Protein 4FZQ (pdb70)

Nearest PDB structures (foldseek):
  4fzq-assembly1_F  TM=9.358E-01  e=6.879E-12  Streptococcus suis 98HAH33
  6oh1-assembly1_A  TM=6.937E-01  e=1.431E-05  Streptococcus pneumoniae
  3tiq-assembly1_A  TM=7.357E-01  e=3.565E-04  Staphylococcus aureus subsp. aureus NCTC 8325
  5e27-assembly2_B  TM=4.969E-01  e=4.402E-04  Mycobacterium tuberculosis
  3eo5-assembly1_A  TM=5.058E-01  e=7.075E-04  Mycobacterium tuberculosis

Radius of gyration: 33.2 Å; Cα contacts (8 Å, |Δi|>4): 1256; chains: 6; bounding box: 77×119×70 Å

Structure (mmCIF, N/CA/C/O backbone):
data_4FZQ
#
_entry.id   4FZQ
#
_cell.length_a   114.592
_cell.length_b   114.592
_cell.length_c   128.545
_cell.angle_alpha   90.00
_cell.angle_beta   90.00
_cell.angle_gamma   90.00
#
_symmetry.space_group_name_H-M   'P 41 2 2'
#
loop_
_entity.id
_entity.type
_entity.pdbx_description
1 polymer 'Uncharacterized protein conserved in bacteria'
2 water water
#
loop_
_atom_site.group_PDB
_atom_site.id
_atom_site.type_symbol
_atom_site.label_atom_id
_atom_site.label_alt_id
_atom_site.label_comp_id
_atom_site.label_asym_id
_atom_site.label_entity_id
_atom_site.label_seq_id
_atom_site.pdbx_PDB_ins_code
_atom_site.Cartn_x
_atom_site.Cartn_y
_atom_site.Cartn_z
_atom_site.occupancy
_atom_site.B_iso_or_equiv
_atom_site.auth_seq_id
_atom_site.auth_comp_id
_atom_site.auth_asym_id
_atom_site.auth_atom_id
_atom_site.pdbx_PDB_model_num
ATOM 1 N N . SER A 1 1 ? 23.064 52.700 26.977 1.00 46.60 415 SER A N 1
ATOM 2 C CA . SER A 1 1 ? 23.784 52.817 25.676 1.00 45.33 415 SER A CA 1
ATOM 3 C C . SER A 1 1 ? 22.847 52.402 24.548 1.00 44.35 415 SER A C 1
ATOM 4 O O . SER A 1 1 ? 21.984 51.559 24.749 1.00 43.10 415 SER A O 1
ATOM 7 N N . GLU A 1 2 ? 23.005 53.012 23.376 1.00 47.57 416 GLU A N 1
ATOM 8 C CA . GLU A 1 2 ? 22.170 52.698 22.219 1.00 48.10 416 GLU A CA 1
ATOM 9 C C . GLU A 1 2 ? 22.719 51.506 21.453 1.00 46.39 416 GLU A C 1
ATOM 10 O O . GLU A 1 2 ? 23.775 50.968 21.785 1.00 46.96 416 GLU A O 1
ATOM 16 N N . PHE A 1 3 ? 21.999 51.084 20.423 1.00 37.66 417 PHE A N 1
ATOM 17 C CA . PHE A 1 3 ? 22.458 49.959 19.634 1.00 35.78 417 PHE A CA 1
ATOM 18 C C . PHE A 1 3 ? 21.994 50.045 18.201 1.00 35.08 417 PHE A C 1
ATOM 19 O O . PHE A 1 3 ? 21.100 50.816 17.860 1.00 34.13 417 PHE A O 1
ATOM 27 N N . THR A 1 4 ? 22.613 49.231 17.361 1.00 34.63 418 THR A N 1
ATOM 28 C CA . THR A 1 4 ? 22.261 49.194 15.960 1.00 33.92 418 THR A CA 1
ATOM 29 C C . THR A 1 4 ? 22.356 47.754 15.485 1.00 32.68 418 THR A C 1
ATOM 30 O O . THR A 1 4 ? 22.902 46.904 16.177 1.00 32.03 418 THR A O 1
ATOM 34 N N . THR A 1 5 ? 21.803 47.473 14.315 1.00 33.25 419 THR A N 1
ATOM 35 C CA . THR A 1 5 ? 21.838 46.121 13.789 1.00 33.44 419 THR A CA 1
ATOM 36 C C . THR A 1 5 ? 22.299 46.103 12.339 1.00 35.17 419 THR A C 1
ATOM 37 O O . THR A 1 5 ? 22.093 47.065 11.594 1.00 36.58 419 THR A O 1
ATOM 41 N N . LYS A 1 6 ? 22.944 45.008 11.954 1.00 38.31 420 LYS A N 1
ATOM 42 C CA . LYS A 1 6 ? 23.404 44.821 10.585 1.00 38.07 420 LYS A CA 1
ATOM 43 C C . LYS A 1 6 ? 23.251 43.339 10.268 1.00 36.65 420 LYS A C 1
ATOM 44 O O . LYS A 1 6 ? 23.396 42.489 11.144 1.00 35.22 420 LYS A O 1
ATOM 50 N N . GLU A 1 7 ? 22.929 43.038 9.019 1.00 36.62 421 GLU A N 1
ATOM 51 C CA . GLU A 1 7 ? 22.752 41.665 8.595 1.00 36.95 421 GLU A CA 1
ATOM 52 C C . GLU A 1 7 ? 23.990 41.144 7.898 1.00 36.23 421 GLU A C 1
ATOM 53 O O . GLU A 1 7 ? 24.685 41.886 7.219 1.00 37.23 421 GLU A O 1
ATOM 59 N N . ARG A 1 8 ? 24.272 39.862 8.092 1.00 34.39 422 ARG A N 1
ATOM 60 C CA . ARG A 1 8 ? 25.434 39.219 7.482 1.00 34.62 422 ARG A CA 1
ATOM 61 C C . ARG A 1 8 ? 25.033 37.954 6.753 1.00 33.82 422 ARG A C 1
ATOM 62 O O . ARG A 1 8 ? 24.179 37.197 7.212 1.00 34.38 422 ARG A O 1
ATOM 70 N N . LYS A 1 9 ? 25.668 37.720 5.619 1.00 40.04 423 LYS A N 1
ATOM 71 C CA . LYS A 1 9 ? 25.403 36.524 4.849 1.00 39.85 423 LYS A CA 1
ATOM 72 C C . LYS A 1 9 ? 26.688 35.697 4.878 1.00 38.58 423 LYS A C 1
ATOM 73 O O . LYS A 1 9 ? 27.766 36.204 4.580 1.00 38.96 423 LYS A O 1
ATOM 79 N N . VAL A 1 10 ? 26.578 34.435 5.272 1.00 34.09 424 VAL A N 1
ATOM 80 C CA . VAL A 1 10 ? 27.729 33.542 5.325 1.00 32.79 424 VAL A CA 1
ATOM 81 C C . VAL A 1 10 ? 27.448 32.333 4.427 1.00 33.73 424 VAL A C 1
ATOM 82 O O . VAL A 1 10 ? 26.450 31.639 4.602 1.00 33.60 424 VAL A O 1
ATOM 86 N N . GLU A 1 11 ? 28.327 32.097 3.459 1.00 42.63 425 GLU A N 1
ATOM 87 C CA . GLU A 1 11 ? 28.173 30.984 2.527 1.00 42.22 425 GLU A CA 1
ATOM 88 C C . GLU A 1 11 ? 29.105 29.821 2.805 1.00 40.29 425 GLU A C 1
ATOM 89 O O . GLU A 1 11 ? 30.317 29.976 2.788 1.00 41.64 425 GLU A O 1
ATOM 95 N N . GLU A 1 12 ? 28.542 28.651 3.060 1.00 28.37 426 GLU A N 1
ATOM 96 C CA . GLU A 1 12 ? 29.365 27.482 3.301 1.00 28.25 426 GLU A CA 1
ATOM 97 C C . GLU A 1 12 ? 29.268 26.561 2.092 1.00 27.89 426 GLU A C 1
ATOM 98 O O . GLU A 1 12 ? 28.168 26.191 1.667 1.00 28.05 426 GLU A O 1
ATOM 104 N N . ALA A 1 13 ? 30.407 26.202 1.514 1.00 21.51 427 ALA A N 1
ATOM 105 C CA . ALA A 1 13 ? 30.364 25.322 0.356 1.00 20.45 427 ALA A CA 1
ATOM 106 C C . ALA A 1 13 ? 30.060 23.916 0.827 1.00 21.82 427 ALA A C 1
ATOM 107 O O . ALA A 1 13 ? 30.627 23.440 1.811 1.00 23.03 427 ALA A O 1
ATOM 109 N N . LEU A 1 14 ? 29.140 23.260 0.139 1.00 33.30 428 LEU A N 1
ATOM 110 C CA . LEU A 1 14 ? 28.785 21.897 0.484 1.00 34.54 428 LEU A CA 1
ATOM 111 C C . LEU A 1 14 ? 29.731 20.954 -0.233 1.00 34.33 428 LEU A C 1
ATOM 112 O O . LEU A 1 14 ? 30.213 21.252 -1.330 1.00 33.01 428 LEU A O 1
ATOM 117 N N . PRO A 1 15 ? 30.011 19.802 0.379 1.00 30.37 429 PRO A N 1
ATOM 118 C CA . PRO A 1 15 ? 30.904 18.797 -0.220 1.00 30.15 429 PRO A CA 1
ATOM 119 C C . PRO A 1 15 ? 30.394 18.447 -1.627 1.00 29.51 429 PRO A C 1
ATOM 120 O O . PRO A 1 15 ? 29.189 18.256 -1.817 1.00 26.99 429 PRO A O 1
ATOM 124 N N . ILE A 1 16 ? 31.289 18.369 -2.609 1.00 35.88 430 ILE A N 1
ATOM 125 C CA . ILE A 1 16 ? 30.866 18.023 -3.962 1.00 35.07 430 ILE A CA 1
ATOM 126 C C . ILE A 1 16 ? 30.377 16.581 -3.940 1.00 35.31 430 ILE A C 1
ATOM 127 O O . ILE A 1 16 ? 31.015 15.715 -3.353 1.00 36.11 430 ILE A O 1
ATOM 132 N N . LYS A 1 17 ? 29.234 16.317 -4.557 1.00 22.34 431 LYS A N 1
ATOM 133 C CA . LYS A 1 17 ? 28.735 14.956 -4.592 1.00 22.12 431 LYS A CA 1
ATOM 134 C C . LYS A 1 17 ? 29.326 14.322 -5.843 1.00 21.70 431 LYS A C 1
ATOM 135 O O . LYS A 1 17 ? 29.358 14.953 -6.903 1.00 19.51 431 LYS A O 1
ATOM 141 N N . GLU A 1 18 ? 29.807 13.086 -5.725 1.00 22.79 432 GLU A N 1
ATOM 142 C CA . GLU A 1 18 ? 30.396 12.419 -6.872 1.00 22.47 432 GLU A CA 1
ATOM 143 C C . GLU A 1 18 ? 29.638 11.161 -7.251 1.00 21.86 432 GLU A C 1
ATOM 144 O O . GLU A 1 18 ? 29.539 10.214 -6.466 1.00 21.39 432 GLU A O 1
ATOM 150 N N . GLU A 1 19 ? 29.113 11.149 -8.466 1.00 18.61 433 GLU A N 1
ATOM 151 C CA . GLU A 1 19 ? 28.389 9.992 -8.949 1.00 18.78 433 GLU A CA 1
ATOM 152 C C . GLU A 1 19 ? 29.347 9.046 -9.666 1.00 19.60 433 GLU A C 1
ATOM 153 O O . GLU A 1 19 ? 30.178 9.488 -10.456 1.00 19.24 433 GLU A O 1
ATOM 159 N N . ILE A 1 20 ? 29.263 7.752 -9.361 1.00 22.62 434 ILE A N 1
ATOM 160 C CA . ILE A 1 20 ? 30.089 6.763 -10.043 1.00 24.22 434 ILE A CA 1
ATOM 161 C C . ILE A 1 20 ? 29.102 6.075 -10.974 1.00 25.68 434 ILE A C 1
ATOM 162 O O . ILE A 1 20 ? 28.108 5.488 -10.544 1.00 25.54 434 ILE A O 1
ATOM 167 N N . ARG A 1 21 ? 29.388 6.165 -12.260 1.00 26.88 435 ARG A N 1
ATOM 168 C CA . ARG A 1 21 ? 28.520 5.617 -13.281 1.00 29.32 435 ARG A CA 1
ATOM 169 C C . ARG A 1 21 ? 29.279 4.549 -14.073 1.00 29.72 435 ARG A C 1
ATOM 170 O O . ARG A 1 21 ? 30.468 4.698 -14.334 1.00 29.46 435 ARG A O 1
ATOM 178 N N . TYR A 1 22 ? 28.604 3.460 -14.428 1.00 34.89 436 TYR A N 1
ATOM 179 C CA . TYR A 1 22 ? 29.244 2.384 -15.192 1.00 38.10 436 TYR A CA 1
ATOM 180 C C . TYR A 1 22 ? 29.001 2.533 -16.686 1.00 39.33 436 TYR A C 1
ATOM 181 O O . TYR A 1 22 ? 27.905 2.877 -17.108 1.00 37.13 436 TYR A O 1
ATOM 190 N N . ASP A 1 23 ? 30.035 2.269 -17.476 1.00 41.18 437 ASP A N 1
ATOM 191 C CA . ASP A 1 23 ? 29.938 2.333 -18.928 1.00 45.11 437 ASP A CA 1
ATOM 192 C C . ASP A 1 23 ? 30.599 1.058 -19.442 1.00 46.34 437 ASP A C 1
ATOM 193 O O . ASP A 1 23 ? 31.802 0.866 -19.270 1.00 45.66 437 ASP A O 1
ATOM 198 N N . ALA A 1 24 ? 29.808 0.183 -20.057 1.00 51.06 438 ALA A N 1
ATOM 199 C CA . ALA A 1 24 ? 30.327 -1.078 -20.575 1.00 53.46 438 ALA A CA 1
ATOM 200 C C . ALA A 1 24 ? 31.352 -0.890 -21.700 1.00 54.94 438 ALA A C 1
ATOM 201 O O . ALA A 1 24 ? 32.150 -1.783 -21.983 1.00 54.45 438 ALA A O 1
ATOM 203 N N . SER A 1 25 ? 31.337 0.281 -22.325 1.00 51.25 439 SER A N 1
ATOM 204 C CA . SER A 1 25 ? 32.258 0.590 -23.416 1.00 53.25 439 SER A CA 1
ATOM 205 C C . SER A 1 25 ? 33.714 0.685 -22.960 1.00 54.59 439 SER A C 1
ATOM 206 O O . SER A 1 25 ? 34.627 0.263 -23.666 1.00 54.88 439 SER A O 1
ATOM 209 N N . LEU A 1 26 ? 33.927 1.248 -21.778 1.00 60.86 440 LEU A N 1
ATOM 210 C CA . LEU A 1 26 ? 35.275 1.412 -21.252 1.00 62.64 440 LEU A CA 1
ATOM 211 C C . LEU A 1 26 ? 35.919 0.096 -20.846 1.00 63.77 440 LEU A C 1
ATOM 212 O O . LEU A 1 26 ? 35.237 -0.857 -20.476 1.00 63.90 440 LEU A O 1
ATOM 217 N N . PRO A 1 27 ? 37.252 0.027 -20.925 1.00 62.85 441 PRO A N 1
ATOM 218 C CA . PRO A 1 27 ? 37.978 -1.184 -20.544 1.00 64.80 441 PRO A CA 1
ATOM 219 C C . PRO A 1 27 ? 37.778 -1.459 -19.052 1.00 66.89 441 PRO A C 1
ATOM 220 O O . PRO A 1 27 ? 36.866 -0.912 -18.437 1.00 68.14 441 PRO A O 1
ATOM 224 N N . LEU A 1 28 ? 38.634 -2.292 -18.470 1.00 86.53 442 LEU A N 1
ATOM 225 C CA . LEU A 1 28 ? 38.523 -2.636 -17.056 1.00 87.72 442 LEU A CA 1
ATOM 226 C C . LEU A 1 28 ? 38.921 -1.507 -16.110 1.00 87.73 442 LEU A C 1
ATOM 227 O O . LEU A 1 28 ? 38.116 -1.075 -15.286 1.00 88.99 442 LEU A O 1
ATOM 232 N N . GLY A 1 29 ? 40.161 -1.036 -16.225 1.00 56.83 443 GLY A N 1
ATOM 233 C CA . GLY A 1 29 ? 40.630 0.024 -15.349 1.00 55.51 443 GLY A CA 1
ATOM 234 C C . GLY A 1 29 ? 40.569 1.423 -15.932 1.00 54.39 443 GLY A C 1
ATOM 235 O O . GLY A 1 29 ? 41.168 2.354 -15.390 1.00 55.04 443 GLY A O 1
ATOM 236 N N . LYS A 1 30 ? 39.842 1.577 -17.032 1.00 68.56 444 LYS A N 1
ATOM 237 C CA . LYS A 1 30 ? 39.716 2.870 -17.687 1.00 67.42 444 LYS A CA 1
ATOM 238 C C . LYS A 1 30 ? 38.537 3.639 -17.095 1.00 65.63 444 LYS A C 1
ATOM 239 O O . LYS A 1 30 ? 37.471 3.069 -16.855 1.00 65.18 444 LYS A O 1
ATOM 245 N N . SER A 1 31 ? 38.737 4.930 -16.850 1.00 55.64 445 SER A N 1
ATOM 246 C CA . SER A 1 31 ? 37.689 5.770 -16.291 1.00 52.53 445 SER A CA 1
ATOM 247 C C . SER A 1 31 ? 38.026 7.236 -16.495 1.00 50.53 445 SER A C 1
ATOM 248 O O . SER A 1 31 ? 39.187 7.625 -16.442 1.00 51.39 445 SER A O 1
ATOM 251 N N . TYR A 1 32 ? 37.000 8.043 -16.724 1.00 52.33 446 TYR A N 1
ATOM 252 C CA . TYR A 1 32 ? 37.164 9.476 -16.933 1.00 50.45 446 TYR A CA 1
ATOM 253 C C . TYR A 1 32 ? 36.011 10.193 -16.235 1.00 49.23 446 TYR A C 1
ATOM 254 O O . TYR A 1 32 ? 35.019 9.563 -15.866 1.00 49.89 446 TYR A O 1
ATOM 263 N N . LEU A 1 33 ? 36.124 11.501 -16.039 1.00 44.87 447 LEU A N 1
ATOM 264 C CA . LEU A 1 33 ? 35.025 12.206 -15.408 1.00 43.41 447 LEU A CA 1
ATOM 265 C C . LEU A 1 33 ? 34.156 12.805 -16.493 1.00 40.84 447 LEU A C 1
ATOM 266 O O . LEU A 1 33 ? 34.658 13.377 -17.452 1.00 40.60 447 LEU A O 1
ATOM 271 N N . LEU A 1 34 ? 32.847 12.635 -16.352 1.00 40.70 448 LEU A N 1
ATOM 272 C CA . LEU A 1 34 ? 31.897 13.150 -17.326 1.00 38.50 448 LEU A CA 1
ATOM 273 C C . LEU A 1 34 ? 31.734 14.650 -17.133 1.00 37.54 448 LEU A C 1
ATOM 274 O O . LEU A 1 34 ? 31.518 15.389 -18.090 1.00 38.39 448 LEU A O 1
ATOM 279 N N . GLN A 1 35 ? 31.807 15.087 -15.881 1.00 29.52 449 GLN A N 1
ATOM 280 C CA . GLN A 1 35 ? 31.702 16.499 -15.560 1.00 29.89 449 GLN A CA 1
ATOM 281 C C . GLN A 1 35 ? 32.308 16.706 -14.179 1.00 28.81 449 GLN A C 1
ATOM 282 O O . GLN A 1 35 ? 32.241 15.825 -13.320 1.00 25.60 449 GLN A O 1
ATOM 288 N N . GLU A 1 36 ? 32.919 17.868 -13.976 1.00 37.19 450 GLU A N 1
ATOM 289 C CA . GLU A 1 36 ? 33.584 18.155 -12.715 1.00 39.52 450 GLU A CA 1
ATOM 290 C C . GLU A 1 36 ? 32.666 18.501 -11.556 1.00 37.06 450 GLU A C 1
ATOM 291 O O . GLU A 1 36 ? 33.050 18.364 -10.400 1.00 34.09 450 GLU A O 1
ATOM 297 N N . GLY A 1 37 ? 31.458 18.948 -11.869 1.00 35.00 451 GLY A N 1
ATOM 298 C CA . GLY A 1 37 ? 30.514 19.296 -10.823 1.00 36.92 451 GLY A CA 1
ATOM 299 C C . GLY A 1 37 ? 30.909 20.490 -9.978 1.00 36.37 451 GLY A C 1
ATOM 300 O O . GLY A 1 37 ? 32.087 20.706 -9.699 1.00 38.39 451 GLY A O 1
ATOM 301 N N . LYS A 1 38 ? 29.910 21.270 -9.580 1.00 48.62 452 LYS A N 1
ATOM 302 C CA . LYS A 1 38 ? 30.113 22.456 -8.756 1.00 46.04 452 LYS A CA 1
ATOM 303 C C . LYS A 1 38 ? 29.542 22.232 -7.370 1.00 43.38 452 LYS A C 1
ATOM 304 O O . LYS A 1 38 ? 28.505 21.598 -7.210 1.00 43.33 452 LYS A O 1
ATOM 310 N N . ALA A 1 39 ? 30.221 22.764 -6.368 1.00 29.42 453 ALA A N 1
ATOM 311 C CA . ALA A 1 39 ? 29.783 22.616 -4.986 1.00 28.99 453 ALA A CA 1
ATOM 312 C C . ALA A 1 39 ? 28.399 23.204 -4.730 1.00 28.75 453 ALA A C 1
ATOM 313 O O . ALA A 1 39 ? 28.007 24.200 -5.342 1.00 27.99 453 ALA A O 1
ATOM 315 N N . GLY A 1 40 ? 27.662 22.563 -3.828 1.00 30.68 454 GLY A N 1
ATOM 316 C CA . GLY A 1 40 ? 26.356 23.057 -3.454 1.00 30.26 454 GLY A CA 1
ATOM 317 C C . GLY A 1 40 ? 26.577 24.238 -2.517 1.00 30.47 454 GLY A C 1
ATOM 318 O O . GLY A 1 40 ? 27.712 24.634 -2.261 1.00 30.03 454 GLY A O 1
ATOM 319 N N . LYS A 1 41 ? 25.512 24.779 -1.953 1.00 30.94 455 LYS A N 1
ATOM 320 C CA . LYS A 1 41 ? 25.677 25.952 -1.119 1.00 32.43 455 LYS A CA 1
ATOM 321 C C . LYS A 1 41 ? 24.738 26.021 0.086 1.00 31.04 455 LYS A C 1
ATOM 322 O O . LYS A 1 41 ? 23.563 25.667 -0.002 1.00 30.26 455 LYS A O 1
ATOM 328 N N . LYS A 1 42 ? 25.270 26.471 1.213 1.00 28.00 456 LYS A N 1
ATOM 329 C CA . LYS A 1 42 ? 24.467 26.642 2.420 1.00 27.88 456 LYS A CA 1
ATOM 330 C C . LYS A 1 42 ? 24.665 28.091 2.834 1.00 27.47 456 LYS A C 1
ATOM 331 O O . LYS A 1 42 ? 25.721 28.464 3.337 1.00 26.62 456 LYS A O 1
ATOM 337 N N . VAL A 1 43 ? 23.652 28.914 2.588 1.00 24.53 457 VAL A N 1
ATOM 338 C CA . VAL A 1 43 ? 23.723 30.330 2.927 1.00 25.18 457 VAL A CA 1
ATOM 339 C C . VAL A 1 43 ? 22.917 30.681 4.170 1.00 24.98 457 VAL A C 1
ATOM 340 O O . VAL A 1 43 ? 21.716 30.428 4.236 1.00 25.06 457 VAL A O 1
ATOM 344 N N . SER A 1 44 ? 23.592 31.257 5.156 1.00 24.23 458 SER A N 1
ATOM 345 C CA . SER A 1 44 ? 22.934 31.662 6.380 1.00 22.97 458 SER A CA 1
ATOM 346 C C . SER A 1 44 ? 22.937 33.179 6.462 1.00 24.14 458 SER A C 1
ATOM 347 O O . SER A 1 44 ? 23.947 33.829 6.166 1.00 22.95 458 SER A O 1
ATOM 350 N N . VAL A 1 45 ? 21.795 33.743 6.840 1.00 24.93 459 VAL A N 1
ATOM 351 C CA . VAL A 1 45 ? 21.692 35.184 7.009 1.00 24.42 459 VAL A CA 1
ATOM 352 C C . VAL A 1 45 ? 21.616 35.405 8.511 1.00 23.82 459 VAL A C 1
ATOM 353 O O . VAL A 1 45 ? 20.765 34.821 9.188 1.00 21.57 459 VAL A O 1
ATOM 357 N N . TYR A 1 46 ? 22.520 36.229 9.028 1.00 22.70 460 TYR A N 1
ATOM 358 C CA . TYR A 1 46 ? 22.555 36.512 10.455 1.00 22.97 460 TYR A CA 1
ATOM 359 C C . TYR A 1 46 ? 22.241 37.958 10.720 1.00 24.08 460 TYR A C 1
ATOM 360 O O . TYR A 1 46 ? 22.275 38.794 9.811 1.00 22.80 460 TYR A O 1
ATOM 369 N N . GLN A 1 47 ? 21.933 38.252 11.980 1.00 27.19 461 GLN A N 1
ATOM 370 C CA . GLN A 1 47 ? 21.691 39.629 12.379 1.00 26.77 461 GLN A CA 1
ATOM 371 C C . GLN A 1 47 ? 22.496 39.897 13.636 1.00 26.52 461 GLN A C 1
ATOM 372 O O . GLN A 1 47 ? 22.368 39.188 14.632 1.00 23.54 461 GLN A O 1
ATOM 378 N N . ASP A 1 48 ? 23.340 40.919 13.579 1.00 26.29 462 ASP A N 1
ATOM 379 C CA . ASP A 1 48 ? 24.180 41.266 14.710 1.00 29.77 462 ASP A CA 1
ATOM 380 C C . ASP A 1 48 ? 23.679 42.511 15.409 1.00 30.97 462 ASP A C 1
ATOM 381 O O . ASP A 1 48 ? 23.079 43.383 14.777 1.00 31.82 462 ASP A O 1
ATOM 386 N N . VAL A 1 49 ? 23.911 42.582 16.715 1.00 29.40 463 VAL A N 1
ATOM 387 C CA . VAL A 1 49 ? 23.538 43.766 17.473 1.00 30.30 463 VAL A CA 1
ATOM 388 C C . VAL A 1 49 ? 24.865 44.440 17.778 1.00 30.79 463 VAL A C 1
ATOM 389 O O . VAL A 1 49 ? 25.792 43.799 18.273 1.00 29.44 463 VAL A O 1
ATOM 393 N N . ILE A 1 50 ? 24.961 45.727 17.493 1.00 33.49 464 ILE A N 1
ATOM 394 C CA . ILE A 1 50 ? 26.200 46.440 17.748 1.00 36.31 464 ILE A CA 1
ATOM 395 C C . ILE A 1 50 ? 26.047 47.500 18.833 1.00 39.14 464 ILE A C 1
ATOM 396 O O . ILE A 1 50 ? 25.192 48.385 18.739 1.00 37.75 464 ILE A O 1
ATOM 401 N N . VAL A 1 51 ? 26.886 47.386 19.861 1.00 44.33 465 VAL A N 1
ATOM 402 C CA . VAL A 1 51 ? 26.913 48.318 20.988 1.00 47.44 465 VAL A CA 1
ATOM 403 C C . VAL A 1 51 ? 28.337 48.825 21.210 1.00 50.32 465 VAL A C 1
ATOM 404 O O . VAL A 1 51 ? 29.200 48.087 21.699 1.00 51.23 465 VAL A O 1
ATOM 408 N N . ASP A 1 52 ? 28.574 50.084 20.850 1.00 63.27 466 ASP A N 1
ATOM 409 C CA . ASP A 1 52 ? 29.886 50.706 21.005 1.00 63.67 466 ASP A CA 1
ATOM 410 C C . ASP A 1 52 ? 30.874 50.122 19.999 1.00 63.75 466 ASP A C 1
ATOM 411 O O . ASP A 1 52 ? 32.042 49.902 20.314 1.00 63.92 466 ASP A O 1
ATOM 416 N N . GLY A 1 53 ? 30.396 49.868 18.786 1.00 56.06 467 GLY A N 1
ATOM 417 C CA . GLY A 1 53 ? 31.251 49.315 17.752 1.00 54.09 467 GLY A CA 1
ATOM 418 C C . GLY A 1 53 ? 31.560 47.838 17.922 1.00 53.59 467 GLY A C 1
ATOM 419 O O . GLY A 1 53 ? 32.403 47.299 17.214 1.00 55.01 467 GLY A O 1
ATOM 420 N N . LYS A 1 54 ? 30.879 47.170 18.845 1.00 51.97 468 LYS A N 1
ATOM 421 C CA . LYS A 1 54 ? 31.129 45.750 19.076 1.00 50.75 468 LYS A CA 1
ATOM 422 C C . LYS A 1 54 ? 29.894 44.871 18.869 1.00 48.54 468 LYS A C 1
ATOM 423 O O . LYS A 1 54 ? 28.797 45.217 19.311 1.00 48.62 468 LYS A O 1
ATOM 429 N N . VAL A 1 55 ? 30.069 43.735 18.201 1.00 38.01 469 VAL A N 1
ATOM 430 C CA . VAL A 1 55 ? 28.951 42.817 18.007 1.00 35.44 469 VAL A CA 1
ATOM 431 C C . VAL A 1 55 ? 28.684 42.191 19.369 1.00 34.15 469 VAL A C 1
ATOM 432 O O . VAL A 1 55 ? 29.482 41.400 19.850 1.00 37.48 469 VAL A O 1
ATOM 436 N N . MET A 1 56 ? 27.569 42.544 19.991 1.00 46.01 470 MET A N 1
ATOM 437 C CA . MET A 1 56 ? 27.256 42.017 21.309 1.00 45.50 470 MET A CA 1
ATOM 438 C C . MET A 1 56 ? 26.491 40.711 21.274 1.00 45.37 470 MET A C 1
ATOM 439 O O . MET A 1 56 ? 26.394 40.015 22.286 1.00 46.94 470 MET A O 1
ATOM 444 N N . ALA A 1 57 ? 25.938 40.386 20.111 1.00 32.90 471 ALA A N 1
ATOM 445 C CA . ALA A 1 57 ? 25.152 39.173 19.962 1.00 29.84 471 ALA A CA 1
ATOM 446 C C . ALA A 1 57 ? 24.668 39.023 18.532 1.00 27.63 471 ALA A C 1
ATOM 447 O O . ALA A 1 57 ? 24.653 39.980 17.752 1.00 26.08 471 ALA A O 1
ATOM 449 N N . THR A 1 58 ? 24.260 37.814 18.182 1.00 27.70 472 THR A N 1
ATOM 450 C CA . THR A 1 58 ? 23.782 37.594 16.835 1.00 26.82 472 THR A CA 1
ATOM 451 C C . THR A 1 58 ? 22.743 36.494 16.743 1.00 25.27 472 THR A C 1
ATOM 452 O O . THR A 1 58 ? 22.813 35.487 17.448 1.00 24.22 472 THR A O 1
ATOM 456 N N . ASN A 1 59 ? 21.758 36.719 15.881 1.00 26.79 473 ASN A N 1
ATOM 457 C CA . ASN A 1 59 ? 20.700 35.753 15.654 1.00 26.19 473 ASN A CA 1
ATOM 458 C C . ASN A 1 59 ? 20.776 35.247 14.222 1.00 26.44 473 ASN A C 1
ATOM 459 O O . ASN A 1 59 ? 21.210 35.961 13.308 1.00 26.60 473 ASN A O 1
ATOM 464 N N . LEU A 1 60 ? 20.350 34.003 14.039 1.00 24.69 474 LEU A N 1
ATOM 465 C CA . LEU A 1 60 ? 20.310 33.382 12.728 1.00 23.57 474 LEU A CA 1
ATOM 466 C C . LEU A 1 60 ? 18.913 33.695 12.184 1.00 23.73 474 LEU A C 1
ATOM 467 O O . LEU A 1 60 ? 17.916 33.327 12.788 1.00 25.82 474 LEU A O 1
ATOM 472 N N . LEU A 1 61 ? 18.848 34.386 11.058 1.00 19.59 475 LEU A N 1
ATOM 473 C CA . LEU A 1 61 ? 17.578 34.750 10.465 1.00 21.18 475 LEU A CA 1
ATOM 474 C C . LEU A 1 61 ? 17.025 33.691 9.517 1.00 24.34 475 LEU A C 1
ATOM 475 O O . LEU A 1 61 ? 15.819 33.431 9.509 1.00 25.61 475 LEU A O 1
ATOM 480 N N . SER A 1 62 ? 17.903 33.083 8.718 1.00 24.06 476 SER A N 1
ATOM 481 C CA . SER A 1 62 ? 17.488 32.057 7.773 1.00 23.84 476 SER A CA 1
ATOM 482 C C . SER A 1 62 ? 18.654 31.218 7.296 1.00 26.84 476 SER A C 1
ATOM 483 O O . SER A 1 62 ? 19.811 31.633 7.360 1.00 25.96 476 SER A O 1
ATOM 486 N N . GLU A 1 63 ? 18.330 30.037 6.790 1.00 38.05 477 GLU A N 1
ATOM 487 C CA . GLU A 1 63 ? 19.330 29.103 6.318 1.00 40.12 477 GLU A CA 1
ATOM 488 C C . GLU A 1 63 ? 18.787 28.447 5.044 1.00 41.16 477 GLU A C 1
ATOM 489 O O . GLU A 1 63 ? 17.775 27.738 5.071 1.00 41.08 477 GLU A O 1
ATOM 495 N N . THR A 1 64 ? 19.467 28.708 3.932 1.00 29.55 478 THR A N 1
ATOM 496 C CA . THR A 1 64 ? 19.084 28.195 2.626 1.00 28.98 478 THR A CA 1
ATOM 497 C C . THR A 1 64 ? 20.102 27.201 2.084 1.00 28.56 478 THR A C 1
ATOM 498 O O . THR A 1 64 ? 21.283 27.504 1.995 1.00 30.86 478 THR A O 1
ATOM 502 N N . VAL A 1 65 ? 19.642 26.015 1.714 1.00 36.86 479 VAL A N 1
ATOM 503 C CA . VAL A 1 65 ? 20.531 25.001 1.171 1.00 33.97 479 VAL A CA 1
ATOM 504 C C . VAL A 1 65 ? 20.205 24.779 -0.299 1.00 33.51 479 VAL A C 1
ATOM 505 O O . VAL A 1 65 ? 19.088 24.405 -0.634 1.00 34.62 479 VAL A O 1
ATOM 509 N 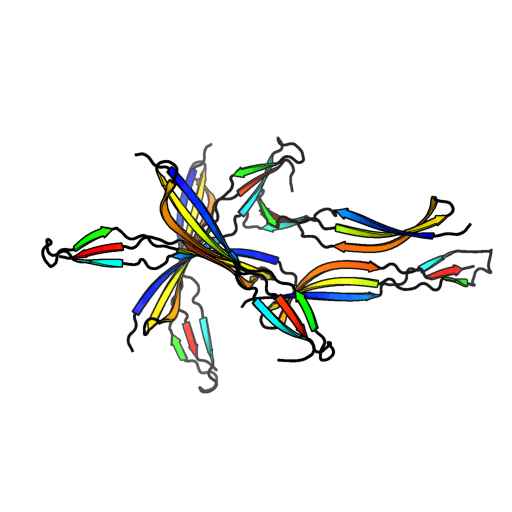N . VAL A 1 66 ? 21.180 25.018 -1.174 1.00 22.86 480 VAL A N 1
ATOM 510 C CA . VAL A 1 66 ? 20.988 24.839 -2.602 1.00 21.24 480 VAL A CA 1
ATOM 511 C C . VAL A 1 66 ? 21.851 23.698 -3.139 1.00 23.44 480 VAL A C 1
ATOM 512 O O . VAL A 1 66 ? 23.072 23.713 -2.988 1.00 22.08 480 VAL A O 1
ATOM 516 N N . GLU A 1 67 ? 21.220 22.709 -3.766 1.00 31.04 481 GLU A N 1
ATOM 517 C CA . GLU A 1 67 ? 21.952 21.578 -4.319 1.00 32.48 481 GLU A CA 1
ATOM 518 C C . GLU A 1 67 ? 22.928 22.059 -5.382 1.00 33.43 481 GLU A C 1
ATOM 519 O O . GLU A 1 67 ? 22.658 23.026 -6.089 1.00 32.50 481 GLU A O 1
ATOM 525 N N . GLY A 1 68 ? 24.063 21.379 -5.499 1.00 28.52 482 GLY A N 1
ATOM 526 C CA . GLY A 1 68 ? 25.043 21.772 -6.492 1.00 27.83 482 GLY A CA 1
ATOM 527 C C . GLY A 1 68 ? 24.964 20.918 -7.738 1.00 29.13 482 GLY A C 1
ATOM 528 O O . GLY A 1 68 ? 23.921 20.349 -8.062 1.00 31.02 482 GLY A O 1
ATOM 529 N N . GLN A 1 69 ? 26.078 20.826 -8.447 1.00 33.51 483 GLN A N 1
ATOM 530 C CA . GLN A 1 69 ? 26.145 20.024 -9.655 1.00 33.66 483 GLN A CA 1
ATOM 531 C C . GLN A 1 69 ? 27.058 18.842 -9.360 1.00 32.62 483 GLN A C 1
ATOM 532 O O . GLN A 1 69 ? 28.165 19.021 -8.856 1.00 30.89 483 GLN A O 1
ATOM 538 N N . ASN A 1 70 ? 26.587 17.637 -9.661 1.00 27.24 484 ASN A N 1
ATOM 539 C CA . ASN A 1 70 ? 27.378 16.435 -9.417 1.00 27.68 484 ASN A CA 1
ATOM 540 C C . ASN A 1 70 ? 28.636 16.320 -10.263 1.00 27.79 484 ASN A C 1
ATOM 541 O O . ASN A 1 70 ? 28.692 16.770 -11.407 1.00 26.78 484 ASN A O 1
ATOM 546 N N . ARG A 1 71 ? 29.647 15.705 -9.671 1.00 29.41 485 ARG A N 1
ATOM 547 C CA . ARG A 1 71 ? 30.882 15.421 -10.357 1.00 28.83 485 ARG A CA 1
ATOM 548 C C . ARG A 1 71 ? 30.546 14.001 -10.821 1.00 30.12 485 ARG A C 1
ATOM 549 O O . ARG A 1 71 ? 30.084 13.180 -10.021 1.00 30.90 485 ARG A O 1
ATOM 557 N N . ILE A 1 72 ? 30.721 13.703 -12.099 1.00 27.34 486 ILE A N 1
ATOM 558 C CA . ILE A 1 72 ? 30.400 12.361 -12.562 1.00 25.65 486 ILE A CA 1
ATOM 559 C C . ILE A 1 72 ? 31.642 11.588 -12.982 1.00 25.61 486 ILE A C 1
ATOM 560 O O . ILE A 1 72 ? 32.372 12.006 -13.886 1.00 24.00 486 ILE A O 1
ATOM 565 N N . LEU A 1 73 ? 31.877 10.460 -12.320 1.00 22.57 487 LEU A N 1
ATOM 566 C CA . LEU A 1 73 ? 33.013 9.617 -12.654 1.00 23.71 487 LEU A CA 1
ATOM 567 C C . LEU A 1 73 ? 32.464 8.406 -13.407 1.00 23.38 487 LEU A C 1
ATOM 568 O O . LEU A 1 73 ? 31.570 7.715 -12.919 1.00 21.23 487 LEU A O 1
ATOM 573 N N . VAL A 1 74 ? 32.989 8.167 -14.603 1.00 23.15 488 VAL A N 1
ATOM 574 C CA . VAL A 1 74 ? 32.544 7.049 -15.430 1.00 24.11 488 VAL A CA 1
ATOM 575 C C . VAL A 1 74 ? 33.650 5.998 -15.503 1.00 25.93 488 VAL A C 1
ATOM 576 O O . VAL A 1 74 ? 34.782 6.305 -15.866 1.00 24.75 488 VAL A O 1
ATOM 580 N N . LYS A 1 75 ? 33.325 4.760 -15.145 1.00 32.93 489 LYS A N 1
ATOM 581 C CA . LYS A 1 75 ? 34.310 3.690 -15.169 1.00 33.55 489 LYS A CA 1
ATOM 582 C C . LYS A 1 75 ? 33.810 2.424 -15.862 1.00 35.96 489 LYS A C 1
ATOM 583 O O . LYS A 1 75 ? 32.610 2.262 -16.139 1.00 35.51 489 LYS A O 1
ATOM 589 N N . GLY A 1 76 ? 34.751 1.523 -16.124 1.00 36.52 490 GLY A N 1
ATOM 590 C CA . GLY A 1 76 ? 34.432 0.293 -16.815 1.00 38.60 490 GLY A CA 1
ATOM 591 C C . GLY A 1 76 ? 34.137 -0.893 -15.932 1.00 40.04 490 GLY A C 1
ATOM 592 O O . GLY A 1 76 ? 34.388 -2.033 -16.320 1.00 41.71 490 GLY A O 1
ATOM 593 N N . SER A 1 77 ? 33.623 -0.637 -14.735 1.00 37.42 491 SER A N 1
ATOM 594 C CA . SER A 1 77 ? 33.271 -1.726 -13.828 1.00 37.25 491 SER A CA 1
ATOM 595 C C . SER A 1 77 ? 32.055 -1.294 -13.029 1.00 36.38 491 SER A C 1
ATOM 596 O O . SER A 1 77 ? 31.777 -0.107 -12.933 1.00 36.50 491 SER A O 1
ATOM 599 N N . LEU A 1 78 ? 31.322 -2.239 -12.456 1.00 33.35 492 LEU A N 1
ATOM 600 C CA . LEU A 1 78 ? 30.170 -1.849 -11.666 1.00 33.92 492 LEU A CA 1
ATOM 601 C C . LEU A 1 78 ? 30.377 -2.158 -10.196 1.00 37.46 492 LEU A C 1
ATOM 602 O O . LEU A 1 78 ? 30.438 -3.320 -9.806 1.00 37.90 492 LEU A O 1
ATOM 607 N N . GLU A 1 79 ? 30.520 -1.119 -9.380 1.00 39.45 493 GLU A N 1
ATOM 608 C CA . GLU A 1 79 ? 30.673 -1.325 -7.951 1.00 42.35 493 GLU A CA 1
ATOM 609 C C . GLU A 1 79 ? 29.336 -1.001 -7.300 1.00 44.73 493 GLU A C 1
ATOM 610 O O . GLU A 1 79 ? 28.892 -1.830 -6.478 1.00 42.95 493 GLU A O 1
ATOM 617 N N . SER B 1 1 ? 80.585 -24.457 8.674 1.00 42.68 415 SER B N 1
ATOM 618 C CA . SER B 1 1 ? 79.406 -24.849 9.490 1.00 42.59 415 SER B CA 1
ATOM 619 C C . SER B 1 1 ? 79.126 -23.810 10.575 1.00 40.72 415 SER B C 1
ATOM 620 O O . SER B 1 1 ? 78.536 -24.106 11.616 1.00 36.60 415 SER B O 1
ATOM 623 N N . GLU B 1 2 ? 79.576 -22.589 10.317 1.00 51.06 416 GLU B N 1
ATOM 624 C CA . GLU B 1 2 ? 79.356 -21.463 11.214 1.00 50.54 416 GLU B CA 1
ATOM 625 C C . GLU B 1 2 ? 78.173 -20.754 10.550 1.00 49.13 416 GLU B C 1
ATOM 626 O O . GLU B 1 2 ? 77.891 -20.997 9.373 1.00 48.59 416 GLU B O 1
ATOM 632 N N . PHE B 1 3 ? 77.470 -19.903 11.281 1.00 32.27 417 PHE B N 1
ATOM 633 C CA . PHE B 1 3 ? 76.338 -19.222 10.684 1.00 29.47 417 PHE B CA 1
ATOM 634 C C . PHE B 1 3 ? 76.226 -17.765 11.083 1.00 28.81 417 PHE B C 1
ATOM 635 O O . PHE B 1 3 ? 76.781 -17.326 12.087 1.00 27.55 417 PHE B O 1
ATOM 643 N N . THR B 1 4 ? 75.508 -17.018 10.260 1.00 32.60 418 THR B N 1
ATOM 644 C CA . THR B 1 4 ? 75.266 -15.613 10.506 1.00 33.00 418 THR B CA 1
ATOM 645 C C . THR B 1 4 ? 73.779 -15.442 10.319 1.00 33.87 418 THR B C 1
ATOM 646 O O . THR B 1 4 ? 73.114 -16.303 9.746 1.00 33.02 418 THR B O 1
ATOM 650 N N . THR B 1 5 ? 73.266 -14.319 10.789 1.00 41.64 419 THR B N 1
ATOM 651 C CA . THR B 1 5 ? 71.850 -14.046 10.718 1.00 42.31 419 THR B CA 1
ATOM 652 C C . THR B 1 5 ? 71.653 -12.707 10.001 1.00 43.80 419 THR B C 1
ATOM 653 O O . THR B 1 5 ? 72.502 -11.819 10.091 1.00 43.22 419 THR B O 1
ATOM 657 N N . LYS B 1 6 ? 70.549 -12.575 9.271 1.00 41.32 420 LYS B N 1
ATOM 658 C CA . LYS B 1 6 ? 70.253 -11.343 8.540 1.00 42.22 420 LYS B CA 1
ATOM 659 C C . LYS B 1 6 ? 68.756 -11.049 8.558 1.00 40.85 420 LYS B C 1
ATOM 660 O O . LYS B 1 6 ? 67.940 -11.967 8.582 1.00 41.06 420 LYS B O 1
ATOM 666 N N . GLU B 1 7 ? 68.399 -9.769 8.548 1.00 53.21 421 GLU B N 1
ATOM 667 C CA . GLU B 1 7 ? 66.997 -9.365 8.572 1.00 53.07 421 GLU B CA 1
ATOM 668 C C . GLU B 1 7 ? 66.547 -8.695 7.282 1.00 50.93 421 GLU B C 1
ATOM 669 O O . GLU B 1 7 ? 67.321 -8.014 6.608 1.00 51.01 421 GLU B O 1
ATOM 675 N N . ARG B 1 8 ? 65.280 -8.895 6.948 1.00 36.78 422 ARG B N 1
ATOM 676 C CA . ARG B 1 8 ? 64.699 -8.321 5.742 1.00 34.02 422 ARG B CA 1
ATOM 677 C C . ARG B 1 8 ? 63.309 -7.762 6.010 1.00 32.00 422 ARG B C 1
ATOM 678 O O . ARG B 1 8 ? 62.506 -8.387 6.709 1.00 28.42 422 ARG B O 1
ATOM 686 N N . LYS B 1 9 ? 63.035 -6.575 5.477 1.00 31.07 423 LYS B N 1
ATOM 687 C CA . LYS B 1 9 ? 61.713 -5.987 5.636 1.00 32.68 423 LYS B CA 1
ATOM 688 C C . LYS B 1 9 ? 61.015 -6.089 4.293 1.00 32.74 423 LYS B C 1
ATOM 689 O O . LYS B 1 9 ? 61.549 -5.647 3.265 1.00 32.54 423 LYS B O 1
ATOM 695 N N . VAL B 1 10 ? 59.831 -6.693 4.304 1.00 25.90 424 VAL B N 1
ATOM 696 C CA . VAL B 1 10 ? 59.039 -6.855 3.092 1.00 25.95 424 VAL B CA 1
ATOM 697 C C . VAL B 1 10 ? 57.690 -6.161 3.236 1.00 26.29 424 VAL B C 1
ATOM 698 O O . VAL B 1 10 ? 57.020 -6.266 4.269 1.00 26.80 424 VAL B O 1
ATOM 702 N N . GLU B 1 11 ? 57.300 -5.444 2.190 1.00 37.50 425 GLU B N 1
ATOM 703 C CA . GLU B 1 11 ? 56.046 -4.711 2.194 1.00 37.86 425 GLU B CA 1
ATOM 704 C C . GLU B 1 11 ? 55.173 -5.004 0.977 1.00 37.47 425 GLU B C 1
ATOM 705 O O . GLU B 1 11 ? 55.677 -5.246 -0.117 1.00 36.52 425 GLU B O 1
ATOM 711 N N . GLU B 1 12 ? 53.860 -5.003 1.178 1.00 37.67 426 GLU B N 1
ATOM 712 C CA . GLU B 1 12 ? 52.936 -5.198 0.081 1.00 37.28 426 GLU B CA 1
ATOM 713 C C . GLU B 1 12 ? 51.642 -4.468 0.381 1.00 36.82 426 GLU B C 1
ATOM 714 O O . GLU B 1 12 ? 51.138 -4.496 1.509 1.00 35.60 426 GLU B O 1
ATOM 720 N N . ALA B 1 13 ? 51.130 -3.781 -0.635 1.00 31.09 427 ALA B N 1
ATOM 721 C CA . ALA B 1 13 ? 49.892 -3.025 -0.513 1.00 28.62 427 ALA B CA 1
ATOM 722 C C . ALA B 1 13 ? 48.715 -3.976 -0.314 1.00 28.90 427 ALA B C 1
ATOM 723 O O . ALA B 1 13 ? 48.617 -5.018 -0.966 1.00 27.97 427 ALA B O 1
ATOM 725 N N . LEU B 1 14 ? 47.835 -3.630 0.615 1.00 32.07 428 LEU B N 1
ATOM 726 C CA . LEU B 1 14 ? 46.663 -4.455 0.872 1.00 33.65 428 LEU B CA 1
ATOM 727 C C . LEU B 1 14 ? 45.540 -3.919 -0.005 1.00 34.38 428 LEU B C 1
ATOM 728 O O . LEU B 1 14 ? 45.506 -2.735 -0.332 1.00 36.38 428 LEU B O 1
ATOM 733 N N . PRO B 1 15 ? 44.613 -4.784 -0.410 1.00 35.59 429 PRO B N 1
ATOM 734 C CA . PRO B 1 15 ? 43.498 -4.344 -1.256 1.00 34.39 429 PRO B CA 1
ATOM 735 C C . PRO B 1 15 ? 42.558 -3.424 -0.468 1.00 32.34 429 PRO B C 1
ATOM 736 O O . PRO B 1 15 ? 42.273 -3.687 0.698 1.00 29.25 429 PRO B O 1
ATOM 740 N N . ILE B 1 16 ? 42.083 -2.352 -1.099 1.00 29.91 430 ILE B N 1
ATOM 741 C CA . ILE B 1 16 ? 41.151 -1.449 -0.433 1.00 30.69 430 ILE B CA 1
ATOM 742 C C . ILE B 1 16 ? 39.836 -2.196 -0.203 1.00 30.21 430 ILE B C 1
ATOM 743 O O . ILE B 1 16 ? 39.351 -2.887 -1.091 1.00 29.70 430 ILE B O 1
ATOM 748 N N . LYS B 1 17 ? 39.276 -2.081 0.995 1.00 31.48 431 LYS B N 1
ATOM 749 C CA . LYS B 1 17 ? 38.007 -2.737 1.295 1.00 32.79 431 LYS B CA 1
ATOM 750 C C . LYS B 1 17 ? 36.904 -1.766 0.890 1.00 32.25 431 LYS B C 1
ATOM 751 O O . LYS B 1 17 ? 37.036 -0.556 1.097 1.00 31.80 431 LYS B O 1
ATOM 757 N N . GLU B 1 18 ? 35.822 -2.280 0.315 1.00 31.68 432 GLU B N 1
ATOM 758 C CA . GLU B 1 18 ? 34.725 -1.406 -0.090 1.00 29.86 432 GLU B CA 1
ATOM 759 C C . GLU B 1 18 ? 33.402 -1.767 0.547 1.00 27.07 432 GLU B C 1
ATOM 760 O O . GLU B 1 18 ? 32.913 -2.877 0.395 1.00 27.51 432 GLU B O 1
ATOM 766 N N . GLU B 1 19 ? 32.831 -0.819 1.276 1.00 22.61 433 GLU B N 1
ATOM 767 C CA . GLU B 1 19 ? 31.540 -1.042 1.905 1.00 23.23 433 GLU B CA 1
ATOM 768 C C . GLU B 1 19 ? 30.454 -0.475 0.991 1.00 21.95 433 GLU B C 1
ATOM 769 O O . GLU B 1 19 ? 30.670 0.514 0.289 1.00 20.71 433 GLU B O 1
ATOM 775 N N . ILE B 1 20 ? 29.293 -1.112 0.989 1.00 20.33 434 ILE B N 1
ATOM 776 C CA . ILE B 1 20 ? 28.203 -0.650 0.167 1.00 22.81 434 ILE B CA 1
ATOM 777 C C . ILE B 1 20 ? 27.041 -0.318 1.073 1.00 24.95 434 ILE B C 1
ATOM 778 O O . ILE B 1 20 ? 26.626 -1.139 1.886 1.00 23.95 434 ILE B O 1
ATOM 783 N N . ARG B 1 21 ? 26.515 0.891 0.940 1.00 28.73 435 ARG B N 1
ATOM 784 C CA . ARG B 1 21 ? 25.381 1.283 1.753 1.00 32.36 435 ARG B CA 1
ATOM 785 C C . ARG B 1 21 ? 24.183 1.551 0.866 1.00 34.27 435 ARG B C 1
ATOM 786 O O . ARG B 1 21 ? 24.318 1.695 -0.350 1.00 34.41 435 ARG B O 1
ATOM 794 N N . TYR B 1 22 ? 23.006 1.607 1.472 1.00 34.71 436 TYR B N 1
ATOM 795 C CA . TYR B 1 22 ? 21.798 1.838 0.707 1.00 37.23 436 TYR B CA 1
ATOM 796 C C . TYR B 1 22 ? 21.003 3.001 1.263 1.00 38.22 436 TYR B C 1
ATOM 797 O O . TYR B 1 22 ? 20.944 3.200 2.474 1.00 39.09 436 TYR B O 1
ATOM 806 N N . ASP B 1 23 ? 20.414 3.780 0.361 1.00 41.39 437 ASP B N 1
ATOM 807 C CA . ASP B 1 23 ? 19.618 4.938 0.738 1.00 42.22 437 ASP B CA 1
ATOM 808 C C . ASP B 1 23 ? 18.319 4.888 -0.067 1.00 42.69 437 ASP B C 1
ATOM 809 O O . ASP B 1 23 ? 18.334 4.869 -1.300 1.00 42.99 437 ASP B O 1
ATOM 814 N N . ALA B 1 24 ? 17.197 4.856 0.642 1.00 49.72 438 ALA B N 1
ATOM 815 C CA . ALA B 1 24 ? 15.885 4.785 0.014 1.00 49.47 438 ALA B CA 1
ATOM 816 C C . ALA B 1 24 ? 15.536 6.026 -0.793 1.00 48.70 438 ALA B C 1
ATOM 817 O O . ALA B 1 24 ? 14.873 5.934 -1.827 1.00 48.85 438 ALA B O 1
ATOM 819 N N . SER B 1 25 ? 15.979 7.184 -0.318 1.00 43.70 439 SER B N 1
ATOM 820 C CA . SER B 1 25 ? 15.686 8.440 -0.997 1.00 44.89 439 SER B CA 1
ATOM 821 C C . SER B 1 25 ? 16.407 8.565 -2.332 1.00 44.63 439 SER B C 1
ATOM 822 O O . SER B 1 25 ? 15.931 9.246 -3.241 1.00 46.54 439 SER B O 1
ATOM 825 N N . LEU B 1 26 ? 17.554 7.907 -2.448 1.00 46.14 440 LEU B N 1
ATOM 826 C CA . LEU B 1 26 ? 18.337 7.963 -3.673 1.00 44.79 440 LEU B CA 1
ATOM 827 C C . LEU B 1 26 ? 17.707 7.161 -4.800 1.00 43.42 440 LEU B C 1
ATOM 828 O O . LEU B 1 26 ? 17.133 6.100 -4.576 1.00 44.05 440 LEU B O 1
ATOM 833 N N . PRO B 1 27 ? 17.806 7.670 -6.034 1.00 33.18 441 PRO B N 1
ATOM 834 C CA . PRO B 1 27 ? 17.245 6.997 -7.208 1.00 33.74 441 PRO B CA 1
ATOM 835 C C . PRO B 1 27 ? 17.827 5.593 -7.354 1.00 33.98 441 PRO B C 1
ATOM 836 O O . PRO B 1 27 ? 19.041 5.411 -7.233 1.00 35.60 441 PRO B O 1
ATOM 840 N N . LEU B 1 28 ? 16.973 4.608 -7.614 1.00 35.67 442 LEU B N 1
ATOM 841 C CA . LEU B 1 28 ? 17.450 3.243 -7.796 1.00 35.75 442 LEU B CA 1
ATOM 842 C C . LEU B 1 28 ? 18.435 3.195 -8.957 1.00 34.75 442 LEU B C 1
ATOM 843 O O . LEU B 1 28 ? 18.161 3.724 -10.033 1.00 34.91 442 LEU B O 1
ATOM 848 N N . GLY B 1 29 ? 19.582 2.566 -8.736 1.00 37.75 443 GLY B N 1
ATOM 849 C CA . GLY B 1 29 ? 20.574 2.460 -9.791 1.00 38.35 443 GLY B CA 1
ATOM 850 C C . GLY B 1 29 ? 21.573 3.598 -9.843 1.00 38.78 443 GLY B C 1
ATOM 851 O O . GLY B 1 29 ? 22.384 3.685 -10.770 1.00 40.37 443 GLY B O 1
ATOM 852 N N . LYS B 1 30 ? 21.513 4.485 -8.857 1.00 35.60 444 LYS B N 1
ATOM 853 C CA . LYS B 1 30 ? 22.434 5.600 -8.818 1.00 32.60 444 LYS B CA 1
ATOM 854 C C . LYS B 1 30 ? 23.403 5.373 -7.660 1.00 31.90 444 LYS B C 1
ATOM 855 O O . LYS B 1 30 ? 23.001 4.983 -6.563 1.00 32.29 444 LYS B O 1
ATOM 861 N N . SER B 1 31 ? 24.684 5.608 -7.915 1.00 25.62 445 SER B N 1
ATOM 862 C CA . SER B 1 31 ? 25.706 5.424 -6.902 1.00 23.13 445 SER B CA 1
ATOM 863 C C . SER B 1 31 ? 26.514 6.692 -6.641 1.00 21.46 445 SER B C 1
ATOM 864 O O . SER B 1 31 ? 26.907 7.397 -7.571 1.00 20.85 445 SER B O 1
ATOM 867 N N . TYR B 1 32 ? 26.758 6.970 -5.366 1.00 27.38 446 TYR B N 1
ATOM 868 C CA . TYR B 1 32 ? 27.534 8.131 -4.958 1.00 28.65 446 TYR B CA 1
ATOM 869 C C . TYR B 1 32 ? 28.725 7.674 -4.134 1.00 27.93 446 TYR B C 1
ATOM 870 O O . TYR B 1 32 ? 28.589 6.839 -3.244 1.00 27.58 446 TYR B O 1
ATOM 879 N N . LEU B 1 33 ? 29.898 8.214 -4.428 1.00 20.89 447 LEU B N 1
ATOM 880 C CA . LEU B 1 33 ? 31.085 7.851 -3.663 1.00 20.07 447 LEU B CA 1
ATOM 881 C C . LEU B 1 33 ? 31.080 8.655 -2.358 1.00 21.60 447 LEU B C 1
ATOM 882 O O . LEU B 1 33 ? 31.115 9.882 -2.384 1.00 20.79 447 LEU B O 1
ATOM 887 N N . LEU B 1 34 ? 31.017 7.970 -1.222 1.00 26.80 448 LEU B N 1
ATOM 888 C CA . LEU B 1 34 ? 31.024 8.654 0.069 1.00 29.73 448 LEU B CA 1
ATOM 889 C C . LEU B 1 34 ? 32.445 8.851 0.567 1.00 29.59 448 LEU B C 1
ATOM 890 O O . LEU B 1 34 ? 32.792 9.910 1.090 1.00 29.67 448 LEU B O 1
ATOM 895 N N . GLN B 1 35 ? 33.260 7.815 0.404 1.00 32.23 449 GLN B N 1
ATOM 896 C CA . GLN B 1 35 ? 34.646 7.847 0.858 1.00 32.32 449 GLN B CA 1
ATOM 897 C C . GLN B 1 35 ? 35.546 7.117 -0.144 1.00 30.96 449 GLN B C 1
ATOM 898 O O . GLN B 1 35 ? 35.357 5.926 -0.417 1.00 28.09 449 GLN B O 1
ATOM 904 N N . GLU B 1 36 ? 36.522 7.852 -0.672 1.00 33.52 450 GLU B N 1
ATOM 905 C CA . GLU B 1 36 ? 37.482 7.364 -1.668 1.00 36.82 450 GLU B CA 1
ATOM 906 C C . GLU B 1 36 ? 38.124 6.014 -1.351 1.00 37.54 450 GLU B C 1
ATOM 907 O O . GLU B 1 36 ? 38.104 5.090 -2.174 1.00 38.23 450 GLU B O 1
ATOM 913 N N . GLY B 1 37 ? 38.715 5.923 -0.162 1.00 33.13 451 GLY B N 1
ATOM 914 C CA . GLY B 1 37 ? 39.376 4.701 0.259 1.00 32.41 451 GLY B CA 1
ATOM 915 C C . GLY B 1 37 ? 40.873 4.768 0.010 1.00 31.31 451 GLY B C 1
ATOM 916 O O . GLY B 1 37 ? 41.315 5.328 -0.990 1.00 29.69 451 GLY B O 1
ATOM 917 N N . LYS B 1 38 ? 41.657 4.220 0.931 1.00 35.05 452 LYS B N 1
ATOM 918 C CA . LYS B 1 38 ? 43.109 4.204 0.784 1.00 35.72 452 LYS B CA 1
ATOM 919 C C . LYS B 1 38 ? 43.639 2.831 1.161 1.00 33.99 452 LYS B C 1
ATOM 920 O O . LYS B 1 38 ? 43.199 2.223 2.136 1.00 33.10 452 LYS B O 1
ATOM 926 N N . ALA B 1 39 ? 44.591 2.347 0.379 1.00 28.47 453 ALA B N 1
ATOM 927 C CA . ALA B 1 39 ? 45.163 1.032 0.603 1.00 28.28 453 ALA B CA 1
ATOM 928 C C . ALA B 1 39 ? 45.967 0.910 1.886 1.00 28.59 453 ALA B C 1
ATOM 929 O O . ALA B 1 39 ? 46.716 1.811 2.263 1.00 27.00 453 ALA B O 1
ATOM 931 N N . GLY B 1 40 ? 45.787 -0.224 2.554 1.00 26.21 454 GLY B N 1
ATOM 932 C CA . GLY B 1 40 ? 46.528 -0.494 3.759 1.00 26.81 454 GLY B CA 1
ATOM 933 C C . GLY B 1 40 ? 47.858 -1.059 3.307 1.00 27.84 454 GLY B C 1
ATOM 934 O O . GLY B 1 40 ? 48.146 -1.134 2.112 1.00 28.49 454 GLY B O 1
ATOM 935 N N . LYS B 1 41 ? 48.673 -1.481 4.253 1.00 32.22 455 LYS B N 1
ATOM 936 C CA . LYS B 1 41 ? 49.973 -2.014 3.912 1.00 32.06 455 LYS B CA 1
ATOM 937 C C . LYS B 1 41 ? 50.350 -3.087 4.917 1.00 31.78 455 LYS B C 1
ATOM 938 O O . LYS B 1 41 ? 50.020 -2.999 6.095 1.00 29.71 455 LYS B O 1
ATOM 944 N N . LYS B 1 42 ? 51.015 -4.125 4.437 1.00 34.69 456 LYS B N 1
ATOM 945 C CA . LYS B 1 42 ? 51.449 -5.188 5.317 1.00 34.32 456 LYS B CA 1
ATOM 946 C C . LYS B 1 42 ? 52.968 -5.166 5.318 1.00 33.02 456 LYS B C 1
ATOM 947 O O . LYS B 1 42 ? 53.599 -5.203 4.261 1.00 32.08 456 LYS B O 1
ATOM 953 N N . VAL B 1 43 ? 53.554 -5.065 6.504 1.00 26.13 457 VAL B N 1
ATOM 954 C CA . VAL B 1 43 ? 55.002 -5.051 6.614 1.00 26.76 457 VAL B CA 1
ATOM 955 C C . VAL B 1 43 ? 55.435 -6.280 7.393 1.00 27.89 457 VAL B C 1
ATOM 956 O O . VAL B 1 43 ? 55.017 -6.516 8.531 1.00 28.10 457 VAL B O 1
ATOM 960 N N . SER B 1 44 ? 56.262 -7.082 6.747 1.00 27.96 458 SER B N 1
ATOM 961 C CA . SER B 1 44 ? 56.751 -8.296 7.349 1.00 26.53 458 SER B CA 1
ATOM 962 C C . SER B 1 44 ? 58.250 -8.228 7.562 1.00 27.11 458 SER B C 1
ATOM 963 O O . SER B 1 44 ? 58.998 -7.793 6.681 1.00 26.21 458 SER B O 1
ATOM 966 N N . VAL B 1 45 ? 58.689 -8.637 8.743 1.00 27.55 459 VAL B N 1
ATOM 967 C CA . VAL B 1 45 ? 60.110 -8.640 9.028 1.00 27.56 459 VAL B CA 1
ATOM 968 C C . VAL B 1 45 ? 60.521 -10.097 9.157 1.00 27.75 459 VAL B C 1
ATOM 969 O O . VAL B 1 45 ? 59.926 -10.856 9.927 1.00 27.30 459 VAL B O 1
ATOM 973 N N . TYR B 1 46 ? 61.523 -10.489 8.384 1.00 26.23 460 TYR B N 1
ATOM 974 C CA . TYR B 1 46 ? 62.001 -11.858 8.410 1.00 28.67 460 TYR B CA 1
ATOM 975 C C . TYR B 1 46 ? 63.443 -11.939 8.867 1.00 29.31 460 TYR B C 1
ATOM 976 O O . TYR B 1 46 ? 64.192 -10.968 8.779 1.00 29.59 460 TYR B O 1
ATOM 985 N N . GLN B 1 47 ? 63.827 -13.114 9.351 1.00 28.73 461 GLN B N 1
ATOM 986 C CA . GLN B 1 47 ? 65.201 -13.340 9.746 1.00 28.19 461 GLN B CA 1
ATOM 987 C C . GLN B 1 47 ? 65.722 -14.583 9.046 1.00 27.06 461 GLN B C 1
ATOM 988 O O . GLN B 1 47 ? 65.121 -15.643 9.115 1.00 25.04 461 GLN B O 1
ATOM 994 N N . ASP B 1 48 ? 66.839 -14.435 8.352 1.00 30.87 462 ASP B N 1
ATOM 995 C CA . ASP B 1 48 ? 67.445 -15.550 7.642 1.00 33.40 462 ASP B CA 1
ATOM 996 C C . ASP B 1 48 ? 68.666 -16.050 8.420 1.00 34.19 462 ASP B C 1
ATOM 997 O O . ASP B 1 48 ? 69.282 -15.310 9.181 1.00 34.03 462 ASP B O 1
ATOM 1002 N N . VAL B 1 49 ? 68.992 -17.317 8.236 1.00 28.91 463 VAL B N 1
ATOM 1003 C CA . VAL B 1 49 ? 70.171 -17.897 8.841 1.00 30.02 463 VAL B CA 1
ATOM 1004 C C . VAL B 1 49 ? 70.980 -18.240 7.600 1.00 30.62 463 VAL B C 1
ATOM 1005 O O . VAL B 1 49 ? 70.458 -18.869 6.688 1.00 29.46 463 VAL B O 1
ATOM 1009 N N . ILE B 1 50 ? 72.232 -17.800 7.546 1.00 32.77 464 ILE B N 1
ATOM 1010 C CA . ILE B 1 50 ? 73.079 -18.076 6.397 1.00 35.10 464 ILE B CA 1
ATOM 1011 C C . ILE B 1 50 ? 74.200 -19.034 6.769 1.00 38.28 464 ILE B C 1
ATOM 1012 O O . ILE B 1 50 ? 74.930 -18.813 7.734 1.00 39.93 464 ILE B O 1
ATOM 1017 N N . VAL B 1 51 ? 74.325 -20.104 5.998 1.00 33.69 465 VAL B N 1
ATOM 1018 C CA . VAL B 1 51 ? 75.373 -21.078 6.215 1.00 35.77 465 VAL B CA 1
ATOM 1019 C C . VAL B 1 51 ? 76.060 -21.277 4.877 1.00 39.33 465 VAL B C 1
ATOM 1020 O O . VAL B 1 51 ? 75.427 -21.628 3.883 1.00 39.77 465 VAL B O 1
ATOM 1024 N N . ASP B 1 52 ? 77.359 -21.027 4.846 1.00 56.34 466 ASP B N 1
ATOM 1025 C CA . ASP B 1 52 ? 78.121 -21.192 3.622 1.00 58.65 466 ASP B CA 1
ATOM 1026 C C . ASP B 1 52 ? 77.546 -20.370 2.465 1.00 60.03 466 ASP B C 1
ATOM 1027 O O . ASP B 1 52 ? 77.423 -20.859 1.342 1.00 61.93 466 ASP B O 1
ATOM 1032 N N . GLY B 1 53 ? 77.192 -19.119 2.749 1.00 56.35 467 GLY B N 1
ATOM 1033 C CA . GLY B 1 53 ? 76.672 -18.231 1.719 1.00 54.27 467 GLY B CA 1
ATOM 1034 C C . GLY B 1 53 ? 75.226 -18.390 1.286 1.00 52.98 467 GLY B C 1
ATOM 1035 O O . GLY B 1 53 ? 74.714 -17.552 0.542 1.00 51.99 467 GLY B O 1
ATOM 1036 N N . LYS B 1 54 ? 74.563 -19.450 1.737 1.00 51.51 468 LYS B N 1
ATOM 1037 C CA . LYS B 1 54 ? 73.171 -19.685 1.365 1.00 49.94 468 LYS B CA 1
ATOM 1038 C C . LYS B 1 54 ? 72.209 -19.560 2.534 1.00 47.97 468 LYS B C 1
ATOM 1039 O O . LYS B 1 54 ? 72.568 -19.791 3.687 1.00 46.69 468 LYS B O 1
ATOM 1045 N N . VAL B 1 55 ? 70.976 -19.188 2.227 1.00 44.07 469 VAL B N 1
ATOM 1046 C CA . VAL B 1 55 ? 69.956 -19.051 3.250 1.00 43.76 469 VAL B CA 1
ATOM 1047 C C . VAL B 1 55 ? 69.381 -20.427 3.603 1.00 44.59 469 VAL B C 1
ATOM 1048 O O . VAL B 1 55 ? 68.633 -21.019 2.826 1.00 46.72 469 VAL B O 1
ATOM 1052 N N . MET B 1 56 ? 69.733 -20.938 4.776 1.00 47.05 470 MET B N 1
ATOM 1053 C CA . MET B 1 56 ? 69.260 -22.252 5.206 1.00 47.09 470 MET B CA 1
ATOM 1054 C C . MET B 1 56 ? 67.850 -22.234 5.766 1.00 44.14 470 MET B C 1
ATOM 1055 O O . MET B 1 56 ? 67.161 -23.247 5.766 1.00 45.86 470 MET B O 1
ATOM 1060 N N . ALA B 1 57 ? 67.418 -21.084 6.258 1.00 37.78 471 ALA B N 1
ATOM 1061 C CA . ALA B 1 57 ? 66.088 -20.987 6.827 1.00 33.80 471 ALA B CA 1
ATOM 1062 C C . ALA B 1 57 ? 65.753 -19.551 7.119 1.00 31.99 471 ALA B C 1
ATOM 1063 O O . ALA B 1 57 ? 66.620 -18.676 7.081 1.00 31.40 471 ALA B O 1
ATOM 1065 N N . THR B 1 58 ? 64.479 -19.309 7.387 1.00 30.28 472 THR B N 1
ATOM 1066 C CA . THR B 1 58 ? 64.037 -17.976 7.704 1.00 29.26 472 THR B CA 1
ATOM 1067 C C . THR B 1 58 ? 62.798 -18.038 8.581 1.00 28.47 472 THR B C 1
ATOM 1068 O O . THR B 1 58 ? 61.917 -18.875 8.385 1.00 26.88 472 THR B O 1
ATOM 1072 N N . ASN B 1 59 ? 62.766 -17.167 9.581 1.00 27.12 473 ASN B N 1
ATOM 1073 C CA . ASN B 1 59 ? 61.632 -17.083 10.481 1.00 28.96 473 ASN B CA 1
ATOM 1074 C C . ASN B 1 59 ? 60.924 -15.751 10.270 1.00 29.60 473 ASN B C 1
ATOM 1075 O O . ASN B 1 59 ? 61.510 -14.777 9.783 1.00 27.58 473 ASN B O 1
ATOM 1080 N N . LEU B 1 60 ? 59.652 -15.723 10.635 1.00 36.92 474 LEU B N 1
ATOM 1081 C CA . LEU B 1 60 ? 58.871 -14.510 10.542 1.00 36.88 474 LEU B CA 1
ATOM 1082 C C . LEU B 1 60 ? 58.973 -13.865 11.915 1.00 37.33 474 LEU B C 1
ATOM 1083 O O . LEU B 1 60 ? 58.497 -14.413 12.905 1.00 38.08 474 LEU B O 1
ATOM 1088 N N . LEU B 1 61 ? 59.625 -12.714 11.978 1.00 39.28 475 LEU B N 1
ATOM 1089 C CA . LEU B 1 61 ? 59.769 -12.003 13.237 1.00 38.53 475 LEU B CA 1
ATOM 1090 C C . LEU B 1 61 ? 58.467 -11.305 13.555 1.00 38.79 475 LEU B C 1
ATOM 1091 O O . LEU B 1 61 ? 57.837 -11.598 14.567 1.00 40.77 475 LEU B O 1
ATOM 1096 N N . SER B 1 62 ? 58.048 -10.398 12.675 1.00 37.35 476 SER B N 1
ATOM 1097 C CA . SER B 1 62 ? 56.814 -9.655 12.900 1.00 36.54 476 SER B CA 1
ATOM 1098 C C . SER B 1 62 ? 56.006 -9.332 11.648 1.00 37.73 476 SER B C 1
ATOM 1099 O O . SER B 1 62 ? 56.520 -9.318 10.526 1.00 36.86 476 SER B O 1
ATOM 1102 N N . GLU B 1 63 ? 54.729 -9.054 11.873 1.00 36.12 477 GLU B N 1
ATOM 1103 C CA . GLU B 1 63 ? 53.812 -8.721 10.809 1.00 38.13 477 GLU B CA 1
ATOM 1104 C C . GLU B 1 63 ? 52.970 -7.519 11.230 1.00 38.59 477 GLU B C 1
ATOM 1105 O O . GLU B 1 63 ? 52.180 -7.599 12.173 1.00 37.43 477 GLU B O 1
ATOM 1111 N N . THR B 1 64 ? 53.146 -6.406 10.524 1.00 31.84 478 THR B N 1
ATOM 1112 C CA . THR B 1 64 ? 52.403 -5.194 10.819 1.00 29.86 478 THR B CA 1
ATOM 1113 C C . THR B 1 64 ? 51.426 -4.823 9.720 1.00 29.95 478 THR B C 1
ATOM 1114 O O . THR B 1 64 ? 51.797 -4.739 8.549 1.00 29.92 478 THR B O 1
ATOM 1118 N N . VAL B 1 65 ? 50.176 -4.597 10.095 1.00 39.19 479 VAL B N 1
ATOM 1119 C CA . VAL B 1 65 ? 49.191 -4.180 9.117 1.00 38.80 479 VAL B CA 1
ATOM 1120 C C . VAL B 1 65 ? 48.871 -2.719 9.386 1.00 37.22 479 VAL B C 1
ATOM 1121 O O . VAL B 1 65 ? 48.179 -2.393 10.348 1.00 38.06 479 VAL B O 1
ATOM 1125 N N . VAL B 1 66 ? 49.415 -1.843 8.548 1.00 26.46 480 VAL B N 1
ATOM 1126 C CA . VAL B 1 66 ? 49.170 -0.415 8.660 1.00 23.97 480 VAL B CA 1
ATOM 1127 C C . VAL B 1 66 ? 47.793 -0.175 8.046 1.00 25.04 480 VAL B C 1
ATOM 1128 O O . VAL B 1 66 ? 47.640 -0.200 6.827 1.00 23.66 480 VAL B O 1
ATOM 1132 N N . GLU B 1 67 ? 46.792 0.030 8.898 1.00 36.68 481 GLU B N 1
ATOM 1133 C CA . GLU B 1 67 ? 45.421 0.246 8.446 1.00 38.86 481 GLU B CA 1
ATOM 1134 C C . GLU B 1 67 ? 45.254 1.305 7.368 1.00 38.40 481 GLU B C 1
ATOM 1135 O O . GLU B 1 67 ? 45.825 2.390 7.444 1.00 37.61 481 GLU B O 1
ATOM 1141 N N . GLY B 1 68 ? 44.456 0.978 6.362 1.00 35.34 482 GLY B N 1
ATOM 1142 C CA . GLY B 1 68 ? 44.180 1.930 5.303 1.00 37.00 482 GLY B CA 1
ATOM 1143 C C . GLY B 1 68 ? 42.802 2.517 5.574 1.00 36.72 482 GLY B C 1
ATOM 1144 O O . GLY B 1 68 ? 42.357 2.574 6.720 1.00 35.67 482 GLY B O 1
ATOM 1145 N N . GLN B 1 69 ? 42.120 2.954 4.529 1.00 40.27 483 GLN B N 1
ATOM 1146 C CA . GLN B 1 69 ? 40.792 3.513 4.697 1.00 42.06 483 GLN B CA 1
ATOM 1147 C C . GLN B 1 69 ? 39.835 2.839 3.732 1.00 40.66 483 GLN B C 1
ATOM 1148 O O . GLN B 1 69 ? 40.158 2.640 2.560 1.00 42.01 483 GLN B O 1
ATOM 1154 N N . ASN B 1 70 ? 38.655 2.485 4.223 1.00 30.97 484 ASN B N 1
ATOM 1155 C CA . ASN B 1 70 ? 37.670 1.837 3.377 1.00 31.13 484 ASN B CA 1
ATOM 1156 C C . ASN B 1 70 ? 37.114 2.758 2.315 1.00 31.27 484 ASN B C 1
ATOM 1157 O O . ASN B 1 70 ? 37.065 3.977 2.486 1.00 32.82 484 ASN B O 1
ATOM 1162 N N . ARG B 1 71 ? 36.695 2.162 1.210 1.00 28.29 485 ARG B N 1
ATOM 1163 C CA . ARG B 1 71 ? 36.068 2.927 0.167 1.00 25.66 485 ARG B CA 1
ATOM 1164 C C . ARG B 1 71 ? 34.619 2.748 0.579 1.00 24.95 485 ARG B C 1
ATOM 1165 O O . ARG B 1 71 ? 34.230 1.639 0.937 1.00 24.38 485 ARG B O 1
ATOM 1173 N N . ILE B 1 72 ? 33.834 3.826 0.588 1.00 26.87 486 ILE B N 1
ATOM 1174 C CA . ILE B 1 72 ? 32.414 3.724 0.955 1.00 26.46 486 ILE B CA 1
ATOM 1175 C C . ILE B 1 72 ? 31.564 4.236 -0.201 1.00 27.50 486 ILE B C 1
ATOM 1176 O O . ILE B 1 72 ? 31.775 5.349 -0.701 1.00 25.11 486 ILE B O 1
ATOM 1181 N N . LEU B 1 73 ? 30.600 3.419 -0.615 1.00 25.53 487 LEU B N 1
ATOM 1182 C CA . LEU B 1 73 ? 29.710 3.766 -1.716 1.00 25.16 487 LEU B CA 1
ATOM 1183 C C . LEU B 1 73 ? 28.261 3.611 -1.251 1.00 26.58 487 LEU B C 1
ATOM 1184 O O . LEU B 1 73 ? 27.950 2.690 -0.488 1.00 27.53 487 LEU B O 1
ATOM 1189 N N . VAL B 1 74 ? 27.385 4.517 -1.685 1.00 23.99 488 VAL B N 1
ATOM 1190 C CA . VAL B 1 74 ? 25.973 4.429 -1.339 1.00 25.82 488 VAL B CA 1
ATOM 1191 C C . VAL B 1 74 ? 25.172 4.267 -2.611 1.00 26.57 488 VAL B C 1
ATOM 1192 O O . VAL B 1 74 ? 25.423 4.936 -3.607 1.00 24.55 488 VAL B O 1
ATOM 1196 N N . LYS B 1 75 ? 24.205 3.367 -2.567 1.00 31.12 489 LYS B N 1
ATOM 1197 C CA . LYS B 1 75 ? 23.359 3.107 -3.710 1.00 34.85 489 LYS B CA 1
ATOM 1198 C C . LYS B 1 75 ? 21.914 3.444 -3.389 1.00 36.18 489 LYS B C 1
ATOM 1199 O O . LYS B 1 75 ? 21.467 3.278 -2.257 1.00 35.37 489 LYS B O 1
ATOM 1205 N N . GLY B 1 76 ? 21.195 3.927 -4.396 1.00 31.30 490 GLY B N 1
ATOM 1206 C CA . GLY B 1 76 ? 19.801 4.253 -4.207 1.00 33.83 490 GLY B CA 1
ATOM 1207 C C . GLY B 1 76 ? 19.053 2.946 -4.052 1.00 36.36 490 GLY B C 1
ATOM 1208 O O . GLY B 1 76 ? 19.465 1.923 -4.604 1.00 34.85 490 GLY B O 1
ATOM 1209 N N . SER B 1 77 ? 17.956 2.972 -3.305 1.00 54.18 491 SER B N 1
ATOM 1210 C CA . SER B 1 77 ? 17.169 1.771 -3.071 1.00 59.00 491 SER B CA 1
ATOM 1211 C C . SER B 1 77 ? 15.667 2.056 -3.019 1.00 61.75 491 SER B C 1
ATOM 1212 O O . SER B 1 77 ? 15.237 3.205 -2.873 1.00 62.29 491 SER B O 1
ATOM 1215 N N . LEU B 1 78 ? 14.877 0.992 -3.138 1.00 60.21 492 LEU B N 1
ATOM 1216 C CA . LEU B 1 78 ? 13.421 1.089 -3.095 1.00 62.70 492 LEU B CA 1
ATOM 1217 C C . LEU B 1 78 ? 12.918 1.026 -1.655 1.00 64.25 492 LEU B C 1
ATOM 1218 O O . LEU B 1 78 ? 12.236 1.981 -1.228 1.00 42.95 492 LEU B O 1
ATOM 1223 N N . SER C 1 1 ? 52.012 52.961 -24.482 1.00 52.58 415 SER C N 1
ATOM 1224 C CA . SER C 1 1 ? 52.108 51.680 -25.244 1.00 50.85 415 SER C CA 1
ATOM 1225 C C . SER C 1 1 ? 51.185 50.623 -24.662 1.00 49.24 415 SER C C 1
ATOM 1226 O O . SER C 1 1 ? 50.406 50.903 -23.752 1.00 49.19 415 SER C O 1
ATOM 1229 N N . GLU C 1 2 ? 51.269 49.412 -25.196 1.00 56.98 416 GLU C N 1
ATOM 1230 C CA . GLU C 1 2 ? 50.436 48.317 -24.719 1.00 56.95 416 GLU C CA 1
ATOM 1231 C C . GLU C 1 2 ? 50.972 47.795 -23.383 1.00 54.52 416 GLU C C 1
ATOM 1232 O O . GLU C 1 2 ? 51.988 48.282 -22.883 1.00 54.52 416 GLU C O 1
ATOM 1238 N N . PHE C 1 3 ? 50.279 46.819 -22.803 1.00 36.67 417 PHE C N 1
ATOM 1239 C CA . PHE C 1 3 ? 50.695 46.250 -21.528 1.00 32.44 417 PHE C CA 1
ATOM 1240 C C . PHE C 1 3 ? 50.273 44.805 -21.372 1.00 32.23 417 PHE C C 1
ATOM 1241 O O . PHE C 1 3 ? 49.443 44.288 -22.118 1.00 33.65 417 PHE C O 1
ATOM 1249 N N . THR C 1 4 ? 50.876 44.145 -20.398 1.00 34.64 418 THR C N 1
ATOM 1250 C CA . THR C 1 4 ? 50.529 42.774 -20.092 1.00 33.93 418 THR C CA 1
ATOM 1251 C C . THR C 1 4 ? 50.382 42.726 -18.585 1.00 34.19 418 THR C C 1
ATOM 1252 O O . THR C 1 4 ? 50.772 43.660 -17.882 1.00 32.26 418 THR C O 1
ATOM 1256 N N . THR C 1 5 ? 49.799 41.647 -18.091 1.00 37.96 419 THR C N 1
ATOM 1257 C CA . THR C 1 5 ? 49.582 41.500 -16.670 1.00 38.14 419 THR C CA 1
ATOM 1258 C C . THR C 1 5 ? 50.084 40.137 -16.242 1.00 37.80 419 THR C C 1
ATOM 1259 O O . THR C 1 5 ? 50.182 39.219 -17.055 1.00 37.18 419 THR C O 1
ATOM 1263 N N . LYS C 1 6 ? 50.427 40.003 -14.971 1.00 34.16 420 LYS C N 1
ATOM 1264 C CA . LYS C 1 6 ? 50.887 38.721 -14.469 1.00 34.60 420 LYS C CA 1
ATOM 1265 C C . LYS C 1 6 ? 50.635 38.671 -12.971 1.00 34.43 420 LYS C C 1
ATOM 1266 O O . LYS C 1 6 ? 50.649 39.697 -12.285 1.00 35.22 420 LYS C O 1
ATOM 1272 N N . GLU C 1 7 ? 50.375 37.478 -12.468 1.00 40.31 421 GLU C N 1
ATOM 1273 C CA . GLU C 1 7 ? 50.130 37.323 -11.054 1.00 41.99 421 GLU C CA 1
ATOM 1274 C C . GLU C 1 7 ? 51.345 36.681 -10.394 1.00 41.41 421 GLU C C 1
ATOM 1275 O O . GLU C 1 7 ? 52.042 35.884 -11.010 1.00 39.93 421 GLU C O 1
ATOM 1281 N N . ARG C 1 8 ? 51.618 37.059 -9.150 1.00 37.28 422 ARG C N 1
ATOM 1282 C CA . ARG C 1 8 ? 52.722 36.466 -8.408 1.00 36.31 422 ARG C CA 1
ATOM 1283 C C . ARG C 1 8 ? 52.340 36.352 -6.944 1.00 35.26 422 ARG C C 1
ATOM 1284 O O . ARG C 1 8 ? 51.708 37.242 -6.382 1.00 34.52 422 ARG C O 1
ATOM 1292 N N . LYS C 1 9 ? 52.695 35.228 -6.335 1.00 36.63 423 LYS C N 1
ATOM 1293 C CA . LYS C 1 9 ? 52.389 35.014 -4.936 1.00 34.67 423 LYS C CA 1
ATOM 1294 C C . LYS C 1 9 ? 53.657 35.112 -4.107 1.00 34.42 423 LYS C C 1
ATOM 1295 O O . LYS C 1 9 ? 54.704 34.574 -4.469 1.00 32.86 423 LYS C O 1
ATOM 1301 N N . VAL C 1 10 ? 53.549 35.815 -2.989 1.00 29.83 424 VAL C N 1
ATOM 1302 C CA . VAL C 1 10 ? 54.658 36.005 -2.075 1.00 28.61 424 VAL C CA 1
ATOM 1303 C C . VAL C 1 10 ? 54.337 35.285 -0.769 1.00 29.58 424 VAL C C 1
ATOM 1304 O O . VAL C 1 10 ? 53.276 35.493 -0.166 1.00 28.18 424 VAL C O 1
ATOM 1308 N N . GLU C 1 11 ? 55.255 34.433 -0.335 1.00 31.65 425 GLU C N 1
ATOM 1309 C CA . GLU C 1 11 ? 55.045 33.678 0.883 1.00 33.47 425 GLU C CA 1
ATOM 1310 C C . GLU C 1 11 ? 56.016 34.041 1.991 1.00 33.16 425 GLU C C 1
ATOM 1311 O O . GLU C 1 11 ? 57.228 33.957 1.831 1.00 34.19 425 GLU C O 1
ATOM 1317 N N . GLU C 1 12 ? 55.467 34.465 3.118 1.00 34.79 426 GLU C N 1
ATOM 1318 C CA . GLU C 1 12 ? 56.277 34.818 4.266 1.00 34.52 426 GLU C CA 1
ATOM 1319 C C . GLU C 1 12 ? 56.051 33.757 5.323 1.00 32.39 426 GLU C C 1
ATOM 1320 O O . GLU C 1 12 ? 54.928 33.536 5.771 1.00 30.60 426 GLU C O 1
ATOM 1326 N N . ALA C 1 13 ? 57.124 33.086 5.703 1.00 24.91 427 ALA C N 1
ATOM 1327 C CA . ALA C 1 13 ? 57.036 32.057 6.717 1.00 24.43 427 ALA C CA 1
ATOM 1328 C C . ALA C 1 13 ? 56.617 32.732 8.018 1.00 24.44 427 ALA C C 1
ATOM 1329 O O . ALA C 1 13 ? 56.973 33.882 8.276 1.00 25.71 427 ALA C O 1
ATOM 1331 N N . LEU C 1 14 ? 55.832 32.034 8.823 1.00 26.35 428 LEU C N 1
ATOM 1332 C CA . LEU C 1 14 ? 55.393 32.591 10.090 1.00 27.36 428 LEU C CA 1
ATOM 1333 C C . LEU C 1 14 ? 56.138 31.885 11.206 1.00 26.52 428 LEU C C 1
ATOM 1334 O O . LEU C 1 14 ? 56.480 30.721 11.083 1.00 27.40 428 LEU C O 1
ATOM 1339 N N . PRO C 1 15 ? 56.418 32.592 12.302 1.00 28.79 429 PRO C N 1
ATOM 1340 C CA . PRO C 1 15 ? 57.132 31.999 13.439 1.00 30.33 429 PRO C CA 1
ATOM 1341 C C . PRO C 1 15 ? 56.407 30.757 13.951 1.00 31.79 429 PRO C C 1
ATOM 1342 O O . PRO C 1 15 ? 55.202 30.805 14.217 1.00 32.04 429 PRO C O 1
ATOM 1346 N N . ILE C 1 16 ? 57.131 29.647 14.072 1.00 30.02 430 ILE C N 1
ATOM 1347 C CA . ILE C 1 16 ? 56.545 28.414 14.582 1.00 31.52 430 ILE C CA 1
ATOM 1348 C C . ILE C 1 16 ? 56.006 28.649 15.991 1.00 31.52 430 ILE C C 1
ATOM 1349 O O . ILE C 1 16 ? 56.638 29.308 16.809 1.00 33.34 430 ILE C O 1
ATOM 1354 N N . LYS C 1 17 ? 54.825 28.124 16.267 1.00 33.40 431 LYS C N 1
ATOM 1355 C CA . LYS C 1 17 ? 54.218 28.277 17.578 1.00 34.90 431 LYS C CA 1
ATOM 1356 C C . LYS C 1 17 ? 54.573 27.035 18.372 1.00 34.65 431 LYS C C 1
ATOM 1357 O O . LYS C 1 17 ? 54.494 25.927 17.856 1.00 35.10 431 LYS C O 1
ATOM 1363 N N . GLU C 1 18 ? 54.990 27.214 19.618 1.00 39.97 432 GLU C N 1
ATOM 1364 C CA . GLU C 1 18 ? 55.344 26.066 20.438 1.00 42.08 432 GLU C CA 1
ATOM 1365 C C . GLU C 1 18 ? 54.501 25.938 21.681 1.00 42.16 432 GLU C C 1
ATOM 1366 O O . GLU C 1 18 ? 54.398 26.863 22.478 1.00 40.66 432 GLU C O 1
ATOM 1372 N N . GLU C 1 19 ? 53.904 24.767 21.836 1.00 42.31 433 GLU C N 1
ATOM 1373 C CA . GLU C 1 19 ? 53.078 24.473 22.991 1.00 43.47 433 GLU C CA 1
ATOM 1374 C C . GLU C 1 19 ? 53.936 23.658 23.952 1.00 43.84 433 GLU C C 1
ATOM 1375 O O . GLU C 1 19 ? 54.775 22.860 23.522 1.00 43.07 433 GLU C O 1
ATOM 1381 N N . ILE C 1 20 ? 53.749 23.876 25.247 1.00 44.79 434 ILE C N 1
ATOM 1382 C CA . ILE C 1 20 ? 54.486 23.109 26.240 1.00 45.89 434 ILE C CA 1
ATOM 1383 C C . ILE C 1 20 ? 53.475 22.295 27.020 1.00 45.18 434 ILE C C 1
ATOM 1384 O O . ILE C 1 20 ? 52.528 22.847 27.575 1.00 44.28 434 ILE C O 1
ATOM 1389 N N . ARG C 1 21 ? 53.670 20.982 27.051 1.00 43.24 435 ARG C N 1
ATOM 1390 C CA . ARG C 1 21 ? 52.765 20.103 27.782 1.00 45.39 435 ARG C CA 1
ATOM 1391 C C . ARG C 1 21 ? 53.457 19.408 28.945 1.00 45.90 435 ARG C C 1
ATOM 1392 O O . ARG C 1 21 ? 54.672 19.188 28.922 1.00 44.83 435 ARG C O 1
ATOM 1400 N N . TYR C 1 22 ? 52.673 19.060 29.962 1.00 48.31 436 TYR C N 1
ATOM 1401 C CA . TYR C 1 22 ? 53.216 18.374 31.129 1.00 51.70 436 TYR C CA 1
ATOM 1402 C C . TYR C 1 22 ? 52.943 16.875 31.098 1.00 52.99 436 TYR C C 1
ATOM 1403 O O . TYR C 1 22 ? 51.812 16.437 30.890 1.00 52.63 436 TYR C O 1
ATOM 1412 N N . ASP C 1 23 ? 54.000 16.099 31.306 1.00 75.63 437 ASP C N 1
ATOM 1413 C CA . ASP C 1 23 ? 53.917 14.643 31.327 1.00 79.03 437 ASP C CA 1
ATOM 1414 C C . ASP C 1 23 ? 54.369 14.185 32.702 1.00 80.74 437 ASP C C 1
ATOM 1415 O O . ASP C 1 23 ? 55.542 14.325 33.050 1.00 82.04 437 ASP C O 1
ATOM 1420 N N . ALA C 1 24 ? 53.441 13.638 33.480 1.00 70.67 438 ALA C N 1
ATOM 1421 C CA . ALA C 1 24 ? 53.759 13.171 34.823 1.00 71.80 438 ALA C CA 1
ATOM 1422 C C . ALA C 1 24 ? 54.724 11.988 34.838 1.00 72.58 438 ALA C C 1
ATOM 1423 O O . ALA C 1 24 ? 55.430 11.774 35.823 1.00 73.07 438 ALA C O 1
ATOM 1425 N N . SER C 1 25 ? 54.770 11.230 33.748 1.00 61.12 439 SER C N 1
ATOM 1426 C CA . SER C 1 25 ? 55.651 10.070 33.679 1.00 62.65 439 SER C CA 1
ATOM 1427 C C . SER C 1 25 ? 57.106 10.432 33.407 1.00 63.24 439 SER C C 1
ATOM 1428 O O . SER C 1 25 ? 57.996 9.601 33.571 1.00 64.47 439 SER C O 1
ATOM 1431 N N . LEU C 1 26 ? 57.348 11.668 32.987 1.00 63.21 440 LEU C N 1
ATOM 1432 C CA . LEU C 1 26 ? 58.706 12.108 32.696 1.00 64.52 440 LEU C CA 1
ATOM 1433 C C . LEU C 1 26 ? 59.458 12.565 33.934 1.00 65.02 440 LEU C C 1
ATOM 1434 O O . LEU C 1 26 ? 58.884 13.177 34.834 1.00 64.25 440 LEU C O 1
ATOM 1439 N N . PRO C 1 27 ? 60.761 12.260 33.997 1.00 74.64 441 PRO C N 1
ATOM 1440 C CA . PRO C 1 27 ? 61.599 12.653 35.134 1.00 75.04 441 PRO C CA 1
ATOM 1441 C C . PRO C 1 27 ? 61.868 14.155 35.040 1.00 75.98 441 PRO C C 1
ATOM 1442 O O . PRO C 1 27 ? 61.879 14.710 33.939 1.00 76.64 441 PRO C O 1
ATOM 1446 N N . LEU C 1 28 ? 62.073 14.813 36.178 1.00 98.62 442 LEU C N 1
ATOM 1447 C CA . LEU C 1 28 ? 62.355 16.248 36.173 1.00 98.77 442 LEU C CA 1
ATOM 1448 C C . LEU C 1 28 ? 63.576 16.512 35.292 1.00 98.73 442 LEU C C 1
ATOM 1449 O O . LEU C 1 28 ? 64.462 15.661 35.176 1.00 99.54 442 LEU C O 1
ATOM 1454 N N . GLY C 1 29 ? 63.615 17.686 34.668 1.00 56.87 443 GLY C N 1
ATOM 1455 C CA . GLY C 1 29 ? 64.737 18.035 33.814 1.00 55.04 443 GLY C CA 1
ATOM 1456 C C . GLY C 1 29 ? 64.807 17.267 32.506 1.00 53.78 443 GLY C C 1
ATOM 1457 O O . GLY C 1 29 ? 65.759 17.424 31.744 1.00 53.42 443 GLY C O 1
ATOM 1458 N N . LYS C 1 30 ? 63.804 16.433 32.245 1.00 59.39 444 LYS C N 1
ATOM 1459 C CA . LYS C 1 30 ? 63.752 15.644 31.018 1.00 58.58 444 LYS C CA 1
ATOM 1460 C C . LYS C 1 30 ? 62.536 16.030 30.188 1.00 57.47 444 LYS C C 1
ATOM 1461 O O . LYS C 1 30 ? 61.409 16.074 30.687 1.00 57.12 444 LYS C O 1
ATOM 1467 N N . SER C 1 31 ? 62.782 16.311 28.915 1.00 76.56 445 SER C N 1
ATOM 1468 C CA . SER C 1 31 ? 61.730 16.700 27.987 1.00 74.76 445 SER C CA 1
ATOM 1469 C C . SER C 1 31 ? 62.090 16.183 26.607 1.00 74.11 445 SER C C 1
ATOM 1470 O O . SER C 1 31 ? 63.239 15.833 26.354 1.00 74.89 445 SER C O 1
ATOM 1473 N N . TYR C 1 32 ? 61.106 16.135 25.716 1.00 74.90 446 TYR C N 1
ATOM 1474 C CA . TYR C 1 32 ? 61.335 15.663 24.354 1.00 73.31 446 TYR C CA 1
ATOM 1475 C C . TYR C 1 32 ? 60.314 16.281 23.407 1.00 70.78 446 TYR C C 1
ATOM 1476 O O . TYR C 1 32 ? 59.242 16.710 23.835 1.00 68.84 446 TYR C O 1
ATOM 1485 N N . LEU C 1 33 ? 60.646 16.330 22.121 1.00 47.69 447 LEU C N 1
ATOM 1486 C CA . LEU C 1 33 ? 59.720 16.882 21.145 1.00 45.59 447 LEU C CA 1
ATOM 1487 C C . LEU C 1 33 ? 58.706 15.824 20.770 1.00 43.83 447 LEU C C 1
ATOM 1488 O O . LEU C 1 33 ? 59.066 14.745 20.315 1.00 44.81 447 LEU C O 1
ATOM 1493 N N . LEU C 1 34 ? 57.435 16.142 20.977 1.00 54.11 448 LEU C N 1
ATOM 1494 C CA . LEU C 1 34 ? 56.334 15.243 20.662 1.00 53.03 448 LEU C CA 1
ATOM 1495 C C . LEU C 1 34 ? 55.885 15.490 19.230 1.00 53.83 448 LEU C C 1
ATOM 1496 O O . LEU C 1 34 ? 55.213 14.659 18.617 1.00 53.53 448 LEU C O 1
ATOM 1501 N N . GLN C 1 35 ? 56.275 16.645 18.701 1.00 53.72 449 GLN C N 1
ATOM 1502 C CA . GLN C 1 35 ? 55.887 17.046 17.357 1.00 52.86 449 GLN C CA 1
ATOM 1503 C C . GLN C 1 35 ? 56.745 18.247 16.971 1.00 51.20 449 GLN C C 1
ATOM 1504 O O . GLN C 1 35 ? 56.646 19.307 17.581 1.00 50.32 449 GLN C O 1
ATOM 1510 N N . GLU C 1 36 ? 57.593 18.069 15.966 1.00 49.44 450 GLU C N 1
ATOM 1511 C CA . GLU C 1 36 ? 58.485 19.127 15.516 1.00 49.29 450 GLU C CA 1
ATOM 1512 C C . GLU C 1 36 ? 57.737 20.381 15.076 1.00 45.98 450 GLU C C 1
ATOM 1513 O O . GLU C 1 36 ? 58.241 21.491 15.215 1.00 44.56 450 GLU C O 1
ATOM 1519 N N . GLY C 1 37 ? 56.534 20.204 14.547 1.00 33.29 451 GLY C N 1
ATOM 1520 C CA . GLY C 1 37 ? 55.756 21.347 14.108 1.00 32.48 451 GLY C CA 1
ATOM 1521 C C . GLY C 1 37 ? 56.230 21.967 12.806 1.00 30.94 451 GLY C C 1
ATOM 1522 O O . GLY C 1 37 ? 57.378 21.800 12.395 1.00 30.70 451 GLY C O 1
ATOM 1523 N N . LYS C 1 38 ? 55.336 22.694 12.152 1.00 46.72 452 LYS C N 1
ATOM 1524 C CA . LYS C 1 38 ? 55.654 23.335 10.886 1.00 47.11 452 LYS C CA 1
ATOM 1525 C C . LYS C 1 38 ? 55.210 24.780 10.931 1.00 45.51 452 LYS C C 1
ATOM 1526 O O . LYS C 1 38 ? 54.264 25.124 11.631 1.00 46.35 452 LYS C O 1
ATOM 1532 N N . ALA C 1 39 ? 55.903 25.625 10.184 1.00 32.28 453 ALA C N 1
ATOM 1533 C CA . ALA C 1 39 ? 55.589 27.045 10.144 1.00 31.36 453 ALA C CA 1
ATOM 1534 C C . ALA C 1 39 ? 54.378 27.381 9.270 1.00 30.17 453 ALA C C 1
ATOM 1535 O O . ALA C 1 39 ? 54.194 26.819 8.193 1.00 28.89 453 ALA C O 1
ATOM 1537 N N . GLY C 1 40 ? 53.551 28.297 9.755 1.00 29.94 454 GLY C N 1
ATOM 1538 C CA . GLY C 1 40 ? 52.409 28.722 8.986 1.00 30.34 454 GLY C CA 1
ATOM 1539 C C . GLY C 1 40 ? 52.965 29.721 7.990 1.00 31.81 454 GLY C C 1
ATOM 1540 O O . GLY C 1 40 ? 54.153 30.042 8.031 1.00 33.10 454 GLY C O 1
ATOM 1541 N N . LYS C 1 41 ? 52.132 30.216 7.085 1.00 32.78 455 LYS C N 1
ATOM 1542 C CA . LYS C 1 41 ? 52.614 31.176 6.120 1.00 32.36 455 LYS C CA 1
ATOM 1543 C C . LYS C 1 41 ? 51.564 32.223 5.790 1.00 31.48 455 LYS C C 1
ATOM 1544 O O . LYS C 1 41 ? 50.371 31.989 5.943 1.00 28.73 455 LYS C O 1
ATOM 1550 N N . LYS C 1 42 ? 52.041 33.394 5.387 1.00 30.95 456 LYS C N 1
ATOM 1551 C CA . LYS C 1 42 ? 51.190 34.500 4.998 1.00 32.92 456 LYS C CA 1
ATOM 1552 C C . LYS C 1 42 ? 51.464 34.610 3.513 1.00 31.89 456 LYS C C 1
ATOM 1553 O O . LYS C 1 42 ? 52.557 35.001 3.111 1.00 31.91 456 LYS C O 1
ATOM 1559 N N . VAL C 1 43 ? 50.478 34.235 2.707 1.00 33.62 457 VAL C N 1
ATOM 1560 C CA . VAL C 1 43 ? 50.614 34.261 1.260 1.00 31.88 457 VAL C CA 1
ATOM 1561 C C . VAL C 1 43 ? 49.837 35.411 0.656 1.00 31.98 457 VAL C C 1
ATOM 1562 O O . VAL C 1 43 ? 48.630 35.525 0.846 1.00 34.53 457 VAL C O 1
ATOM 1566 N N . SER C 1 44 ? 50.529 36.269 -0.074 1.00 31.18 458 SER C N 1
ATOM 1567 C CA . SER C 1 44 ? 49.876 37.404 -0.713 1.00 28.50 458 SER C CA 1
ATOM 1568 C C . SER C 1 44 ? 49.944 37.235 -2.217 1.00 26.09 458 SER C C 1
ATOM 1569 O O . SER C 1 44 ? 51.008 36.953 -2.756 1.00 26.28 458 SER C O 1
ATOM 1572 N N . VAL C 1 45 ? 48.807 37.373 -2.892 1.00 21.04 459 VAL C N 1
ATOM 1573 C CA . VAL C 1 45 ? 48.797 37.266 -4.345 1.00 19.64 459 VAL C CA 1
ATOM 1574 C C . VAL C 1 45 ? 48.703 38.681 -4.902 1.00 19.05 459 VAL C C 1
ATOM 1575 O O . VAL C 1 45 ? 47.832 39.449 -4.502 1.00 19.96 459 VAL C O 1
ATOM 1579 N N . TYR C 1 46 ? 49.632 39.022 -5.792 1.00 21.98 460 TYR C N 1
ATOM 1580 C CA . TYR C 1 46 ? 49.687 40.346 -6.407 1.00 23.69 460 TYR C CA 1
ATOM 1581 C C . TYR C 1 46 ? 49.488 40.285 -7.907 1.00 24.83 460 TYR C C 1
ATOM 1582 O O . TYR C 1 46 ? 49.738 39.262 -8.542 1.00 25.68 460 TYR C O 1
ATOM 1591 N N . GLN C 1 47 ? 49.042 41.392 -8.478 1.00 21.82 461 GLN C N 1
ATOM 1592 C CA . GLN C 1 47 ? 48.879 41.450 -9.917 1.00 22.82 461 GLN C CA 1
ATOM 1593 C C . GLN C 1 47 ? 49.740 42.604 -10.400 1.00 23.56 461 GLN C C 1
ATOM 1594 O O . GLN C 1 47 ? 49.623 43.727 -9.902 1.00 22.54 461 GLN C O 1
ATOM 1600 N N . ASP C 1 48 ? 50.619 42.320 -11.353 1.00 23.68 462 ASP C N 1
ATOM 1601 C CA . ASP C 1 48 ? 51.500 43.345 -11.890 1.00 26.23 462 ASP C CA 1
ATOM 1602 C C . ASP C 1 48 ? 51.093 43.791 -13.282 1.00 26.85 462 ASP C C 1
ATOM 1603 O O . ASP C 1 48 ? 50.612 42.985 -14.081 1.00 26.64 462 ASP C O 1
ATOM 1608 N N . VAL C 1 49 ? 51.273 45.078 -13.560 1.00 27.97 463 VAL C N 1
ATOM 1609 C CA . VAL C 1 49 ? 51.013 45.608 -14.890 1.00 31.37 463 VAL C CA 1
ATOM 1610 C C . VAL C 1 49 ? 52.406 45.842 -15.460 1.00 34.36 463 VAL C C 1
ATOM 1611 O O . VAL C 1 49 ? 53.181 46.636 -14.928 1.00 33.33 463 VAL C O 1
ATOM 1615 N N . ILE C 1 50 ? 52.721 45.127 -16.529 1.00 43.97 464 ILE C N 1
ATOM 1616 C CA . ILE C 1 50 ? 54.020 45.221 -17.157 1.00 47.95 464 ILE C CA 1
ATOM 1617 C C . ILE C 1 50 ? 53.997 46.033 -18.438 1.00 50.79 464 ILE C C 1
ATOM 1618 O O . ILE C 1 50 ? 53.243 45.726 -19.363 1.00 51.33 464 ILE C O 1
ATOM 1623 N N . VAL C 1 51 ? 54.831 47.066 -18.486 1.00 44.50 465 VAL C N 1
ATOM 1624 C CA . VAL C 1 51 ? 54.932 47.917 -19.663 1.00 48.65 465 VAL C CA 1
ATOM 1625 C C . VAL C 1 51 ? 56.369 47.919 -20.179 1.00 50.42 465 VAL C C 1
ATOM 1626 O O . VAL C 1 51 ? 57.285 48.350 -19.479 1.00 51.88 465 VAL C O 1
ATOM 1630 N N . ASP C 1 52 ? 56.563 47.424 -21.398 1.00 59.04 466 ASP C N 1
ATOM 1631 C CA . ASP C 1 52 ? 57.891 47.393 -22.010 1.00 60.95 466 ASP C CA 1
ATOM 1632 C C . ASP C 1 52 ? 58.880 46.507 -21.259 1.00 61.99 466 ASP C C 1
ATOM 1633 O O . ASP C 1 52 ? 60.077 46.780 -21.252 1.00 63.29 466 ASP C O 1
ATOM 1638 N N . GLY C 1 53 ? 58.378 45.449 -20.628 1.00 52.99 467 GLY C N 1
ATOM 1639 C CA . GLY C 1 53 ? 59.250 44.543 -19.899 1.00 53.10 467 GLY C CA 1
ATOM 1640 C C . GLY C 1 53 ? 59.570 44.925 -18.460 1.00 54.14 467 GLY C C 1
ATOM 1641 O O . GLY C 1 53 ? 60.455 44.328 -17.845 1.00 54.39 467 GLY C O 1
ATOM 1642 N N . LYS C 1 54 ? 58.848 45.900 -17.912 1.00 64.90 468 LYS C N 1
ATOM 1643 C CA . LYS C 1 54 ? 59.086 46.346 -16.541 1.00 65.45 468 LYS C CA 1
ATOM 1644 C C . LYS C 1 54 ? 57.818 46.682 -15.749 1.00 65.05 468 LYS C C 1
ATOM 1645 O O . LYS C 1 54 ? 56.999 47.499 -16.180 1.00 65.87 468 LYS C O 1
ATOM 1651 N N . VAL C 1 55 ? 57.674 46.051 -14.585 1.00 56.92 469 VAL C N 1
ATOM 1652 C CA . VAL C 1 55 ? 56.528 46.271 -13.708 1.00 53.94 469 VAL C CA 1
ATOM 1653 C C . VAL C 1 55 ? 56.280 47.775 -13.550 1.00 52.87 469 VAL C C 1
ATOM 1654 O O . VAL C 1 55 ? 57.172 48.519 -13.147 1.00 53.58 469 VAL C O 1
ATOM 1658 N N . MET C 1 56 ? 55.064 48.214 -13.868 1.00 48.78 470 MET C N 1
ATOM 1659 C CA . MET C 1 56 ? 54.709 49.623 -13.795 1.00 46.56 470 MET C CA 1
ATOM 1660 C C . MET C 1 56 ? 53.738 49.934 -12.663 1.00 43.62 470 MET C C 1
ATOM 1661 O O . MET C 1 56 ? 53.487 51.095 -12.346 1.00 44.37 470 MET C O 1
ATOM 1666 N N . ALA C 1 57 ? 53.180 48.888 -12.068 1.00 44.28 471 ALA C N 1
ATOM 1667 C CA . ALA C 1 57 ? 52.229 49.033 -10.973 1.00 39.91 471 ALA C CA 1
ATOM 1668 C C . ALA C 1 57 ? 51.762 47.650 -10.526 1.00 36.85 471 ALA C C 1
ATOM 1669 O O . ALA C 1 57 ? 51.785 46.692 -11.301 1.00 32.21 471 ALA C O 1
ATOM 1671 N N . THR C 1 58 ? 51.347 47.547 -9.268 1.00 38.46 472 THR C N 1
ATOM 1672 C CA . THR C 1 58 ? 50.891 46.272 -8.740 1.00 38.40 472 THR C CA 1
ATOM 1673 C C . THR C 1 58 ? 49.757 46.439 -7.748 1.00 36.87 472 THR C C 1
ATOM 1674 O O . THR C 1 58 ? 49.738 47.371 -6.950 1.00 37.35 472 THR C O 1
ATOM 1678 N N . ASN C 1 59 ? 48.814 45.511 -7.804 1.00 32.01 473 ASN C N 1
ATOM 1679 C CA . ASN C 1 59 ? 47.679 45.525 -6.906 1.00 28.69 473 ASN C CA 1
ATOM 1680 C C . ASN C 1 59 ? 47.725 44.263 -6.072 1.00 27.00 473 ASN C C 1
ATOM 1681 O O . ASN C 1 59 ? 48.131 43.201 -6.552 1.00 26.07 473 ASN C O 1
ATOM 1686 N N . LEU C 1 60 ? 47.322 44.387 -4.815 1.00 22.11 474 LEU C N 1
ATOM 1687 C CA . LEU C 1 60 ? 47.275 43.239 -3.926 1.00 21.31 474 LEU C CA 1
ATOM 1688 C C . LEU C 1 60 ? 45.893 42.620 -4.116 1.00 22.25 474 LEU C C 1
ATOM 1689 O O . LEU C 1 60 ? 44.874 43.232 -3.811 1.00 20.30 474 LEU C O 1
ATOM 1694 N N . LEU C 1 61 ? 45.876 41.409 -4.642 1.00 22.50 475 LEU C N 1
ATOM 1695 C CA . LEU C 1 61 ? 44.639 40.698 -4.893 1.00 26.05 475 LEU C CA 1
ATOM 1696 C C . LEU C 1 61 ? 44.123 39.926 -3.692 1.00 27.69 475 LEU C C 1
ATOM 1697 O O . LEU C 1 61 ? 42.924 39.895 -3.429 1.00 28.86 475 LEU C O 1
ATOM 1702 N N . SER C 1 62 ? 45.032 39.305 -2.958 1.00 30.86 476 SER C N 1
ATOM 1703 C CA . SER C 1 62 ? 44.625 38.473 -1.848 1.00 29.96 476 SER C CA 1
ATOM 1704 C C . SER C 1 62 ? 45.669 38.395 -0.735 1.00 29.82 476 SER C C 1
ATOM 1705 O O . SER C 1 62 ? 46.858 38.588 -0.965 1.00 29.52 476 SER C O 1
ATOM 1708 N N . GLU C 1 63 ? 45.217 38.101 0.475 1.00 29.42 477 GLU C N 1
ATOM 1709 C CA . GLU C 1 63 ? 46.120 37.961 1.606 1.00 30.83 477 GLU C CA 1
ATOM 1710 C C . GLU C 1 63 ? 45.582 36.787 2.422 1.00 29.57 477 GLU C C 1
ATOM 1711 O O . GLU C 1 63 ? 44.497 36.864 2.992 1.00 28.08 477 GLU C O 1
ATOM 1717 N N . THR C 1 64 ? 46.340 35.693 2.454 1.00 25.54 478 THR C N 1
ATOM 1718 C CA . THR C 1 64 ? 45.939 34.487 3.173 1.00 25.12 478 THR C CA 1
ATOM 1719 C C . THR C 1 64 ? 46.889 34.080 4.299 1.00 25.44 478 THR C C 1
ATOM 1720 O O . THR C 1 64 ? 48.108 34.191 4.180 1.00 28.53 478 THR C O 1
ATOM 1724 N N . VAL C 1 65 ? 46.321 33.609 5.396 1.00 23.22 479 VAL C N 1
ATOM 1725 C CA . VAL C 1 65 ? 47.124 33.135 6.499 1.00 22.07 479 VAL C CA 1
ATOM 1726 C C . VAL C 1 65 ? 46.850 31.643 6.634 1.00 22.36 479 VAL C C 1
ATOM 1727 O O . VAL C 1 65 ? 45.731 31.225 6.936 1.00 20.04 479 VAL C O 1
ATOM 1731 N N . VAL C 1 66 ? 47.871 30.842 6.367 1.00 26.36 480 VAL C N 1
ATOM 1732 C CA . VAL C 1 66 ? 47.751 29.401 6.475 1.00 28.14 480 VAL C CA 1
ATOM 1733 C C . VAL C 1 66 ? 48.351 28.974 7.804 1.00 29.61 480 VAL C C 1
ATOM 1734 O O . VAL C 1 66 ? 49.553 29.114 8.017 1.00 29.86 480 VAL C O 1
ATOM 1738 N N . GLU C 1 67 ? 47.509 28.473 8.697 1.00 32.92 481 GLU C N 1
ATOM 1739 C CA . GLU C 1 67 ? 47.964 28.028 10.002 1.00 35.56 481 GLU C CA 1
ATOM 1740 C C . GLU C 1 67 ? 49.064 26.974 9.867 1.00 35.72 481 GLU C C 1
ATOM 1741 O O . GLU C 1 67 ? 49.085 26.197 8.917 1.00 35.32 481 GLU C O 1
ATOM 1747 N N . GLY C 1 68 ? 49.995 26.963 10.813 1.00 34.50 482 GLY C N 1
ATOM 1748 C CA . GLY C 1 68 ? 51.063 25.986 10.763 1.00 34.56 482 GLY C CA 1
ATOM 1749 C C . GLY C 1 68 ? 50.744 24.822 11.681 1.00 36.89 482 GLY C C 1
ATOM 1750 O O . GLY C 1 68 ? 49.603 24.666 12.120 1.00 36.07 482 GLY C O 1
ATOM 1751 N N . GLN C 1 69 ? 51.746 23.992 11.949 1.00 43.64 483 GLN C N 1
ATOM 1752 C CA . GLN C 1 69 ? 51.606 22.842 12.841 1.00 46.36 483 GLN C CA 1
ATOM 1753 C C . GLN C 1 69 ? 52.465 23.191 14.057 1.00 46.59 483 GLN C C 1
ATOM 1754 O O . GLN C 1 69 ? 53.653 23.498 13.916 1.00 46.15 483 GLN C O 1
ATOM 1760 N N . ASN C 1 70 ? 51.857 23.166 15.238 1.00 35.84 484 ASN C N 1
ATOM 1761 C CA . ASN C 1 70 ? 52.553 23.498 16.474 1.00 36.50 484 ASN C CA 1
ATOM 1762 C C . ASN C 1 70 ? 53.724 22.594 16.794 1.00 37.88 484 ASN C C 1
ATOM 1763 O O . ASN C 1 70 ? 53.737 21.417 16.435 1.00 38.30 484 ASN C O 1
ATOM 1768 N N . ARG C 1 71 ? 54.718 23.158 17.465 1.00 39.81 485 ARG C N 1
ATOM 1769 C CA . ARG C 1 71 ? 55.855 22.371 17.894 1.00 39.88 485 ARG C CA 1
ATOM 1770 C C . ARG C 1 71 ? 55.396 21.946 19.284 1.00 39.29 485 ARG C C 1
ATOM 1771 O O . ARG C 1 71 ? 55.022 22.791 20.103 1.00 39.68 485 ARG C O 1
ATOM 1779 N N . ILE C 1 72 ? 55.386 20.644 19.541 1.00 38.79 486 ILE C N 1
ATOM 1780 C CA . ILE C 1 72 ? 54.945 20.148 20.836 1.00 37.75 486 ILE C CA 1
ATOM 1781 C C . ILE C 1 72 ? 56.115 19.674 21.691 1.00 36.82 486 ILE C C 1
ATOM 1782 O O . ILE C 1 72 ? 56.864 18.774 21.312 1.00 34.69 486 ILE C O 1
ATOM 1787 N N . LEU C 1 73 ? 56.266 20.296 22.849 1.00 31.21 487 LEU C N 1
ATOM 1788 C CA . LEU C 1 73 ? 57.330 19.934 23.762 1.00 32.45 487 LEU C CA 1
ATOM 1789 C C . LEU C 1 73 ? 56.712 19.359 25.025 1.00 32.32 487 LEU C C 1
ATOM 1790 O O . LEU C 1 73 ? 55.890 20.007 25.671 1.00 32.20 487 LEU C O 1
ATOM 1795 N N . VAL C 1 74 ? 57.090 18.136 25.370 1.00 38.90 488 VAL C N 1
ATOM 1796 C CA . VAL C 1 74 ? 56.563 17.517 26.579 1.00 41.07 488 VAL C CA 1
ATOM 1797 C C . VAL C 1 74 ? 57.674 17.413 27.611 1.00 41.18 488 VAL C C 1
ATOM 1798 O O . VAL C 1 74 ? 58.773 16.939 27.308 1.00 39.03 488 VAL C O 1
ATOM 1802 N N . LYS C 1 75 ? 57.399 17.866 28.828 1.00 38.06 489 LYS C N 1
ATOM 1803 C CA . LYS C 1 75 ? 58.415 17.801 29.862 1.00 40.19 489 LYS C CA 1
ATOM 1804 C C . LYS C 1 75 ? 57.884 17.299 31.197 1.00 42.23 489 LYS C C 1
ATOM 1805 O O . LYS C 1 75 ? 56.667 17.202 31.408 1.00 38.96 489 LYS C O 1
ATOM 1811 N N . GLY C 1 76 ? 58.819 16.971 32.090 1.00 92.61 490 GLY C N 1
ATOM 1812 C CA . GLY C 1 76 ? 58.467 16.446 33.401 1.00 95.49 490 GLY C CA 1
ATOM 1813 C C . GLY C 1 76 ? 58.452 17.457 34.532 1.00 96.35 490 GLY C C 1
ATOM 1814 O O . GLY C 1 76 ? 59.054 17.238 35.583 1.00 97.23 490 GLY C O 1
ATOM 1815 N N . SER C 1 77 ? 57.754 18.563 34.310 1.00 47.40 491 SER C N 1
ATOM 1816 C CA . SER C 1 77 ? 57.617 19.624 35.294 1.00 45.11 491 SER C CA 1
ATOM 1817 C C . SER C 1 77 ? 56.578 20.565 34.709 1.00 44.22 491 SER C C 1
ATOM 1818 O O . SER C 1 77 ? 56.412 20.610 33.495 1.00 44.26 491 SER C O 1
ATOM 1821 N N . LEU C 1 78 ? 55.871 21.305 35.555 1.00 37.13 492 LEU C N 1
ATOM 1822 C CA . LEU C 1 78 ? 54.825 22.196 35.070 1.00 38.81 492 LEU C CA 1
ATOM 1823 C C . LEU C 1 78 ? 55.102 23.691 35.159 1.00 39.33 492 LEU C C 1
ATOM 1824 O O . LEU C 1 78 ? 54.987 24.281 36.233 1.00 39.63 492 LEU C O 1
ATOM 1829 N N . GLU C 1 79 ? 55.434 24.312 34.029 1.00 48.38 493 GLU C N 1
ATOM 1830 C CA . GLU C 1 79 ? 55.683 25.751 34.031 1.00 49.95 493 GLU C CA 1
ATOM 1831 C C . GLU C 1 79 ? 54.340 26.466 34.214 1.00 51.57 493 GLU C C 1
ATOM 1832 O O . GLU C 1 79 ? 53.309 25.874 33.832 1.00 42.95 493 GLU C O 1
ATOM 1839 N N . SER D 1 1 ? 33.913 5.838 19.223 1.00 41.61 415 SER D N 1
ATOM 1840 C CA . SER D 1 1 ? 33.815 5.263 17.854 1.00 41.17 415 SER D CA 1
ATOM 1841 C C . SER D 1 1 ? 34.998 5.767 17.034 1.00 40.29 415 SER D C 1
ATOM 1842 O O . SER D 1 1 ? 35.960 6.312 17.585 1.00 39.04 415 SER D O 1
ATOM 1845 N N . GLU D 1 2 ? 34.933 5.572 15.723 1.00 44.18 416 GLU D N 1
ATOM 1846 C CA . GLU D 1 2 ? 36.000 6.041 14.852 1.00 45.02 416 GLU D CA 1
ATOM 1847 C C . GLU D 1 2 ? 35.645 7.455 14.409 1.00 42.76 416 GLU D C 1
ATOM 1848 O O . GLU D 1 2 ? 34.551 7.949 14.696 1.00 43.26 416 GLU D O 1
ATOM 1854 N N . PHE D 1 3 ? 36.566 8.108 13.712 1.00 32.73 417 PHE D N 1
ATOM 1855 C CA . PHE D 1 3 ? 36.325 9.464 13.251 1.00 30.04 417 PHE D CA 1
ATOM 1856 C C . PHE D 1 3 ? 36.995 9.731 11.918 1.00 30.50 417 PHE D C 1
ATOM 1857 O O . PHE D 1 3 ? 37.986 9.096 11.571 1.00 32.66 417 PHE D O 1
ATOM 1865 N N . THR D 1 4 ? 36.436 10.666 11.164 1.00 32.54 418 THR D N 1
ATOM 1866 C CA . THR D 1 4 ? 37.007 11.050 9.886 1.00 32.34 418 THR D CA 1
ATOM 1867 C C . THR D 1 4 ? 37.113 12.559 9.953 1.00 32.32 418 THR D C 1
ATOM 1868 O O . THR D 1 4 ? 36.616 13.176 10.896 1.00 31.30 418 THR D O 1
ATOM 1872 N N . THR D 1 5 ? 37.773 13.156 8.972 1.00 31.05 419 THR D N 1
ATOM 1873 C CA . THR D 1 5 ? 37.908 14.600 8.940 1.00 32.10 419 THR D CA 1
ATOM 1874 C C . THR D 1 5 ? 37.488 15.076 7.559 1.00 33.02 419 THR D C 1
ATOM 1875 O O . THR D 1 5 ? 37.486 14.296 6.614 1.00 33.62 419 THR D O 1
ATOM 1879 N N . LYS D 1 6 ? 37.118 16.349 7.447 1.00 34.16 420 LYS D N 1
ATOM 1880 C CA . LYS D 1 6 ? 36.739 16.922 6.161 1.00 33.67 420 LYS D CA 1
ATOM 1881 C C . LYS D 1 6 ? 37.035 18.414 6.152 1.00 32.94 420 LYS D C 1
ATOM 1882 O O . LYS D 1 6 ? 37.143 19.038 7.205 1.00 32.97 420 LYS D O 1
ATOM 1888 N N . GLU D 1 7 ? 37.182 18.967 4.951 1.00 41.40 421 GLU D N 1
ATOM 1889 C CA . GLU D 1 7 ? 37.462 20.385 4.741 1.00 40.94 421 GLU D CA 1
ATOM 1890 C C . GLU D 1 7 ? 36.160 21.149 4.610 1.00 39.82 421 GLU D C 1
ATOM 1891 O O . GLU D 1 7 ? 35.223 20.677 3.970 1.00 41.99 421 GLU D O 1
ATOM 1897 N N . ARG D 1 8 ? 36.103 22.344 5.180 1.00 28.24 422 ARG D N 1
ATOM 1898 C CA . ARG D 1 8 ? 34.897 23.149 5.058 1.00 27.27 422 ARG D CA 1
ATOM 1899 C C . ARG D 1 8 ? 35.257 24.593 4.733 1.00 26.11 422 ARG D C 1
ATOM 1900 O O . ARG D 1 8 ? 35.873 25.288 5.541 1.00 24.56 422 ARG D O 1
ATOM 1908 N N . LYS D 1 9 ? 34.875 25.032 3.538 1.00 29.49 423 LYS D N 1
ATOM 1909 C CA . LYS D 1 9 ? 35.147 26.392 3.101 1.00 30.39 423 LYS D CA 1
ATOM 1910 C C . LYS D 1 9 ? 33.929 27.265 3.365 1.00 29.39 423 LYS D C 1
ATOM 1911 O O . LYS D 1 9 ? 32.803 26.919 3.007 1.00 30.62 423 LYS D O 1
ATOM 1917 N N . VAL D 1 10 ? 34.169 28.404 3.994 1.00 19.28 424 VAL D N 1
ATOM 1918 C CA . VAL D 1 10 ? 33.110 29.332 4.334 1.00 18.97 424 VAL D CA 1
ATOM 1919 C C . VAL D 1 10 ? 33.478 30.728 3.864 1.00 20.65 424 VAL D C 1
ATOM 1920 O O . VAL D 1 10 ? 34.571 31.205 4.146 1.00 20.97 424 VAL D O 1
ATOM 1924 N N . GLU D 1 11 ? 32.561 31.378 3.155 1.00 31.68 425 GLU D N 1
ATOM 1925 C CA . GLU D 1 11 ? 32.789 32.723 2.654 1.00 34.15 425 GLU D CA 1
ATOM 1926 C C . GLU D 1 11 ? 31.935 33.745 3.372 1.00 35.17 425 GLU D C 1
ATOM 1927 O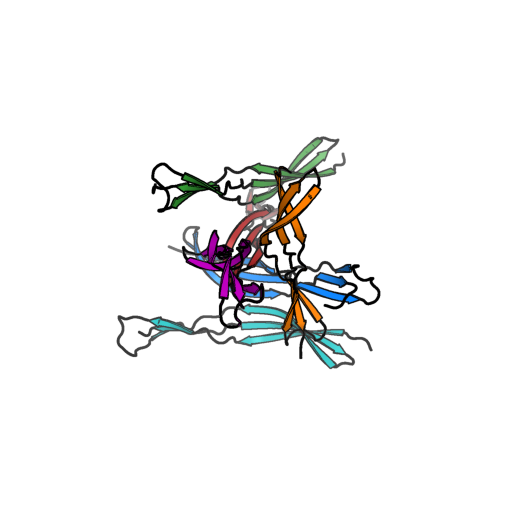 O . GLU D 1 11 ? 30.765 33.502 3.667 1.00 35.56 425 GLU D O 1
ATOM 1933 N N . GLU D 1 12 ? 32.539 34.898 3.628 1.00 37.72 426 GLU D N 1
ATOM 1934 C CA . GLU D 1 12 ? 31.896 36.008 4.310 1.00 39.80 426 GLU D CA 1
ATOM 1935 C C . GLU D 1 12 ? 32.166 37.278 3.506 1.00 39.64 426 GLU D C 1
ATOM 1936 O O . GLU D 1 12 ? 33.314 37.579 3.191 1.00 39.66 426 GLU D O 1
ATOM 1942 N N . ALA D 1 13 ? 31.122 38.021 3.162 1.00 29.75 427 ALA D N 1
ATOM 1943 C CA . ALA D 1 13 ? 31.319 39.259 2.419 1.00 29.76 427 ALA D CA 1
ATOM 1944 C C . ALA D 1 13 ? 31.795 40.308 3.418 1.00 30.01 427 ALA D C 1
ATOM 1945 O O . ALA D 1 13 ? 31.303 40.355 4.548 1.00 29.72 427 ALA D O 1
ATOM 1947 N N . LEU D 1 14 ? 32.762 41.129 3.022 1.00 36.58 428 LEU D N 1
ATOM 1948 C CA . LEU D 1 14 ? 33.268 42.166 3.914 1.00 38.38 428 LEU D CA 1
ATOM 1949 C C . LEU D 1 14 ? 32.577 43.496 3.658 1.00 39.73 428 LEU D C 1
ATOM 1950 O O . LEU D 1 14 ? 32.175 43.799 2.537 1.00 40.48 428 LEU D O 1
ATOM 1955 N N . PRO D 1 15 ? 32.430 44.313 4.704 1.00 44.28 429 PRO D N 1
ATOM 1956 C CA . PRO D 1 15 ? 31.777 45.617 4.551 1.00 45.07 429 PRO D CA 1
ATOM 1957 C C . PRO D 1 15 ? 32.550 46.482 3.562 1.00 45.34 429 PRO D C 1
ATOM 1958 O O . PRO D 1 15 ? 33.776 46.568 3.644 1.00 44.14 429 PRO D O 1
ATOM 1962 N N . ILE D 1 16 ? 31.841 47.108 2.627 1.00 40.09 430 ILE D N 1
ATOM 1963 C CA . ILE D 1 16 ? 32.483 47.972 1.640 1.00 42.76 430 ILE D CA 1
ATOM 1964 C C . ILE D 1 16 ? 32.988 49.253 2.285 1.00 42.68 430 ILE D C 1
ATOM 1965 O O . ILE D 1 16 ? 32.303 49.856 3.104 1.00 42.38 430 ILE D O 1
ATOM 1970 N N . LYS D 1 17 ? 34.194 49.659 1.917 1.00 54.81 431 LYS D N 1
ATOM 1971 C CA . LYS D 1 17 ? 34.762 50.887 2.437 1.00 56.73 431 LYS D CA 1
ATOM 1972 C C . LYS D 1 17 ? 34.250 52.025 1.553 1.00 57.15 431 LYS D C 1
ATOM 1973 O O . LYS D 1 17 ? 34.245 51.910 0.327 1.00 55.61 431 LYS D O 1
ATOM 1979 N N . GLU D 1 18 ? 33.810 53.116 2.174 1.00 56.43 432 GLU D N 1
ATOM 1980 C CA . GLU D 1 18 ? 33.275 54.247 1.426 1.00 56.76 432 GLU D CA 1
ATOM 1981 C C . GLU D 1 18 ? 34.003 55.547 1.733 1.00 55.86 432 GLU D C 1
ATOM 1982 O O . GLU D 1 18 ? 33.901 56.081 2.834 1.00 56.58 432 GLU D O 1
ATOM 1988 N N . GLU D 1 19 ? 34.749 56.054 0.761 1.00 51.41 433 GLU D N 1
ATOM 1989 C CA . GLU D 1 19 ? 35.463 57.310 0.956 1.00 51.80 433 GLU D CA 1
ATOM 1990 C C . GLU D 1 19 ? 34.620 58.466 0.419 1.00 51.64 433 GLU D C 1
ATOM 1991 O O . GLU D 1 19 ? 33.919 58.334 -0.588 1.00 50.95 433 GLU D O 1
ATOM 1997 N N . ILE D 1 20 ? 34.679 59.595 1.108 1.00 41.17 434 ILE D N 1
ATOM 1998 C CA . ILE D 1 20 ? 33.930 60.765 0.689 1.00 40.82 434 ILE D CA 1
ATOM 1999 C C . ILE D 1 20 ? 34.898 61.866 0.325 1.00 41.76 434 ILE D C 1
ATOM 2000 O O . ILE D 1 20 ? 35.671 62.322 1.168 1.00 41.38 434 ILE D O 1
ATOM 2005 N N . ARG D 1 21 ? 34.865 62.288 -0.933 1.00 44.48 435 ARG D N 1
ATOM 2006 C CA . ARG D 1 21 ? 35.736 63.364 -1.374 1.00 46.52 435 ARG D CA 1
ATOM 2007 C C . ARG D 1 21 ? 34.936 64.641 -1.566 1.00 48.56 435 ARG D C 1
ATOM 2008 O O . ARG D 1 21 ? 33.706 64.619 -1.574 1.00 48.15 435 ARG D O 1
ATOM 2016 N N . TYR D 1 22 ? 35.636 65.756 -1.717 1.00 48.58 436 TYR D N 1
ATOM 2017 C CA . TYR D 1 22 ? 34.964 67.031 -1.877 1.00 50.53 436 TYR D CA 1
ATOM 2018 C C . TYR D 1 22 ? 35.414 67.801 -3.098 1.00 52.53 436 TYR D C 1
ATOM 2019 O O . TYR D 1 22 ? 36.563 67.704 -3.521 1.00 53.83 436 TYR D O 1
ATOM 2028 N N . ASP D 1 23 ? 34.489 68.560 -3.671 1.00 65.82 437 ASP D N 1
ATOM 2029 C CA . ASP D 1 23 ? 34.785 69.351 -4.853 1.00 68.48 437 ASP D CA 1
ATOM 2030 C C . ASP D 1 23 ? 34.044 70.680 -4.798 1.00 69.64 437 ASP D C 1
ATOM 2031 O O . ASP D 1 23 ? 32.815 70.713 -4.769 1.00 68.99 437 ASP D O 1
ATOM 2036 N N . ALA D 1 24 ? 34.798 71.774 -4.781 1.00 68.88 438 ALA D N 1
ATOM 2037 C CA . ALA D 1 24 ? 34.207 73.107 -4.724 1.00 70.63 438 ALA D CA 1
ATOM 2038 C C . ALA D 1 24 ? 33.536 73.475 -6.038 1.00 71.41 438 ALA D C 1
ATOM 2039 O O . ALA D 1 24 ? 32.532 74.186 -6.053 1.00 72.27 438 ALA D O 1
ATOM 2041 N N . SER D 1 25 ? 34.094 72.988 -7.141 1.00 73.78 439 SER D N 1
ATOM 2042 C CA . SER D 1 25 ? 33.544 73.262 -8.462 1.00 75.20 439 SER D CA 1
ATOM 2043 C C . SER D 1 25 ? 32.130 72.713 -8.562 1.00 75.89 439 SER D C 1
ATOM 2044 O O . SER D 1 25 ? 31.394 73.040 -9.489 1.00 76.43 439 SER D O 1
ATOM 2047 N N . LEU D 1 26 ? 31.763 71.867 -7.604 1.00 70.67 440 LEU D N 1
ATOM 2048 C CA . LEU D 1 26 ? 30.435 71.268 -7.571 1.00 70.68 440 LEU D CA 1
ATOM 2049 C C . LEU D 1 26 ? 29.539 71.962 -6.548 1.00 70.70 440 LEU D C 1
ATOM 2050 O O . LEU D 1 26 ? 29.972 72.300 -5.443 1.00 70.28 440 LEU D O 1
ATOM 2055 N N . PRO D 1 27 ? 28.268 72.182 -6.909 1.00 68.17 441 PRO D N 1
ATOM 2056 C CA . PRO D 1 27 ? 27.299 72.837 -6.027 1.00 67.71 441 PRO D CA 1
ATOM 2057 C C . PRO D 1 27 ? 27.091 72.037 -4.752 1.00 67.47 441 PRO D C 1
ATOM 2058 O O . PRO D 1 27 ? 26.940 70.816 -4.799 1.00 68.41 441 PRO D O 1
ATOM 2062 N N . LEU D 1 28 ? 27.092 72.716 -3.612 1.00 73.66 442 LEU D N 1
ATOM 2063 C CA . LEU D 1 28 ? 26.874 72.025 -2.350 1.00 72.72 442 LEU D CA 1
ATOM 2064 C C . LEU D 1 28 ? 25.541 71.296 -2.477 1.00 71.65 442 LEU D C 1
ATOM 2065 O O . LEU D 1 28 ? 24.620 71.777 -3.144 1.00 71.59 442 LEU D O 1
ATOM 2070 N N . GLY D 1 29 ? 25.448 70.128 -1.852 1.00 72.07 443 GLY D N 1
ATOM 2071 C CA . GLY D 1 29 ? 24.222 69.359 -1.923 1.00 69.26 443 GLY D CA 1
ATOM 2072 C C . GLY D 1 29 ? 24.271 68.296 -3.001 1.00 67.12 443 GLY D C 1
ATOM 2073 O O . GLY D 1 29 ? 23.527 67.322 -2.942 1.00 68.54 443 GLY D O 1
ATOM 2074 N N . LYS D 1 30 ? 25.135 68.478 -3.994 1.00 59.55 444 LY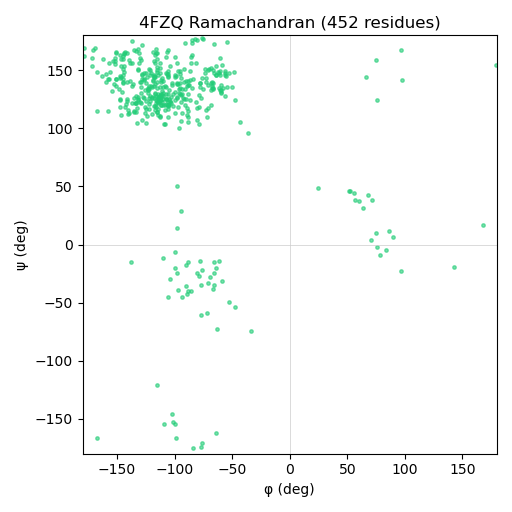S D N 1
ATOM 2075 C CA . LYS D 1 30 ? 25.258 67.497 -5.068 1.00 57.70 444 LYS D CA 1
ATOM 2076 C C . LYS D 1 30 ? 26.246 66.400 -4.690 1.00 53.94 444 LYS D C 1
ATOM 2077 O O . LYS D 1 30 ? 27.280 66.657 -4.071 1.00 52.68 444 LYS D O 1
ATOM 2083 N N . SER D 1 31 ? 25.916 65.172 -5.068 1.00 44.54 445 SER D N 1
ATOM 2084 C CA . SER D 1 31 ? 26.773 64.030 -4.786 1.00 40.37 445 SER D CA 1
ATOM 2085 C C . SER D 1 31 ? 26.898 63.150 -6.011 1.00 37.95 445 SER D C 1
ATOM 2086 O O . SER D 1 31 ? 25.899 62.728 -6.590 1.00 37.09 445 SER D O 1
ATOM 2089 N N . TYR D 1 32 ? 28.134 62.885 -6.409 1.00 43.61 446 TYR D N 1
ATOM 2090 C CA . TYR D 1 32 ? 28.392 62.035 -7.556 1.00 43.80 446 TYR D CA 1
ATOM 2091 C C . TYR D 1 32 ? 29.177 60.801 -7.129 1.00 42.69 446 TYR D C 1
ATOM 2092 O O . TYR D 1 32 ? 30.023 60.867 -6.232 1.00 41.41 446 TYR D O 1
ATOM 2101 N N . LEU D 1 33 ? 28.878 59.672 -7.763 1.00 35.78 447 LEU D N 1
ATOM 2102 C CA . LEU D 1 33 ? 29.568 58.432 -7.461 1.00 36.66 447 LEU D CA 1
ATOM 2103 C C . LEU D 1 33 ? 30.805 58.366 -8.347 1.00 37.70 447 LEU D C 1
ATOM 2104 O O . LEU D 1 33 ? 30.710 58.121 -9.546 1.00 39.42 447 LEU D O 1
ATOM 2109 N N . LEU D 1 34 ? 31.965 58.606 -7.751 1.00 51.20 448 LEU D N 1
ATOM 2110 C CA . LEU D 1 34 ? 33.218 58.586 -8.484 1.00 52.53 448 LEU D CA 1
ATOM 2111 C C . LEU D 1 34 ? 33.693 57.147 -8.703 1.00 53.20 448 LEU D C 1
ATOM 2112 O O . LEU D 1 34 ? 34.390 56.861 -9.671 1.00 53.30 448 LEU D O 1
ATOM 2117 N N . GLN D 1 35 ? 33.304 56.242 -7.808 1.00 41.82 449 GLN D N 1
ATOM 2118 C CA . GLN D 1 35 ? 33.699 54.840 -7.920 1.00 40.68 449 GLN D CA 1
ATOM 2119 C C . GLN D 1 35 ? 32.744 53.929 -7.143 1.00 41.32 449 GLN D C 1
ATOM 2120 O O . GLN D 1 35 ? 32.649 54.009 -5.912 1.00 40.13 449 GLN D O 1
ATOM 2126 N N . GLU D 1 36 ? 32.026 53.069 -7.857 1.00 55.23 450 GLU D N 1
ATOM 2127 C CA . GLU D 1 36 ? 31.116 52.161 -7.188 1.00 58.04 450 GLU D CA 1
ATOM 2128 C C . GLU D 1 36 ? 31.967 51.181 -6.407 1.00 58.28 450 GLU D C 1
ATOM 2129 O O . GLU D 1 36 ? 32.942 50.636 -6.932 1.00 59.83 450 GLU D O 1
ATOM 2135 N N . GLY D 1 37 ? 31.605 50.958 -5.150 1.00 51.02 451 GLY D N 1
ATOM 2136 C CA . GLY D 1 37 ? 32.379 50.043 -4.334 1.00 47.97 451 GLY D CA 1
ATOM 2137 C C . GLY D 1 37 ? 32.330 48.607 -4.813 1.00 45.71 451 GLY D C 1
ATOM 2138 O O . GLY D 1 37 ? 31.584 48.253 -5.726 1.00 46.51 451 GLY D O 1
ATOM 2139 N N . LYS D 1 38 ? 33.145 47.774 -4.188 1.00 44.48 452 LYS D N 1
ATOM 2140 C CA . LYS D 1 38 ? 33.205 46.356 -4.508 1.00 42.02 452 LYS D CA 1
ATOM 2141 C C . LYS D 1 38 ? 33.534 45.697 -3.177 1.00 40.22 452 LYS D C 1
ATOM 2142 O O . LYS D 1 38 ? 34.516 46.046 -2.524 1.00 38.85 452 LYS D O 1
ATOM 2148 N N . ALA D 1 39 ? 32.695 44.762 -2.761 1.00 35.16 453 ALA D N 1
ATOM 2149 C CA . ALA D 1 39 ? 32.900 44.099 -1.488 1.00 34.38 453 ALA D CA 1
ATOM 2150 C C . ALA D 1 39 ? 33.968 43.012 -1.539 1.00 33.18 453 ALA D C 1
ATOM 2151 O O . ALA D 1 39 ? 33.951 42.135 -2.406 1.00 31.81 453 ALA D O 1
ATOM 2153 N N . GLY D 1 40 ? 34.910 43.086 -0.609 1.00 23.43 454 GLY D N 1
ATOM 2154 C CA . GLY D 1 40 ? 35.937 42.073 -0.563 1.00 26.44 454 GLY D CA 1
ATOM 2155 C C . GLY D 1 40 ? 35.330 40.913 0.190 1.00 26.77 454 GLY D C 1
ATOM 2156 O O . GLY D 1 40 ? 34.189 41.004 0.638 1.00 28.91 454 GLY D O 1
ATOM 2157 N N . LYS D 1 41 ? 36.057 39.812 0.325 1.00 34.12 455 LYS D N 1
ATOM 2158 C CA . LYS D 1 41 ? 35.512 38.694 1.067 1.00 32.92 455 LYS D CA 1
ATOM 2159 C C . LYS D 1 41 ? 36.552 37.941 1.853 1.00 32.29 455 LYS D C 1
ATOM 2160 O O . LYS D 1 41 ? 37.726 37.898 1.492 1.00 32.16 455 LYS D O 1
ATOM 2166 N N . LYS D 1 42 ? 36.088 37.359 2.948 1.00 28.69 456 LYS D N 1
ATOM 2167 C CA . LYS D 1 42 ? 36.910 36.580 3.842 1.00 28.03 456 LYS D CA 1
ATOM 2168 C C . LYS D 1 42 ? 36.516 35.124 3.647 1.00 27.03 456 LYS D C 1
ATOM 2169 O O . LYS D 1 42 ? 35.374 34.747 3.910 1.00 27.40 456 LYS D O 1
ATOM 2175 N N . VAL D 1 43 ? 37.460 34.323 3.159 1.00 29.32 457 VAL D N 1
ATOM 2176 C CA . VAL D 1 43 ? 37.251 32.900 2.921 1.00 26.02 457 VAL D CA 1
ATOM 2177 C C . VAL D 1 43 ? 38.014 32.097 3.971 1.00 27.06 457 VAL D C 1
ATOM 2178 O O . VAL D 1 43 ? 39.237 32.211 4.095 1.00 26.95 457 VAL D O 1
ATOM 2182 N N . SER D 1 44 ? 37.293 31.287 4.731 1.00 22.01 458 SER D N 1
ATOM 2183 C CA . SER D 1 44 ? 37.928 30.481 5.750 1.00 21.74 458 SER D CA 1
ATOM 2184 C C . SER D 1 44 ? 37.784 29.012 5.413 1.00 21.70 458 SER D C 1
ATOM 2185 O O . SER D 1 44 ? 36.738 28.576 4.940 1.00 21.78 458 SER D O 1
ATOM 2188 N N . VAL D 1 45 ? 38.847 28.252 5.640 1.00 23.25 459 VAL D N 1
ATOM 2189 C CA . VAL D 1 45 ? 38.802 26.826 5.394 1.00 21.00 459 VAL D CA 1
ATOM 2190 C C . VAL D 1 45 ? 39.039 26.167 6.735 1.00 19.70 459 VAL D C 1
ATOM 2191 O O . VAL D 1 45 ? 40.026 26.455 7.424 1.00 18.69 459 VAL D O 1
ATOM 2195 N N . TYR D 1 46 ? 38.120 25.292 7.113 1.00 19.98 460 TYR D N 1
ATOM 2196 C CA . TYR D 1 46 ? 38.221 24.606 8.380 1.00 20.89 460 TYR D CA 1
ATOM 2197 C C . TYR D 1 46 ? 38.395 23.117 8.181 1.00 22.76 460 TYR D C 1
ATOM 2198 O O . TYR D 1 46 ? 38.220 22.592 7.090 1.00 22.27 460 TYR D O 1
ATOM 2207 N N . GLN D 1 47 ? 38.737 22.432 9.258 1.00 25.50 461 GLN D N 1
ATOM 2208 C CA . GLN D 1 47 ? 38.844 20.995 9.208 1.00 27.04 461 GLN D CA 1
ATOM 2209 C C . GLN D 1 47 ? 37.924 20.489 10.312 1.00 28.27 461 GLN D C 1
ATOM 2210 O O . GLN D 1 47 ? 38.134 20.794 11.495 1.00 26.66 461 GLN D O 1
ATOM 2216 N N . ASP D 1 48 ? 36.881 19.759 9.922 1.00 27.67 462 ASP D N 1
ATOM 2217 C CA . ASP D 1 48 ? 35.933 19.216 10.891 1.00 29.71 462 ASP D CA 1
ATOM 2218 C C . ASP D 1 48 ? 36.236 17.763 11.251 1.00 30.59 462 ASP D C 1
ATOM 2219 O O . ASP D 1 48 ? 36.583 16.959 10.384 1.00 31.35 462 ASP D O 1
ATOM 2224 N N . VAL D 1 49 ? 36.123 17.428 12.533 1.00 29.76 463 VAL D N 1
ATOM 2225 C CA . VAL D 1 49 ? 36.309 16.045 12.952 1.00 29.89 463 VAL D CA 1
ATOM 2226 C C . VAL D 1 49 ? 34.887 15.494 13.040 1.00 31.51 463 VAL D C 1
ATOM 2227 O O . VAL D 1 49 ? 34.071 15.996 13.812 1.00 32.01 463 VAL D O 1
ATOM 2231 N N . ILE D 1 50 ? 34.598 14.484 12.222 1.00 33.45 464 ILE D N 1
ATOM 2232 C CA . ILE D 1 50 ? 33.280 13.857 12.158 1.00 34.42 464 ILE D CA 1
ATOM 2233 C C . ILE D 1 50 ? 33.187 12.543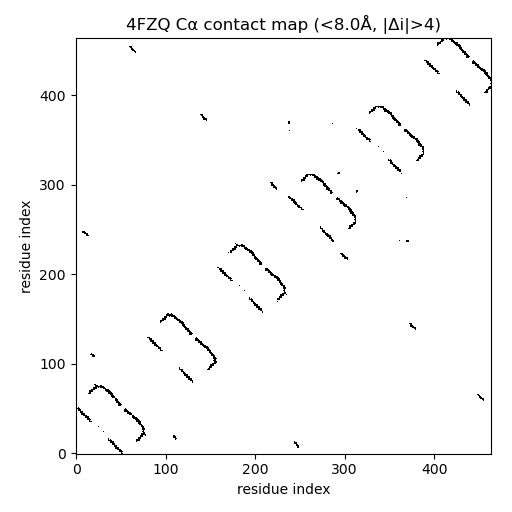 12.942 1.00 35.30 464 ILE D C 1
ATOM 2234 O O . ILE D 1 50 ? 33.950 11.610 12.688 1.00 34.72 464 ILE D O 1
ATOM 2239 N N . VAL D 1 51 ? 32.234 12.463 13.866 1.00 34.44 465 VAL D N 1
ATOM 2240 C CA . VAL D 1 51 ? 32.020 11.247 14.649 1.00 36.23 465 VAL D CA 1
ATOM 2241 C C . VAL D 1 51 ? 30.547 10.864 14.603 1.00 38.13 465 VAL D C 1
ATOM 2242 O O . VAL D 1 51 ? 29.676 11.657 14.970 1.00 38.85 465 VAL D O 1
ATOM 2246 N N . ASP D 1 52 ? 30.276 9.646 14.140 1.00 43.29 466 ASP D N 1
ATOM 2247 C CA . ASP D 1 52 ? 28.910 9.139 14.024 1.00 44.95 466 ASP D CA 1
ATOM 2248 C C . ASP D 1 52 ? 28.031 10.100 13.244 1.00 45.39 466 ASP D C 1
ATOM 2249 O O . ASP D 1 52 ? 26.916 10.404 13.659 1.00 46.42 466 ASP D O 1
ATOM 2254 N N . GLY D 1 53 ? 28.545 10.582 12.119 1.00 46.13 467 GLY D N 1
ATOM 2255 C CA . GLY D 1 53 ? 27.789 11.503 11.289 1.00 47.55 467 GLY D CA 1
ATOM 2256 C C . GLY D 1 53 ? 27.690 12.932 11.798 1.00 48.78 467 GLY D C 1
ATOM 2257 O O . GLY D 1 53 ? 27.112 13.785 11.126 1.00 50.37 467 GLY D O 1
ATOM 2258 N N . LYS D 1 54 ? 28.253 13.213 12.967 1.00 46.72 468 LYS D N 1
ATOM 2259 C CA . LYS D 1 54 ? 28.183 14.563 13.512 1.00 47.47 468 LYS D CA 1
ATOM 2260 C C . LYS D 1 54 ? 29.548 15.256 13.687 1.00 46.20 468 LYS D C 1
ATOM 2261 O O . LYS D 1 54 ? 30.525 14.635 14.128 1.00 44.67 468 LYS D O 1
ATOM 2267 N N . VAL D 1 55 ? 29.613 16.541 13.328 1.00 37.16 469 VAL D N 1
ATOM 2268 C CA . VAL D 1 55 ? 30.838 17.325 13.494 1.00 34.24 469 VAL D CA 1
ATOM 2269 C C . VAL D 1 55 ? 30.984 17.595 14.994 1.00 33.95 469 VAL D C 1
ATOM 2270 O O . VAL D 1 55 ? 30.151 18.272 15.590 1.00 34.62 469 VAL D O 1
ATOM 2274 N N . MET D 1 56 ? 32.037 17.062 15.602 1.00 43.30 470 MET D N 1
ATOM 2275 C CA . MET D 1 56 ? 32.248 17.230 17.033 1.00 44.20 470 MET D CA 1
ATOM 2276 C C . MET D 1 56 ? 33.249 18.314 17.364 1.00 43.91 470 MET D C 1
ATOM 2277 O O . MET D 1 56 ? 33.441 18.646 18.528 1.00 43.95 470 MET D O 1
ATOM 2282 N N . ALA D 1 57 ? 33.895 18.860 16.341 1.00 41.19 471 ALA D N 1
ATOM 2283 C CA . ALA D 1 57 ? 34.892 19.899 16.552 1.00 38.32 471 ALA D CA 1
ATOM 2284 C C . ALA D 1 57 ? 35.451 20.366 15.218 1.00 38.20 471 ALA D C 1
ATOM 2285 O O . ALA D 1 57 ? 35.216 19.750 14.178 1.00 37.18 471 ALA D O 1
ATOM 2287 N N . THR D 1 58 ? 36.204 21.456 15.255 1.00 38.59 472 THR D N 1
ATOM 2288 C CA . THR D 1 58 ? 36.766 22.011 14.046 1.00 37.51 472 THR D CA 1
ATOM 2289 C C . THR D 1 58 ? 37.972 22.884 14.310 1.00 36.20 472 THR D C 1
ATOM 2290 O O . THR D 1 58 ? 38.027 23.605 15.298 1.00 36.55 472 THR D O 1
ATOM 2294 N N . ASN D 1 59 ? 38.952 22.795 13.421 1.00 34.12 473 ASN D N 1
ATOM 2295 C CA . ASN D 1 59 ? 40.162 23.598 13.533 1.00 32.17 473 ASN D CA 1
ATOM 2296 C C . ASN D 1 59 ? 40.259 24.518 12.324 1.00 30.48 473 ASN D C 1
ATOM 2297 O O . ASN D 1 59 ? 39.875 24.149 11.214 1.00 28.24 473 ASN D O 1
ATOM 2302 N N . LEU D 1 60 ? 40.763 25.725 12.544 1.00 28.24 474 LEU D N 1
ATOM 2303 C CA . LEU D 1 60 ? 40.921 26.667 11.447 1.00 26.21 474 LEU D CA 1
ATOM 2304 C C . LEU D 1 60 ? 42.167 26.230 10.684 1.00 24.89 474 LEU D C 1
ATOM 2305 O O . LEU D 1 60 ? 43.188 25.904 11.280 1.00 24.88 474 LEU D O 1
ATOM 2310 N N . LEU D 1 61 ? 42.070 26.210 9.363 1.00 22.18 475 LEU D N 1
ATOM 2311 C CA . LEU D 1 61 ? 43.186 25.805 8.529 1.00 20.27 475 LEU D CA 1
ATOM 2312 C C . LEU D 1 61 ? 43.816 27.034 7.860 1.00 20.75 475 LEU D C 1
ATOM 2313 O O . LEU D 1 61 ? 45.034 27.190 7.839 1.00 21.77 475 LEU D O 1
ATOM 2318 N N . SER D 1 62 ? 42.975 27.908 7.320 1.00 21.09 476 SER D N 1
ATOM 2319 C CA . SER D 1 62 ? 43.455 29.103 6.657 1.00 22.60 476 SER D CA 1
ATOM 2320 C C . SER D 1 62 ? 42.391 30.179 6.624 1.00 24.68 476 SER D C 1
ATOM 2321 O O . SER D 1 62 ? 41.202 29.901 6.711 1.00 24.14 476 SER D O 1
ATOM 2324 N N . GLU D 1 63 ? 42.844 31.416 6.498 1.00 33.48 477 GLU D N 1
ATOM 2325 C CA . GLU D 1 63 ? 41.959 32.556 6.454 1.00 36.79 477 GLU D CA 1
ATOM 2326 C C . GLU D 1 63 ? 42.457 33.424 5.313 1.00 37.16 477 GLU D C 1
ATOM 2327 O O . GLU D 1 63 ? 43.613 33.842 5.309 1.00 37.75 477 GLU D O 1
ATOM 2333 N N . THR D 1 64 ? 41.587 33.671 4.341 1.00 30.32 478 THR D N 1
ATOM 2334 C CA . THR D 1 64 ? 41.932 34.483 3.186 1.00 28.38 478 THR D CA 1
ATOM 2335 C C . THR D 1 64 ? 41.063 35.719 3.106 1.00 28.52 478 THR D C 1
ATOM 2336 O O . THR D 1 64 ? 39.893 35.689 3.480 1.00 29.52 478 THR D O 1
ATOM 2340 N N . VAL D 1 65 ? 41.638 36.818 2.638 1.00 24.11 479 VAL D N 1
ATOM 2341 C CA . VAL D 1 65 ? 40.861 38.027 2.465 1.00 22.44 479 VAL D CA 1
ATOM 2342 C C . VAL D 1 65 ? 41.040 38.466 1.029 1.00 22.06 479 VAL D C 1
ATOM 2343 O O . VAL D 1 65 ? 42.144 38.812 0.614 1.00 22.16 479 VAL D O 1
ATOM 2347 N N . VAL D 1 66 ? 39.965 38.402 0.253 1.00 21.11 480 VAL D N 1
ATOM 2348 C CA . VAL D 1 66 ? 40.034 38.853 -1.127 1.00 22.56 480 VAL D CA 1
ATOM 2349 C C . VAL D 1 66 ? 39.673 40.326 -1.022 1.00 25.48 480 VAL D C 1
ATOM 2350 O O . VAL D 1 66 ? 38.542 40.684 -0.701 1.00 24.74 480 VAL D O 1
ATOM 2354 N N . GLU D 1 67 ? 40.659 41.171 -1.282 1.00 40.56 481 GLU D N 1
ATOM 2355 C CA . GLU D 1 67 ? 40.525 42.618 -1.141 1.00 45.67 481 GLU D CA 1
ATOM 2356 C C . GLU D 1 67 ? 39.238 43.405 -1.404 1.00 48.16 481 GLU D C 1
ATOM 2357 O O . GLU D 1 67 ? 38.586 43.850 -0.455 1.00 52.14 481 GLU D O 1
ATOM 2363 N N . GLY D 1 68 ? 38.850 43.608 -2.651 1.00 41.39 482 GLY D N 1
ATOM 2364 C CA . GLY D 1 68 ? 37.655 44.409 -2.854 1.00 39.71 482 GLY D CA 1
ATOM 2365 C C . GLY D 1 68 ? 38.065 45.841 -3.153 1.00 38.94 482 GLY D C 1
ATOM 2366 O O . GLY D 1 68 ? 39.216 46.222 -2.959 1.00 39.29 482 GLY D O 1
ATOM 2367 N N . GLN D 1 69 ? 37.111 46.640 -3.610 1.00 44.98 483 GLN D N 1
ATOM 2368 C CA . GLN D 1 69 ? 37.351 48.029 -3.998 1.00 43.55 483 GLN D CA 1
ATOM 2369 C C . GLN D 1 69 ? 36.475 49.048 -3.240 1.00 40.96 483 GLN D C 1
ATOM 2370 O O . GLN D 1 69 ? 35.276 48.858 -3.097 1.00 39.83 483 GLN D O 1
ATOM 2376 N N . ASN D 1 70 ? 37.085 50.129 -2.768 1.00 31.49 484 ASN D N 1
ATOM 2377 C CA . ASN D 1 70 ? 36.372 51.175 -2.038 1.00 32.23 484 ASN D CA 1
ATOM 2378 C C . ASN D 1 70 ? 35.328 51.916 -2.863 1.00 32.34 484 ASN D C 1
ATOM 2379 O O . ASN D 1 70 ? 35.507 52.136 -4.058 1.00 33.20 484 ASN D O 1
ATOM 2384 N N . ARG D 1 71 ? 34.241 52.312 -2.211 1.00 32.79 485 ARG D N 1
ATOM 2385 C CA . ARG D 1 71 ? 33.200 53.086 -2.868 1.00 31.31 485 ARG D CA 1
ATOM 2386 C C . ARG D 1 71 ? 33.694 54.515 -2.692 1.00 31.27 485 ARG D C 1
ATOM 2387 O O . ARG D 1 71 ? 34.189 54.869 -1.618 1.00 30.61 485 ARG D O 1
ATOM 2395 N N . ILE D 1 72 ? 33.595 55.328 -3.735 1.00 27.46 486 ILE D N 1
ATOM 2396 C CA . ILE D 1 72 ? 34.050 56.709 -3.626 1.00 29.76 486 ILE D CA 1
ATOM 2397 C C . ILE D 1 72 ? 32.955 57.675 -4.062 1.00 30.99 486 ILE D C 1
ATOM 2398 O O . ILE D 1 72 ? 32.379 57.546 -5.151 1.00 29.70 486 ILE D O 1
ATOM 2403 N N . LEU D 1 73 ? 32.662 58.633 -3.186 1.00 33.97 487 LEU D N 1
ATOM 2404 C CA . LEU D 1 73 ? 31.625 59.620 -3.438 1.00 36.09 487 LEU D CA 1
ATOM 2405 C C . LEU D 1 73 ? 32.164 61.042 -3.350 1.00 37.88 487 LEU D C 1
ATOM 2406 O O . LEU D 1 73 ? 32.887 61.391 -2.412 1.00 38.54 487 LEU D O 1
ATOM 2411 N N . VAL D 1 74 ? 31.804 61.856 -4.335 1.00 34.36 488 VAL D N 1
ATOM 2412 C CA . VAL D 1 74 ? 32.228 63.247 -4.377 1.00 36.72 488 VAL D CA 1
ATOM 2413 C C . VAL D 1 74 ? 31.036 64.120 -4.019 1.00 38.16 488 VAL D C 1
ATOM 2414 O O . VAL D 1 74 ? 29.952 63.969 -4.588 1.00 39.20 488 VAL D O 1
ATOM 2418 N N . LYS D 1 75 ? 31.236 65.028 -3.074 1.00 47.40 489 LYS D N 1
ATOM 2419 C CA . LYS D 1 75 ? 30.175 65.931 -2.660 1.00 49.75 489 LYS D CA 1
ATOM 2420 C C . LYS D 1 75 ? 30.672 67.361 -2.846 1.00 50.49 489 LYS D C 1
ATOM 2421 O O . LYS D 1 75 ? 31.779 67.701 -2.429 1.00 50.38 489 LYS D O 1
ATOM 2427 N N . GLY D 1 76 ? 29.863 68.191 -3.495 1.00 48.95 490 GLY D N 1
ATOM 2428 C CA . GLY D 1 76 ? 30.260 69.569 -3.714 1.00 49.96 490 GLY D CA 1
ATOM 2429 C C . GLY D 1 76 ? 30.347 70.361 -2.421 1.00 50.87 490 GLY D C 1
ATOM 2430 O O . GLY D 1 76 ? 29.907 69.842 -1.374 1.00 42.95 490 GLY D O 1
ATOM 2431 N N . SER E 1 1 ? 34.457 23.568 19.452 1.00 33.79 415 SER E N 1
ATOM 2432 C CA . SER E 1 1 ? 35.838 23.717 19.984 1.00 33.08 415 SER E CA 1
ATOM 2433 C C . SER E 1 1 ? 36.844 23.118 19.022 1.00 33.42 415 SER E C 1
ATOM 2434 O O . SER E 1 1 ? 36.488 22.374 18.111 1.00 33.06 415 SER E O 1
ATOM 2437 N N . GLU E 1 2 ? 38.108 23.451 19.232 1.00 42.97 416 GLU E N 1
ATOM 2438 C CA . GLU E 1 2 ? 39.173 22.920 18.408 1.00 45.10 416 GLU E CA 1
ATOM 2439 C C . GLU E 1 2 ? 39.395 21.485 18.848 1.00 44.16 416 GLU E C 1
ATOM 2440 O O . GLU E 1 2 ? 38.740 20.999 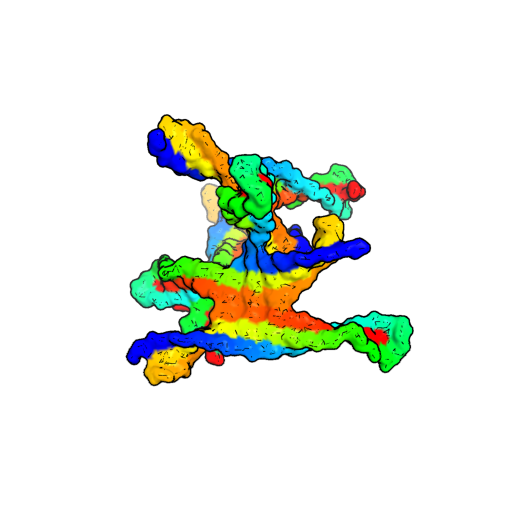19.768 1.00 44.90 416 GLU E O 1
ATOM 2446 N N . PHE E 1 3 ? 40.298 20.795 18.174 1.00 35.41 417 PHE E N 1
ATOM 2447 C CA . PHE E 1 3 ? 40.595 19.430 18.555 1.00 35.94 417 PHE E CA 1
ATOM 2448 C C . PHE E 1 3 ? 42.071 19.169 18.359 1.00 35.53 417 PHE E C 1
ATOM 2449 O O . PHE E 1 3 ? 42.774 19.943 17.710 1.00 34.91 417 PHE E O 1
ATOM 2457 N N . THR E 1 4 ? 42.537 18.080 18.946 1.00 35.89 418 THR E N 1
ATOM 2458 C CA . THR E 1 4 ? 43.928 17.697 18.843 1.00 37.07 418 THR E CA 1
ATOM 2459 C C . THR E 1 4 ? 43.957 16.192 18.793 1.00 36.42 418 THR E C 1
ATOM 2460 O O . THR E 1 4 ? 42.986 15.542 19.149 1.00 37.66 418 THR E O 1
ATOM 2464 N N . THR E 1 5 ? 45.058 15.626 18.335 1.00 37.64 419 THR E N 1
ATOM 2465 C CA . THR E 1 5 ? 45.146 14.179 18.266 1.00 39.88 419 THR E CA 1
ATOM 2466 C C . THR E 1 5 ? 46.282 13.673 19.135 1.00 41.37 419 THR E C 1
ATOM 2467 O O . THR E 1 5 ? 47.136 14.442 19.573 1.00 41.14 419 THR E O 1
ATOM 2471 N N . LYS E 1 6 ? 46.284 12.372 19.381 1.00 48.02 420 LYS E N 1
ATOM 2472 C CA . LYS E 1 6 ? 47.308 11.758 20.202 1.00 50.37 420 LYS E CA 1
ATOM 2473 C C . LYS E 1 6 ? 47.334 10.272 19.881 1.00 50.79 420 LYS E C 1
ATOM 2474 O O . LYS E 1 6 ? 46.286 9.655 19.696 1.00 49.62 420 LYS E O 1
ATOM 2480 N N . GLU E 1 7 ? 48.535 9.709 19.816 1.00 56.79 421 GLU E N 1
ATOM 2481 C CA . GLU E 1 7 ? 48.707 8.296 19.515 1.00 58.23 421 GLU E CA 1
ATOM 2482 C C . GLU E 1 7 ? 48.952 7.440 20.752 1.00 58.86 421 GLU E C 1
ATOM 2483 O O . GLU E 1 7 ? 49.789 7.763 21.593 1.00 58.66 421 GLU E O 1
ATOM 2489 N N . ARG E 1 8 ? 48.202 6.348 20.848 1.00 49.99 422 ARG E N 1
ATOM 2490 C CA . ARG E 1 8 ? 48.319 5.399 21.948 1.00 50.54 422 ARG E CA 1
ATOM 2491 C C . ARG E 1 8 ? 48.820 4.070 21.415 1.00 51.06 422 ARG E C 1
ATOM 2492 O O . ARG E 1 8 ? 48.481 3.680 20.298 1.00 51.89 422 ARG E O 1
ATOM 2500 N N . LYS E 1 9 ? 49.616 3.375 22.218 1.00 54.73 423 LYS E N 1
ATOM 2501 C CA . LYS E 1 9 ? 50.114 2.061 21.845 1.00 56.19 423 LYS E CA 1
ATOM 2502 C C . LYS E 1 9 ? 49.478 1.126 22.869 1.00 56.72 423 LYS E C 1
ATOM 2503 O O . LYS E 1 9 ? 49.231 1.526 24.002 1.00 57.88 423 LYS E O 1
ATOM 2509 N N . VAL E 1 10 ? 49.187 -0.106 22.478 1.00 45.09 424 VAL E N 1
ATOM 2510 C CA . VAL E 1 10 ? 48.577 -1.052 23.405 1.00 45.82 424 VAL E CA 1
ATOM 2511 C C . VAL E 1 10 ? 49.043 -2.459 23.098 1.00 47.21 424 VAL E C 1
ATOM 2512 O O . VAL E 1 10 ? 48.796 -2.976 22.007 1.00 46.85 424 VAL E O 1
ATOM 2516 N N . GLU E 1 11 ? 49.723 -3.077 24.060 1.00 63.53 425 GLU E N 1
ATOM 2517 C CA . GLU E 1 11 ? 50.219 -4.433 23.874 1.00 64.36 425 GLU E CA 1
ATOM 2518 C C . GLU E 1 11 ? 49.260 -5.433 24.508 1.00 64.54 425 GLU E C 1
ATOM 2519 O O . GLU E 1 11 ? 48.718 -5.197 25.585 1.00 64.25 425 GLU E O 1
ATOM 2525 N N . GLU E 1 12 ? 49.043 -6.542 23.815 1.00 66.04 426 GLU E N 1
ATOM 2526 C CA . GLU E 1 12 ? 48.140 -7.583 24.281 1.00 66.00 426 GLU E CA 1
ATOM 2527 C C . GLU E 1 12 ? 48.742 -8.935 23.936 1.00 65.20 426 GLU E C 1
ATOM 2528 O O . GLU E 1 12 ? 49.039 -9.216 22.774 1.00 65.61 426 GLU E O 1
ATOM 2534 N N . ALA E 1 13 ? 48.927 -9.770 24.949 1.00 58.26 427 ALA E N 1
ATOM 2535 C CA . ALA E 1 13 ? 49.507 -11.086 24.741 1.00 55.05 427 ALA E CA 1
ATOM 2536 C C . ALA E 1 13 ? 48.561 -11.966 23.939 1.00 53.59 427 ALA E C 1
ATOM 2537 O O . ALA E 1 13 ? 47.350 -11.938 24.140 1.00 53.73 427 ALA E O 1
ATOM 2539 N N . LEU E 1 14 ? 49.118 -12.742 23.019 1.00 47.06 428 LEU E N 1
ATOM 2540 C CA . LEU E 1 14 ? 48.319 -13.637 22.195 1.00 46.43 428 LEU E CA 1
ATOM 2541 C C . LEU E 1 14 ? 48.364 -15.036 22.761 1.00 46.50 428 LEU E C 1
ATOM 2542 O O . LEU E 1 14 ? 49.296 -15.398 23.480 1.00 47.49 428 LEU E O 1
ATOM 2547 N N . PRO E 1 15 ? 47.349 -15.847 22.447 1.00 48.70 429 PRO E N 1
ATOM 2548 C CA . PRO E 1 15 ? 47.307 -17.225 22.940 1.00 47.80 429 PRO E CA 1
ATOM 2549 C C . PRO E 1 15 ? 48.549 -17.958 22.449 1.00 47.68 429 PRO E C 1
ATOM 2550 O O . PRO E 1 15 ? 49.128 -17.587 21.425 1.00 47.48 429 PRO E O 1
ATOM 2554 N N . ILE E 1 16 ? 48.960 -18.987 23.182 1.00 46.22 430 ILE E N 1
ATOM 2555 C CA . ILE E 1 16 ? 50.126 -19.764 22.803 1.00 45.11 430 ILE E CA 1
ATOM 2556 C C . ILE E 1 16 ? 49.706 -20.864 21.846 1.00 46.39 430 ILE E C 1
ATOM 2557 O O . ILE E 1 16 ? 48.824 -21.658 22.154 1.00 47.01 430 ILE E O 1
ATOM 2562 N N . LYS E 1 17 ? 50.332 -20.901 20.678 1.00 48.29 431 LYS E N 1
ATOM 2563 C CA . LYS E 1 17 ? 50.014 -21.917 19.688 1.00 50.96 431 LYS E CA 1
ATOM 2564 C C . LYS E 1 17 ? 50.460 -23.273 20.213 1.00 52.14 431 LYS E C 1
ATOM 2565 O O . LYS E 1 17 ? 51.561 -23.404 20.747 1.00 52.04 431 LYS E O 1
ATOM 2571 N N . GLU E 1 18 ? 49.599 -24.276 20.068 1.00 49.14 432 GLU E N 1
ATOM 2572 C CA . GLU E 1 18 ? 49.908 -25.626 20.527 1.00 51.10 432 GLU E CA 1
ATOM 2573 C C . GLU E 1 18 ? 50.228 -26.562 19.369 1.00 53.22 432 GLU E C 1
ATOM 2574 O O . GLU E 1 18 ? 49.654 -26.459 18.285 1.00 54.28 432 GLU E O 1
ATOM 2580 N N . GLU E 1 19 ? 51.147 -27.486 19.614 1.00 56.18 433 GLU E N 1
ATOM 2581 C CA . GLU E 1 19 ? 51.579 -28.432 18.599 1.00 58.50 433 GLU E CA 1
ATOM 2582 C C . GLU E 1 19 ? 51.738 -29.804 19.250 1.00 60.71 433 GLU E C 1
ATOM 2583 O O . GLU E 1 19 ? 52.204 -29.901 20.386 1.00 62.27 433 GLU E O 1
ATOM 2589 N N . ILE E 1 20 ? 51.349 -30.863 18.545 1.00 58.74 434 ILE E N 1
ATOM 2590 C CA . ILE E 1 20 ? 51.477 -32.202 19.102 1.00 61.35 434 ILE E CA 1
ATOM 2591 C C . ILE E 1 20 ? 52.105 -33.211 18.147 1.00 62.65 434 ILE E C 1
ATOM 2592 O O . ILE E 1 20 ? 51.469 -33.665 17.196 1.00 62.43 434 ILE E O 1
ATOM 2597 N N . ARG E 1 21 ? 53.371 -33.539 18.400 1.00 67.38 435 ARG E N 1
ATOM 2598 C CA . ARG E 1 21 ? 54.102 -34.518 17.601 1.00 70.21 435 ARG E CA 1
ATOM 2599 C C . ARG E 1 21 ? 53.544 -35.858 18.073 1.00 73.84 435 ARG E C 1
ATOM 2600 O O . ARG E 1 21 ? 52.570 -35.874 18.831 1.00 73.55 435 ARG E O 1
ATOM 2608 N N . TYR E 1 22 ? 54.136 -36.980 17.667 1.00 83.80 436 TYR E N 1
ATOM 2609 C CA . TYR E 1 22 ? 53.564 -38.243 18.114 1.00 87.97 436 TYR E CA 1
ATOM 2610 C C . TYR E 1 22 ? 54.370 -39.448 18.586 1.00 91.35 436 TYR E C 1
ATOM 2611 O O . TYR E 1 22 ? 53.785 -40.331 19.209 1.00 92.13 436 TYR E O 1
ATOM 2620 N N . ASP E 1 23 ? 55.675 -39.529 18.336 1.00 97.80 437 ASP E N 1
ATOM 2621 C CA . ASP E 1 23 ? 56.356 -40.720 18.836 1.00 101.00 437 ASP E CA 1
ATOM 2622 C C . ASP E 1 23 ? 57.866 -40.899 18.907 1.00 102.65 437 ASP E C 1
ATOM 2623 O O . ASP E 1 23 ? 58.680 -39.980 18.786 1.00 102.54 437 ASP E O 1
ATOM 2628 N N . ALA E 1 24 ? 58.162 -42.173 19.127 1.00 103.26 438 ALA E N 1
ATOM 2629 C CA . ALA E 1 24 ? 59.457 -42.817 19.275 1.00 104.41 438 ALA E CA 1
ATOM 2630 C C . ALA E 1 24 ? 58.837 -44.108 19.799 1.00 105.03 438 ALA E C 1
ATOM 2631 O O . ALA E 1 24 ? 59.492 -44.958 20.402 1.00 104.67 438 ALA E O 1
ATOM 2633 N N . SER E 1 25 ? 57.531 -44.206 19.545 1.00 102.93 439 SER E N 1
ATOM 2634 C CA . SER E 1 25 ? 56.701 -45.318 19.970 1.00 103.33 439 SER E CA 1
ATOM 2635 C C . SER E 1 25 ? 56.594 -45.285 21.487 1.00 103.19 439 SER E C 1
ATOM 2636 O O . SER E 1 25 ? 56.680 -46.321 22.144 1.00 104.03 439 SER E O 1
ATOM 2639 N N . LEU E 1 26 ? 56.413 -44.090 22.044 1.00 86.55 440 LEU E N 1
ATOM 2640 C CA . LEU E 1 26 ? 56.304 -43.950 23.490 1.00 85.44 440 LEU E CA 1
ATOM 2641 C C . LEU E 1 26 ? 54.974 -44.482 23.992 1.00 84.30 440 LEU E C 1
ATOM 2642 O O . LEU E 1 26 ? 53.933 -44.261 23.374 1.00 84.31 440 LEU E O 1
ATOM 2647 N N . PRO E 1 27 ? 54.996 -45.183 25.137 1.00 77.17 441 PRO E N 1
ATOM 2648 C CA . PRO E 1 27 ? 53.804 -45.770 25.755 1.00 75.76 441 PRO E CA 1
ATOM 2649 C C . PRO E 1 27 ? 52.570 -44.898 25.590 1.00 73.94 441 PRO E C 1
ATOM 2650 O O . PRO E 1 27 ? 52.346 -43.965 26.358 1.00 74.07 441 PRO E O 1
ATOM 2654 N N . LEU E 1 28 ? 51.781 -45.212 24.569 1.00 103.26 442 LEU E N 1
ATOM 2655 C CA . LEU E 1 28 ? 50.566 -44.471 24.271 1.00 101.01 442 LEU E CA 1
ATOM 2656 C C . LEU E 1 28 ? 49.819 -44.190 25.572 1.00 99.20 442 LEU E C 1
ATOM 2657 O O . LEU E 1 28 ? 49.207 -45.083 26.157 1.00 100.57 442 LEU E O 1
ATOM 2662 N N . GLY E 1 29 ? 49.889 -42.942 26.021 1.00 79.45 443 GLY E N 1
ATOM 2663 C CA . GLY E 1 29 ? 49.240 -42.546 27.257 1.00 73.98 443 GLY E CA 1
ATOM 2664 C C . GLY E 1 29 ? 50.125 -41.551 27.980 1.00 70.07 443 GLY E C 1
ATOM 2665 O O . GLY E 1 29 ? 49.675 -40.806 28.849 1.00 69.40 443 GLY E O 1
ATOM 2666 N N . LYS E 1 30 ? 51.400 -41.543 27.615 1.00 66.47 444 LYS E N 1
ATOM 2667 C CA . LYS E 1 30 ? 52.349 -40.626 28.217 1.00 63.13 444 LYS E CA 1
ATOM 2668 C C . LYS E 1 30 ? 52.710 -39.519 27.242 1.00 59.98 444 LYS E C 1
ATOM 2669 O O . LYS E 1 30 ? 52.424 -39.610 26.047 1.00 59.27 444 LYS E O 1
ATOM 2675 N N . SER E 1 31 ? 53.333 -38.467 27.762 1.00 53.50 445 SER E N 1
ATOM 2676 C CA . SER E 1 31 ? 53.716 -37.330 26.939 1.00 50.25 445 SER E CA 1
ATOM 2677 C C . SER E 1 31 ? 54.861 -36.511 27.532 1.00 46.98 445 SER E C 1
ATOM 2678 O O . SER E 1 31 ? 54.951 -36.317 28.745 1.00 45.25 445 SER E O 1
ATOM 2681 N N . TYR E 1 32 ? 55.736 -36.034 26.654 1.00 44.97 446 TYR E N 1
ATOM 2682 C CA . TYR E 1 32 ? 56.889 -35.245 27.059 1.00 42.18 446 TYR E CA 1
ATOM 2683 C C . TYR E 1 32 ? 56.849 -33.876 26.402 1.00 40.61 446 TYR E C 1
ATOM 2684 O O . TYR E 1 32 ? 56.360 -33.726 25.284 1.00 38.51 446 TYR E O 1
ATOM 2693 N N . LEU E 1 33 ? 57.362 -32.880 27.118 1.00 46.22 447 LEU E N 1
ATOM 2694 C CA . LEU E 1 33 ? 57.403 -31.506 26.633 1.00 45.12 447 LEU E CA 1
ATOM 2695 C C . LEU E 1 33 ? 58.529 -31.369 25.620 1.00 45.31 447 LEU E C 1
ATOM 2696 O O . LEU E 1 33 ? 59.674 -31.693 25.915 1.00 45.75 447 LEU E O 1
ATOM 2701 N N . LEU E 1 34 ? 58.206 -30.877 24.432 1.00 53.40 448 LEU E N 1
ATOM 2702 C CA . LEU E 1 34 ? 59.207 -30.713 23.389 1.00 52.69 448 LEU E CA 1
ATOM 2703 C C . LEU E 1 34 ? 59.715 -29.280 23.361 1.00 52.06 448 LEU E C 1
ATOM 2704 O O . LEU E 1 34 ? 60.908 -29.048 23.167 1.00 50.67 448 LEU E O 1
ATOM 2709 N N . GLN E 1 35 ? 58.806 -28.323 23.564 1.00 39.81 449 GLN E N 1
ATOM 2710 C CA . GLN E 1 35 ? 59.166 -26.902 23.550 1.00 39.07 449 GLN E CA 1
ATOM 2711 C C . GLN E 1 35 ? 58.300 -26.048 24.486 1.00 38.00 449 GLN E C 1
ATOM 2712 O O . GLN E 1 35 ? 57.074 -26.160 24.488 1.00 35.48 449 GLN E O 1
ATOM 2718 N N . GLU E 1 36 ? 58.951 -25.184 25.262 1.00 53.11 450 GLU E N 1
ATOM 2719 C CA . GLU E 1 36 ? 58.278 -24.304 26.222 1.00 55.91 450 GLU E CA 1
ATOM 2720 C C . GLU E 1 36 ? 57.153 -23.482 25.599 1.00 56.96 450 GLU E C 1
ATOM 2721 O O . GLU E 1 36 ? 56.047 -23.416 26.128 1.00 58.50 450 GLU E O 1
ATOM 2727 N N . GLY E 1 37 ? 57.437 -22.829 24.485 1.00 49.80 451 GLY E N 1
ATOM 2728 C CA . GLY E 1 37 ? 56.406 -22.015 23.876 1.00 51.76 451 GLY E CA 1
ATOM 2729 C C . GLY E 1 37 ? 56.189 -20.712 24.631 1.00 51.77 451 GLY E C 1
ATOM 2730 O O . GLY E 1 37 ? 55.947 -20.714 25.836 1.00 51.11 451 GLY E O 1
ATOM 2731 N N . LYS E 1 38 ? 56.301 -19.596 23.915 1.00 53.52 452 LYS E N 1
ATOM 2732 C CA . LYS E 1 38 ? 56.105 -18.271 24.491 1.00 52.92 452 LYS E CA 1
ATOM 2733 C C . LYS E 1 38 ? 54.999 -17.581 23.713 1.00 50.85 452 LYS E C 1
ATOM 2734 O O . LYS E 1 38 ? 54.799 -17.848 22.527 1.00 49.29 452 LYS E O 1
ATOM 2740 N N . ALA E 1 39 ? 54.286 -16.687 24.384 1.00 49.78 453 ALA E N 1
ATOM 2741 C CA . ALA E 1 39 ? 53.187 -15.978 23.748 1.00 49.88 453 ALA E CA 1
ATOM 2742 C C . ALA E 1 39 ? 53.630 -14.869 22.808 1.00 48.51 453 ALA E C 1
ATOM 2743 O O . ALA E 1 39 ? 54.619 -14.176 23.050 1.00 47.26 453 ALA E O 1
ATOM 2745 N N . GLY E 1 40 ? 52.888 -14.721 21.720 1.00 40.78 454 GLY E N 1
ATOM 2746 C CA . GLY E 1 40 ? 53.191 -13.671 20.774 1.00 42.43 454 GLY E CA 1
ATOM 2747 C C . GLY E 1 40 ? 52.474 -12.440 21.286 1.00 42.50 454 GLY E C 1
ATOM 2748 O O . GLY E 1 40 ? 51.555 -12.565 22.097 1.00 42.78 454 GLY E O 1
ATOM 2749 N N . LYS E 1 41 ? 52.877 -11.255 20.842 1.00 50.06 455 LYS E N 1
ATOM 2750 C CA . LYS E 1 41 ? 52.208 -10.048 21.303 1.00 50.62 455 LYS E CA 1
ATOM 2751 C C . LYS E 1 41 ? 51.637 -9.193 20.179 1.00 49.37 455 LYS E C 1
ATOM 2752 O O . LYS E 1 41 ? 52.304 -8.930 19.175 1.00 47.98 455 LYS E O 1
ATOM 2758 N N . LYS E 1 42 ? 50.389 -8.775 20.346 1.00 47.75 456 LYS E N 1
ATOM 2759 C CA . LYS E 1 42 ? 49.767 -7.912 19.362 1.00 46.51 456 LYS E CA 1
ATOM 2760 C C . LYS E 1 42 ? 49.984 -6.496 19.878 1.00 45.43 456 LYS E C 1
ATOM 2761 O O . LYS E 1 42 ? 49.718 -6.205 21.042 1.00 44.78 456 LYS E O 1
ATOM 2767 N N . VAL E 1 43 ? 50.507 -5.626 19.023 1.00 44.99 457 VAL E N 1
ATOM 2768 C CA . VAL E 1 43 ? 50.726 -4.238 19.399 1.00 43.23 457 VAL E CA 1
ATOM 2769 C C . VAL E 1 43 ? 49.815 -3.396 18.517 1.00 43.15 457 VAL E C 1
ATOM 2770 O O . VAL E 1 43 ? 49.974 -3.354 17.296 1.00 43.53 457 VAL E O 1
ATOM 2774 N N . SER E 1 44 ? 48.838 -2.752 19.138 1.00 34.23 458 SER E N 1
ATOM 2775 C CA . SER E 1 44 ? 47.918 -1.896 18.408 1.00 31.78 458 SER E CA 1
ATOM 2776 C C . SER E 1 44 ? 48.298 -0.435 18.618 1.00 31.48 458 SER E C 1
ATOM 2777 O O . SER E 1 44 ? 48.640 -0.028 19.733 1.00 29.54 458 SER E O 1
ATOM 2780 N N . VAL E 1 45 ? 48.267 0.345 17.540 1.00 37.01 459 VAL E N 1
ATOM 2781 C CA . VAL E 1 45 ? 48.573 1.770 17.636 1.00 36.32 459 VAL E CA 1
ATOM 2782 C C . VAL E 1 45 ? 47.296 2.516 17.284 1.00 36.26 459 VAL E C 1
ATOM 2783 O O . VAL E 1 45 ? 46.724 2.306 16.212 1.00 36.16 459 VAL E O 1
ATOM 2787 N N . TYR E 1 46 ? 46.844 3.365 18.203 1.00 31.24 460 TYR E N 1
ATOM 2788 C CA . TYR E 1 46 ? 45.624 4.145 18.006 1.00 30.00 460 TYR E CA 1
ATOM 2789 C C . TYR E 1 46 ? 45.917 5.628 17.981 1.00 30.03 460 TYR E C 1
ATOM 2790 O O . TYR E 1 46 ? 46.975 6.076 18.418 1.00 29.41 460 TYR E O 1
ATOM 2799 N N . GLN E 1 47 ? 44.962 6.389 17.466 1.00 37.68 461 GLN E N 1
ATOM 2800 C CA . GLN E 1 47 ? 45.076 7.840 17.431 1.00 38.60 461 GLN E CA 1
ATOM 2801 C C . GLN E 1 47 ? 43.742 8.355 17.946 1.00 38.28 461 GLN E C 1
ATOM 2802 O O . GLN E 1 47 ? 42.694 8.092 17.344 1.00 38.47 461 GLN E O 1
ATOM 2808 N N . ASP E 1 48 ? 43.777 9.063 19.070 1.00 32.44 462 ASP E N 1
ATOM 2809 C CA . ASP E 1 48 ? 42.556 9.581 19.666 1.00 33.73 462 ASP E CA 1
ATOM 2810 C C . ASP E 1 48 ? 42.338 11.046 19.326 1.00 33.86 462 ASP E C 1
ATOM 2811 O O . ASP E 1 48 ? 43.291 11.801 19.193 1.00 34.92 462 ASP E O 1
ATOM 2816 N N . VAL E 1 49 ? 41.081 11.442 19.175 1.00 34.73 463 VAL E N 1
ATOM 2817 C CA . VAL E 1 49 ? 40.770 12.838 18.922 1.00 35.84 463 VAL E CA 1
ATOM 2818 C C . VAL E 1 49 ? 40.389 13.398 20.284 1.00 36.66 463 VAL E C 1
ATOM 2819 O O . VAL E 1 49 ? 39.526 12.843 20.971 1.00 35.44 463 VAL E O 1
ATOM 2823 N N . ILE E 1 50 ? 41.034 14.489 20.675 1.00 32.21 464 ILE E N 1
ATOM 282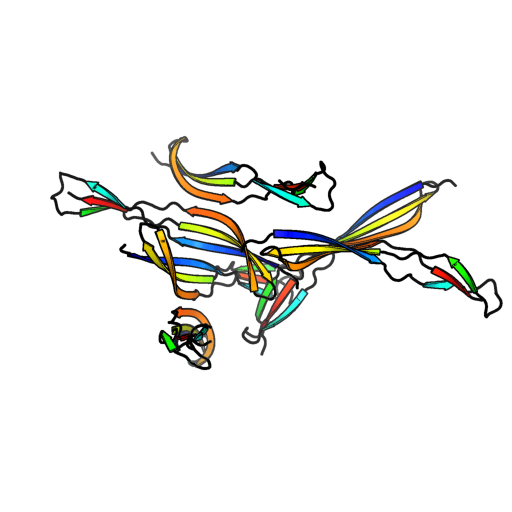4 C CA . ILE E 1 50 ? 40.736 15.100 21.952 1.00 33.15 464 ILE E CA 1
ATOM 2825 C C . ILE E 1 50 ? 40.037 16.442 21.792 1.00 33.73 464 ILE E C 1
ATOM 2826 O O . ILE E 1 50 ? 40.486 17.316 21.053 1.00 32.73 464 ILE E O 1
ATOM 2831 N N . VAL E 1 51 ? 38.920 16.576 22.493 1.00 46.23 465 VAL E N 1
ATOM 2832 C CA . VAL E 1 51 ? 38.120 17.788 22.491 1.00 49.38 465 VAL E CA 1
ATOM 2833 C C . VAL E 1 51 ? 37.809 18.122 23.944 1.00 52.32 465 VAL E C 1
ATOM 2834 O O . VAL E 1 51 ? 37.275 17.286 24.682 1.00 53.05 465 VAL E O 1
ATOM 2838 N N . ASP E 1 52 ? 38.147 19.341 24.352 1.00 57.02 466 ASP E N 1
ATOM 2839 C CA . ASP E 1 52 ? 37.915 19.781 25.728 1.00 59.03 466 ASP E CA 1
ATOM 2840 C C . ASP E 1 52 ? 38.497 18.768 26.723 1.00 59.89 466 ASP E C 1
ATOM 2841 O O . ASP E 1 52 ? 37.843 18.389 27.694 1.00 60.68 466 ASP E O 1
ATOM 2846 N N . GLY E 1 53 ? 39.726 18.325 26.469 1.00 55.82 467 GLY E N 1
ATOM 2847 C CA . GLY E 1 53 ? 40.369 17.368 27.353 1.00 55.97 467 GLY E CA 1
ATOM 2848 C C . GLY E 1 53 ? 39.656 16.033 27.522 1.00 56.22 467 GLY E C 1
ATOM 2849 O O . GLY E 1 53 ? 39.656 15.466 28.610 1.00 57.37 467 GLY E O 1
ATOM 2850 N N . LYS E 1 54 ? 39.059 15.521 26.450 1.00 58.08 468 LYS E N 1
ATOM 2851 C CA . LYS E 1 54 ? 38.354 14.243 26.497 1.00 56.87 468 LYS E CA 1
ATOM 2852 C C . LYS E 1 54 ? 38.489 13.486 25.183 1.00 54.72 468 LYS E C 1
ATOM 2853 O O . LYS E 1 54 ? 38.257 14.051 24.110 1.00 54.01 468 LYS E O 1
ATOM 2859 N N . VAL E 1 55 ? 38.855 12.211 25.260 1.00 39.38 469 VAL E N 1
ATOM 2860 C CA . VAL E 1 55 ? 38.957 11.418 24.048 1.00 36.88 469 VAL E CA 1
ATOM 2861 C C . VAL E 1 55 ? 37.526 11.248 23.543 1.00 36.06 469 VAL E C 1
ATOM 2862 O O . VAL E 1 55 ? 36.680 10.709 24.254 1.00 36.53 469 VAL E O 1
ATOM 2866 N N . MET E 1 56 ? 37.261 11.731 22.328 1.00 43.37 470 MET E N 1
ATOM 2867 C CA . MET E 1 56 ? 35.927 11.665 21.735 1.00 42.81 470 MET E CA 1
ATOM 2868 C C . MET E 1 56 ? 35.767 10.518 20.746 1.00 42.13 470 MET E C 1
ATOM 2869 O O . MET E 1 56 ? 34.647 10.097 20.442 1.00 41.71 470 MET E O 1
ATOM 2874 N N . ALA E 1 57 ? 36.888 10.022 20.236 1.00 30.87 471 ALA E N 1
ATOM 2875 C CA . ALA E 1 57 ? 36.865 8.936 19.270 1.00 30.17 471 ALA E CA 1
ATOM 2876 C C . ALA E 1 57 ? 38.286 8.467 19.027 1.00 29.57 471 ALA E C 1
ATOM 2877 O O . ALA E 1 57 ? 39.247 9.192 19.296 1.00 29.32 471 ALA E O 1
ATOM 2879 N N . THR E 1 58 ? 38.424 7.257 18.505 1.00 32.48 472 THR E N 1
ATOM 2880 C CA . THR E 1 58 ? 39.747 6.719 18.253 1.00 32.59 472 THR E CA 1
ATOM 2881 C C . THR E 1 58 ? 39.773 5.816 17.031 1.00 30.97 472 THR E C 1
ATOM 2882 O O . THR E 1 58 ? 38.802 5.116 16.739 1.00 30.87 472 THR E O 1
ATOM 2886 N N . ASN E 1 59 ? 40.887 5.855 16.309 1.00 31.53 473 ASN E N 1
ATOM 2887 C CA . ASN E 1 59 ? 41.055 5.033 15.118 1.00 31.33 473 ASN E CA 1
ATOM 2888 C C . ASN E 1 59 ? 42.262 4.143 15.301 1.00 32.52 473 ASN E C 1
ATOM 2889 O O . ASN E 1 59 ? 43.220 4.510 15.990 1.00 33.01 473 ASN E O 1
ATOM 2894 N N . LEU E 1 60 ? 42.224 2.974 14.672 1.00 35.84 474 LEU E N 1
ATOM 2895 C CA . LEU E 1 60 ? 43.349 2.053 14.743 1.00 36.22 474 LEU E CA 1
ATOM 2896 C C . LEU E 1 60 ? 44.231 2.428 13.564 1.00 35.83 474 LEU E C 1
ATOM 2897 O O . LEU E 1 60 ? 43.767 2.485 12.428 1.00 35.26 474 LEU E O 1
ATOM 2902 N N . LEU E 1 61 ? 45.493 2.714 13.854 1.00 31.85 475 LEU E N 1
ATOM 2903 C CA . LEU E 1 61 ? 46.462 3.093 12.838 1.00 30.33 475 LEU E CA 1
ATOM 2904 C C . LEU E 1 61 ? 47.204 1.855 12.370 1.00 30.67 475 LEU E C 1
ATOM 2905 O O . LEU E 1 61 ? 47.397 1.657 11.174 1.00 30.50 475 LEU E O 1
ATOM 2910 N N . SER E 1 62 ? 47.625 1.019 13.316 1.00 29.74 476 SER E N 1
ATOM 2911 C CA . SER E 1 62 ? 48.339 -0.199 12.959 1.00 30.16 476 SER E CA 1
ATOM 2912 C C . SER E 1 62 ? 48.171 -1.328 13.954 1.00 33.71 476 SER E C 1
ATOM 2913 O O . SER E 1 62 ? 47.783 -1.128 15.113 1.00 35.28 476 SER E O 1
ATOM 2916 N N . GLU E 1 63 ? 48.459 -2.529 13.479 1.00 40.95 477 GLU E N 1
ATOM 2917 C CA . GLU E 1 63 ? 48.349 -3.708 14.304 1.00 45.48 477 GLU E CA 1
ATOM 2918 C C . GLU E 1 63 ? 49.543 -4.606 13.990 1.00 46.48 477 GLU E C 1
ATOM 2919 O O . GLU E 1 63 ? 49.682 -5.121 12.878 1.00 46.40 477 GLU E O 1
ATOM 2925 N N . THR E 1 64 ? 50.415 -4.760 14.981 1.00 40.68 478 THR E N 1
ATOM 2926 C CA . THR E 1 64 ? 51.617 -5.568 14.848 1.00 40.61 478 THR E CA 1
ATOM 2927 C C . THR E 1 64 ? 51.594 -6.821 15.705 1.00 40.84 478 THR E C 1
ATOM 2928 O O . THR E 1 64 ? 51.438 -6.742 16.920 1.00 41.72 478 THR E O 1
ATOM 2932 N N . VAL E 1 65 ? 51.753 -7.974 15.071 1.00 40.50 479 VAL E N 1
ATOM 2933 C CA . VAL E 1 65 ? 51.807 -9.227 15.804 1.00 41.06 479 VAL E CA 1
ATOM 2934 C C . VAL E 1 65 ? 53.246 -9.717 15.820 1.00 40.63 479 VAL E C 1
ATOM 2935 O O . VAL E 1 65 ? 53.787 -10.107 14.785 1.00 38.68 479 VAL E O 1
ATOM 2939 N N . VAL E 1 66 ? 53.866 -9.667 16.995 1.00 40.00 480 VAL E N 1
ATOM 2940 C CA . VAL E 1 66 ? 55.234 -10.141 17.152 1.00 41.05 480 VAL E CA 1
ATOM 2941 C C . VAL E 1 66 ? 55.083 -11.626 17.468 1.00 42.34 480 VAL E C 1
ATOM 2942 O O . VAL E 1 66 ? 54.603 -11.989 18.543 1.00 41.88 480 VAL E O 1
ATOM 2946 N N . GLU E 1 67 ? 55.471 -12.474 16.519 1.00 48.94 481 GLU E N 1
ATOM 2947 C CA . GLU E 1 67 ? 55.348 -13.917 16.679 1.00 50.28 481 GLU E CA 1
ATOM 2948 C C . GLU E 1 67 ? 56.029 -14.481 17.919 1.00 49.40 481 GLU E C 1
ATOM 2949 O O . GLU E 1 67 ? 57.078 -13.999 18.346 1.00 47.23 481 GLU E O 1
ATOM 2955 N N . GLY E 1 68 ? 55.408 -15.505 18.494 1.00 45.06 482 GLY E N 1
ATOM 2956 C CA . GLY E 1 68 ? 55.970 -16.159 19.659 1.00 47.23 482 GLY E CA 1
ATOM 2957 C C . GLY E 1 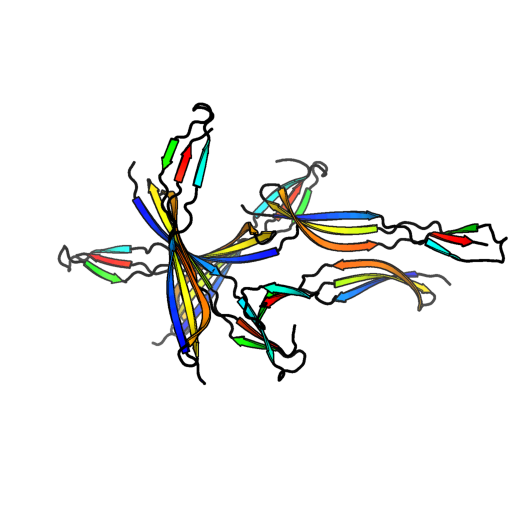68 ? 56.451 -17.527 19.219 1.00 47.75 482 GLY E C 1
ATOM 2958 O O . GLY E 1 68 ? 56.780 -17.706 18.047 1.00 47.07 482 GLY E O 1
ATOM 2959 N N . GLN E 1 69 ? 56.516 -18.488 20.136 1.00 56.01 483 GLN E N 1
ATOM 2960 C CA . GLN E 1 69 ? 56.926 -19.836 19.757 1.00 56.98 483 GLN E CA 1
ATOM 2961 C C . GLN E 1 69 ? 55.921 -20.829 20.302 1.00 57.18 483 GLN E C 1
ATOM 2962 O O . GLN E 1 69 ? 55.433 -20.686 21.419 1.00 56.31 483 GLN E O 1
ATOM 2968 N N . ASN E 1 70 ? 55.610 -21.834 19.498 1.00 43.34 484 ASN E N 1
ATOM 2969 C CA . ASN E 1 70 ? 54.650 -22.858 19.882 1.00 44.40 484 ASN E CA 1
ATOM 2970 C C . ASN E 1 70 ? 55.091 -23.703 21.069 1.00 44.38 484 ASN E C 1
ATOM 2971 O O . ASN E 1 70 ? 56.282 -23.857 21.342 1.00 44.13 484 ASN E O 1
ATOM 2976 N N . ARG E 1 71 ? 54.112 -24.239 21.781 1.00 52.93 485 ARG E N 1
ATOM 2977 C CA . ARG E 1 71 ? 54.386 -25.126 22.892 1.00 54.67 485 ARG E CA 1
ATOM 2978 C C . ARG E 1 71 ? 54.254 -26.489 22.232 1.00 55.72 485 ARG E C 1
ATOM 2979 O O . ARG E 1 71 ? 53.149 -26.969 21.999 1.00 56.94 485 ARG E O 1
ATOM 2987 N N . ILE E 1 72 ? 55.382 -27.096 21.896 1.00 48.76 486 ILE E N 1
ATOM 2988 C CA . ILE E 1 72 ? 55.350 -28.391 21.246 1.00 49.62 486 ILE E CA 1
ATOM 2989 C C . ILE E 1 72 ? 55.329 -29.507 22.282 1.00 51.63 486 ILE E C 1
ATOM 2990 O O . ILE E 1 72 ? 56.137 -29.536 23.209 1.00 51.62 486 ILE E O 1
ATOM 2995 N N . LEU E 1 73 ? 54.383 -30.421 22.117 1.00 52.88 487 LEU E N 1
ATOM 2996 C CA . LEU E 1 73 ? 54.221 -31.530 23.035 1.00 54.70 487 LEU E CA 1
ATOM 2997 C C . LEU E 1 73 ? 54.241 -32.840 22.257 1.00 56.82 487 LEU E C 1
ATOM 2998 O O . LEU E 1 73 ? 53.580 -32.964 21.230 1.00 57.12 487 LEU E O 1
ATOM 3003 N N . VAL E 1 74 ? 55.016 -33.807 22.734 1.00 52.29 488 VAL E N 1
ATOM 3004 C CA . VAL E 1 74 ? 55.093 -35.110 22.083 1.00 54.89 488 VAL E CA 1
ATOM 3005 C C . VAL E 1 74 ? 54.274 -36.082 22.910 1.00 57.36 488 VAL E C 1
ATOM 3006 O O . VAL E 1 74 ? 54.533 -36.269 24.096 1.00 56.89 488 VAL E O 1
ATOM 3010 N N . LYS E 1 75 ? 53.284 -36.698 22.282 1.00 70.11 489 LYS E N 1
ATOM 3011 C CA . LYS E 1 75 ? 52.428 -37.634 22.985 1.00 73.75 489 LYS E CA 1
ATOM 3012 C C . LYS E 1 75 ? 52.675 -39.039 22.460 1.00 75.65 489 LYS E C 1
ATOM 3013 O O . LYS E 1 75 ? 52.859 -39.236 21.262 1.00 76.04 489 LYS E O 1
ATOM 3019 N N . GLY E 1 76 ? 52.696 -40.011 23.366 1.00 103.62 490 GLY E N 1
ATOM 3020 C CA . GLY E 1 76 ? 52.919 -41.386 22.962 1.00 105.73 490 GLY E CA 1
ATOM 3021 C C . GLY E 1 76 ? 51.716 -41.961 22.239 1.00 106.68 490 GLY E C 1
ATOM 3022 O O . GLY E 1 76 ? 51.865 -42.371 21.069 1.00 42.95 490 GLY E O 1
ATOM 3023 N N . SER F 1 1 ? 8.975 9.017 -25.413 1.00 38.27 416 SER F N 1
ATOM 3024 C CA . SER F 1 1 ? 9.032 10.386 -25.989 1.00 38.22 416 SER F CA 1
ATOM 3025 C C . SER F 1 1 ? 10.051 11.240 -25.241 1.00 36.96 416 SER F C 1
ATOM 3026 O O . SER F 1 1 ? 10.901 10.717 -24.525 1.00 37.40 416 SER F O 1
ATOM 3029 N N . GLU F 1 2 ? 9.981 12.554 -25.424 1.00 35.74 417 GLU F N 1
ATOM 3030 C CA . GLU F 1 2 ? 10.903 13.452 -24.749 1.00 33.91 417 GLU F CA 1
ATOM 3031 C C . GLU F 1 2 ? 10.377 13.778 -23.358 1.00 30.31 417 GLU F C 1
ATOM 3032 O O . GLU F 1 2 ? 9.271 13.379 -22.993 1.00 29.11 417 GLU F O 1
ATOM 3038 N N . PHE F 1 3 ? 11.184 14.483 -22.576 1.00 22.93 418 PHE F N 1
ATOM 3039 C CA . PHE F 1 3 ? 10.764 14.867 -21.240 1.00 19.32 418 PHE F CA 1
ATOM 3040 C C . PHE F 1 3 ? 11.164 16.303 -20.999 1.00 18.01 418 PHE F C 1
ATOM 3041 O O . PHE F 1 3 ? 12.076 16.827 -21.630 1.00 16.82 418 PHE F O 1
ATOM 3049 N N . THR F 1 4 ? 10.462 16.936 -20.080 1.00 22.44 419 THR F N 1
ATOM 3050 C CA . THR F 1 4 ? 10.753 18.301 -19.727 1.00 23.16 419 THR F CA 1
ATOM 3051 C C . THR F 1 4 ? 10.674 18.392 -18.209 1.00 21.60 419 THR F C 1
ATOM 3052 O O . THR F 1 4 ? 10.325 17.416 -17.553 1.00 21.70 419 THR F O 1
ATOM 3056 N N . THR F 1 5 ? 11.014 19.547 -17.652 1.00 15.84 420 THR F N 1
ATOM 3057 C CA . THR F 1 5 ? 10.960 19.719 -16.210 1.00 18.13 420 THR F CA 1
ATOM 3058 C C . THR F 1 5 ? 10.208 20.991 -15.853 1.00 20.28 420 THR F C 1
ATOM 3059 O O . THR F 1 5 ? 10.044 21.881 -16.683 1.00 22.69 420 THR F O 1
ATOM 3063 N N . LYS F 1 6 ? 9.740 21.051 -14.613 1.00 31.69 421 LYS F N 1
ATOM 3064 C CA . LYS F 1 6 ? 9.015 22.200 -14.078 1.00 32.98 421 LYS F CA 1
ATOM 3065 C C . LYS F 1 6 ? 9.401 22.278 -12.589 1.00 31.88 421 LYS F C 1
ATOM 3066 O O . LYS F 1 6 ? 9.604 21.247 -11.956 1.00 29.23 421 LYS F O 1
ATOM 3072 N N . GLU F 1 7 ? 9.532 23.478 -12.033 1.00 35.35 422 GLU F N 1
ATOM 3073 C CA . GLU F 1 7 ? 9.862 23.592 -10.614 1.00 38.03 422 GLU F CA 1
ATOM 3074 C C . GLU F 1 7 ? 8.643 24.034 -9.824 1.00 38.06 422 GLU F C 1
ATOM 3075 O O . GLU F 1 7 ? 7.811 24.781 -10.323 1.00 40.86 422 GLU F O 1
ATOM 3081 N N . ARG F 1 8 ? 8.534 23.550 -8.595 1.00 32.75 423 ARG F N 1
ATOM 3082 C CA . ARG F 1 8 ? 7.411 23.878 -7.722 1.00 33.70 423 ARG F CA 1
ATOM 3083 C C . ARG F 1 8 ? 7.909 24.356 -6.371 1.00 33.74 423 ARG F C 1
ATOM 3084 O O . ARG F 1 8 ? 8.848 23.789 -5.818 1.00 32.52 423 ARG F O 1
ATOM 3092 N N . LYS F 1 9 ? 7.249 25.375 -5.835 1.00 39.60 424 LYS F N 1
ATOM 3093 C CA . LYS F 1 9 ? 7.603 25.931 -4.541 1.00 41.60 424 LYS F CA 1
ATOM 3094 C C . LYS F 1 9 ? 6.576 25.468 -3.514 1.00 42.02 424 LYS F C 1
ATOM 3095 O O . LYS F 1 9 ? 5.374 25.508 -3.766 1.00 44.31 424 LYS F O 1
ATOM 3101 N N . VAL F 1 10 ? 7.059 25.002 -2.370 1.00 31.31 425 VAL F N 1
ATOM 3102 C CA . VAL F 1 10 ? 6.193 24.538 -1.292 1.00 31.08 425 VAL F CA 1
ATOM 3103 C C . VAL F 1 10 ? 6.663 25.118 0.045 1.00 33.10 425 VAL F C 1
ATOM 3104 O O . VAL F 1 10 ? 7.833 24.998 0.414 1.00 30.54 425 VAL F O 1
ATOM 3108 N N . GLU F 1 11 ? 5.737 25.739 0.768 1.00 42.42 426 GLU F N 1
ATOM 3109 C CA . GLU F 1 11 ? 6.043 26.348 2.052 1.00 45.49 426 GLU F CA 1
ATOM 3110 C C . GLU F 1 11 ? 5.356 25.591 3.169 1.00 46.07 426 GLU F C 1
ATOM 3111 O O . GLU F 1 11 ? 4.222 25.140 3.016 1.00 47.77 426 GLU F O 1
ATOM 3117 N N . GLU F 1 12 ? 6.047 25.445 4.293 1.00 41.08 427 GLU F N 1
ATOM 3118 C CA . GLU F 1 12 ? 5.490 24.734 5.433 1.00 42.00 427 GLU F CA 1
ATOM 3119 C C . GLU F 1 12 ? 5.825 25.464 6.723 1.00 41.33 427 GLU F C 1
ATOM 3120 O O . GLU F 1 12 ? 6.804 26.211 6.797 1.00 40.11 427 GLU F O 1
ATOM 3126 N N . ALA F 1 13 ? 5.006 25.239 7.741 1.00 38.38 428 ALA F N 1
ATOM 3127 C CA . ALA F 1 13 ? 5.240 25.840 9.039 1.00 35.86 428 ALA F CA 1
ATOM 3128 C C . ALA F 1 13 ? 6.052 24.784 9.739 1.00 35.59 428 ALA F C 1
ATOM 3129 O O . ALA F 1 13 ? 5.786 23.595 9.577 1.00 36.54 428 ALA F O 1
ATOM 3131 N N . LEU F 1 14 ? 7.055 25.207 10.494 1.00 30.50 429 LEU F N 1
ATOM 3132 C CA . LEU F 1 14 ? 7.881 24.258 11.205 1.00 29.50 429 LEU F CA 1
ATOM 3133 C C . LEU F 1 14 ? 7.399 24.120 12.635 1.00 29.64 429 LEU F C 1
ATOM 3134 O O . LEU F 1 14 ? 6.856 25.056 13.214 1.00 27.06 429 LEU F O 1
ATOM 3139 N N . PRO F 1 15 ? 7.575 22.933 13.219 1.00 36.54 430 PRO F N 1
ATOM 3140 C CA . PRO F 1 15 ? 7.136 22.751 14.600 1.00 37.32 430 PRO F CA 1
ATOM 3141 C C . PRO F 1 15 ? 7.878 23.750 15.476 1.00 39.27 430 PRO F C 1
ATOM 3142 O O . PRO F 1 15 ? 9.108 23.882 15.394 1.00 38.81 430 PRO F O 1
ATOM 3146 N N . ILE F 1 16 ? 7.116 24.469 16.292 1.00 39.88 431 ILE F N 1
ATOM 3147 C CA . ILE F 1 16 ? 7.678 25.468 17.180 1.00 39.76 431 ILE F CA 1
ATOM 3148 C C . ILE F 1 16 ? 8.667 24.825 18.142 1.00 41.13 431 ILE F C 1
ATOM 3149 O O . ILE F 1 16 ? 8.397 23.772 18.724 1.00 41.78 431 ILE F O 1
ATOM 3154 N N . LYS F 1 17 ? 9.827 25.455 18.277 1.00 44.13 432 LYS F N 1
ATOM 3155 C CA . LYS F 1 17 ? 10.873 24.959 19.153 1.00 46.55 432 LYS F CA 1
ATOM 3156 C C . LYS F 1 17 ? 10.517 25.334 20.592 1.00 47.04 432 LYS F C 1
ATOM 3157 O O . LYS F 1 17 ? 10.400 26.513 20.925 1.00 47.03 432 LYS F O 1
ATOM 3163 N N . GLU F 1 18 ? 10.334 24.325 21.438 1.00 51.38 433 GLU F N 1
ATOM 3164 C CA . GLU F 1 18 ? 9.984 24.545 22.838 1.00 52.76 433 GLU F CA 1
ATOM 3165 C C . GLU F 1 18 ? 11.225 24.606 23.720 1.00 53.29 433 GLU F C 1
ATOM 3166 O O . GLU F 1 18 ? 12.045 23.693 23.708 1.00 53.89 433 GLU F O 1
ATOM 3172 N N . GLU F 1 19 ? 11.359 25.684 24.484 1.00 49.35 434 GLU F N 1
ATOM 3173 C CA . GLU F 1 19 ? 12.498 25.853 25.379 1.00 51.00 434 GLU F CA 1
ATOM 3174 C C . GLU F 1 19 ? 12.003 25.914 26.826 1.00 52.53 434 GLU F C 1
ATOM 3175 O O . GLU F 1 19 ? 11.073 26.658 27.140 1.00 52.42 434 GLU F O 1
ATOM 3181 N N . ILE F 1 20 ? 12.620 25.126 27.702 1.00 71.79 435 ILE F N 1
ATOM 3182 C CA . ILE F 1 20 ? 12.232 25.091 29.108 1.00 74.00 435 ILE F CA 1
ATOM 3183 C C . ILE F 1 20 ? 13.376 25.559 29.995 1.00 75.43 435 ILE F C 1
ATOM 3184 O O . ILE F 1 20 ? 14.449 24.952 30.005 1.00 77.20 435 ILE F O 1
ATOM 3189 N N . ARG F 1 21 ? 13.145 26.634 30.743 1.00 56.72 436 ARG F N 1
ATOM 3190 C CA . ARG F 1 21 ? 14.158 27.178 31.642 1.00 56.90 436 ARG F CA 1
ATOM 3191 C C . ARG F 1 21 ? 13.665 27.029 33.073 1.00 58.12 436 ARG F C 1
ATOM 3192 O O . ARG F 1 21 ? 12.653 27.615 33.450 1.00 59.56 436 ARG F O 1
ATOM 3200 N N . TYR F 1 22 ? 14.379 26.236 33.866 1.00 59.82 437 TYR F N 1
ATOM 3201 C CA . TYR F 1 22 ? 13.984 26.003 35.246 1.00 62.33 437 TYR F CA 1
ATOM 3202 C C . TYR F 1 22 ? 14.501 27.048 36.216 1.00 63.80 437 TYR F C 1
ATOM 3203 O O . TYR F 1 22 ? 15.502 27.719 35.964 1.00 63.46 437 TYR F O 1
ATOM 3212 N N . ASP F 1 23 ? 13.794 27.171 37.333 1.00 64.87 438 ASP F N 1
ATOM 3213 C CA . ASP F 1 23 ? 14.134 28.121 38.379 1.00 66.71 438 ASP F CA 1
ATOM 3214 C C . ASP F 1 23 ? 13.763 27.513 39.731 1.00 67.74 438 ASP F C 1
ATOM 3215 O O . ASP F 1 23 ? 12.584 27.338 40.039 1.00 66.98 438 ASP F O 1
ATOM 3220 N N . ALA F 1 24 ? 14.773 27.182 40.529 1.00 83.51 439 ALA F N 1
ATOM 3221 C CA . ALA F 1 24 ? 14.536 26.600 41.843 1.00 86.22 439 ALA F CA 1
ATOM 3222 C C . ALA F 1 24 ? 13.851 27.625 42.742 1.00 88.32 439 ALA F C 1
ATOM 3223 O O . ALA F 1 24 ? 13.309 27.279 43.792 1.00 87.86 439 ALA F O 1
ATOM 3225 N N . SER F 1 25 ? 13.884 28.888 42.327 1.00 69.73 440 SER F N 1
ATOM 3226 C CA . SER F 1 25 ? 13.252 29.959 43.086 1.00 71.42 440 SER F CA 1
ATOM 3227 C C . SER F 1 25 ? 11.752 29.729 43.145 1.00 73.30 440 SER F C 1
ATOM 3228 O O . SER F 1 25 ? 11.215 29.361 44.189 1.00 74.62 440 SER F O 1
ATOM 3231 N N . LEU F 1 26 ? 11.081 29.941 42.014 1.00 111.19 441 LEU F N 1
ATOM 3232 C CA . LEU F 1 26 ? 9.636 29.758 41.938 1.00 112.84 441 LEU F CA 1
ATOM 3233 C C . LEU F 1 26 ? 9.243 28.376 42.458 1.00 113.36 441 LEU F C 1
ATOM 3234 O O . LEU F 1 26 ? 9.986 27.405 42.300 1.00 113.09 441 LEU F O 1
ATOM 3239 N N . PRO F 1 27 ? 8.057 28.276 43.078 1.00 74.96 442 PRO F N 1
ATOM 3240 C CA . PRO F 1 27 ? 7.502 27.050 43.656 1.00 74.69 442 PRO F CA 1
ATOM 3241 C C . PRO F 1 27 ? 7.398 25.835 42.747 1.00 73.90 442 PRO F C 1
ATOM 3242 O O . PRO F 1 27 ? 7.658 25.895 41.543 1.00 74.02 442 PRO F O 1
ATOM 3246 N N . LEU F 1 28 ? 7.003 24.727 43.359 1.00 112.64 443 LEU F N 1
ATOM 3247 C CA . LEU F 1 28 ? 6.822 23.460 42.665 1.00 110.94 443 LEU F CA 1
ATOM 3248 C C . LEU F 1 28 ? 5.757 23.582 41.577 1.00 108.59 443 LEU F C 1
ATOM 3249 O O . LEU F 1 28 ? 4.941 24.502 41.596 1.00 109.95 443 LEU F O 1
ATOM 3254 N N . GLY F 1 29 ? 5.780 22.645 40.636 1.00 65.86 444 GLY F N 1
ATOM 3255 C CA . GLY F 1 29 ? 4.815 22.615 39.549 1.00 60.04 444 GLY F CA 1
ATOM 3256 C C . GLY F 1 29 ? 4.137 23.907 39.132 1.00 55.81 444 GLY F C 1
ATOM 3257 O O . GLY F 1 29 ? 2.915 23.959 39.012 1.00 55.75 444 GLY F O 1
ATOM 3258 N N . LYS F 1 30 ? 4.922 24.957 38.927 1.00 57.39 445 LYS F N 1
ATOM 3259 C CA . LYS F 1 30 ? 4.389 26.240 38.490 1.00 52.63 445 LYS F CA 1
ATOM 3260 C C . LYS F 1 30 ? 5.137 26.561 37.219 1.00 48.85 445 LYS F C 1
ATOM 3261 O O . LYS F 1 30 ? 6.317 26.244 37.105 1.00 47.28 445 LYS F O 1
ATOM 3267 N N . SER F 1 31 ? 4.454 27.176 36.261 1.00 45.96 446 SER F N 1
ATOM 3268 C CA . SER F 1 31 ? 5.090 27.513 34.997 1.00 43.58 446 SER F CA 1
ATOM 3269 C C . SER F 1 31 ? 4.622 28.857 34.496 1.00 41.18 446 SER F C 1
ATOM 3270 O O . SER F 1 31 ? 3.445 29.183 34.603 1.00 42.83 446 SER F O 1
ATOM 3273 N N . TYR F 1 32 ? 5.547 29.633 33.944 1.00 41.16 447 TYR F N 1
ATOM 3274 C CA . TYR F 1 32 ? 5.223 30.949 33.414 1.00 39.90 447 TYR F CA 1
ATOM 3275 C C . TYR F 1 32 ? 5.749 31.081 31.992 1.00 38.88 447 TYR F C 1
ATOM 3276 O O . TYR F 1 32 ? 6.786 30.515 31.637 1.00 39.36 447 TYR F O 1
ATOM 3285 N N . LEU F 1 33 ? 5.020 31.827 31.178 1.00 31.44 448 LEU F N 1
ATOM 3286 C CA . LEU F 1 33 ? 5.397 32.017 29.793 1.00 30.68 448 LEU F CA 1
ATOM 3287 C C . LEU F 1 33 ? 6.324 33.216 29.652 1.00 29.80 448 LEU F C 1
ATOM 3288 O O . LEU F 1 33 ? 5.942 34.344 29.964 1.00 28.61 448 LEU F O 1
ATOM 3293 N N . LEU F 1 34 ? 7.546 32.962 29.188 1.00 34.78 449 LEU F N 1
ATOM 3294 C CA . LEU F 1 34 ? 8.519 34.027 28.982 1.00 32.70 449 LEU F CA 1
ATOM 3295 C C . LEU F 1 34 ? 8.411 34.575 27.577 1.00 31.27 449 LEU F C 1
ATOM 3296 O O . LEU F 1 34 ? 8.582 35.768 27.353 1.00 29.08 449 LEU F O 1
ATOM 3301 N N . GLN F 1 35 ? 8.128 33.697 26.622 1.00 32.11 450 GLN F N 1
ATOM 3302 C CA . GLN F 1 35 ? 8.034 34.130 25.239 1.00 32.24 450 GLN F CA 1
ATOM 3303 C C . GLN F 1 35 ? 7.134 33.233 24.407 1.00 31.95 450 GLN F C 1
ATOM 3304 O O . GLN F 1 35 ? 7.252 32.008 24.444 1.00 31.50 450 GLN F O 1
ATOM 3310 N N . GLU F 1 36 ? 6.229 33.842 23.653 1.00 32.79 451 GLU F N 1
ATOM 3311 C CA . GLU F 1 36 ? 5.346 33.061 22.810 1.00 35.24 451 GLU F CA 1
ATOM 3312 C C . GLU F 1 36 ? 6.141 32.531 21.632 1.00 35.48 451 GLU F C 1
ATOM 3313 O O . GLU F 1 36 ? 7.082 33.165 21.161 1.00 37.35 451 GLU F O 1
ATOM 3319 N N . GLY F 1 37 ? 5.772 31.353 21.163 1.00 26.60 452 GLY F N 1
ATOM 3320 C CA . GLY F 1 37 ? 6.472 30.786 20.034 1.00 27.60 452 GLY F CA 1
ATOM 3321 C C . GLY F 1 37 ? 5.920 31.292 18.716 1.00 28.51 452 GLY F C 1
ATOM 3322 O O . GLY F 1 37 ? 4.827 31.862 18.648 1.00 28.56 452 GLY F O 1
ATOM 3323 N N . LYS F 1 38 ? 6.711 31.105 17.670 1.00 40.51 453 LYS F N 1
ATOM 3324 C CA . LYS F 1 38 ? 6.338 31.473 16.319 1.00 40.46 453 LYS F CA 1
ATOM 3325 C C . LYS F 1 38 ? 7.030 30.415 15.484 1.00 39.11 453 LYS F C 1
ATOM 3326 O O . LYS F 1 38 ? 8.230 30.208 15.618 1.00 38.93 453 LYS F O 1
ATOM 3332 N N . ALA F 1 39 ? 6.275 29.723 14.645 1.00 29.89 454 ALA F N 1
ATOM 3333 C CA . ALA F 1 39 ? 6.854 28.668 13.825 1.00 29.64 454 ALA F CA 1
ATOM 3334 C C . ALA F 1 39 ? 7.840 29.155 12.769 1.00 28.85 454 ALA F C 1
ATOM 3335 O O . ALA F 1 39 ? 7.732 30.272 12.265 1.00 27.57 454 ALA F O 1
ATOM 3337 N N . GLY F 1 40 ? 8.806 28.299 12.448 1.00 29.35 455 GLY F N 1
ATOM 3338 C CA . GLY F 1 40 ? 9.764 28.616 11.407 1.00 31.57 455 GLY F CA 1
ATOM 3339 C C . GLY F 1 40 ? 9.092 28.295 10.077 1.00 32.45 455 GLY F C 1
ATOM 3340 O O . GLY F 1 40 ? 8.162 27.478 10.032 1.00 32.09 455 GLY F O 1
ATOM 3341 N N . LYS F 1 41 ? 9.539 28.933 8.999 1.00 36.93 456 LYS F N 1
ATOM 3342 C CA . LYS F 1 41 ? 8.951 28.692 7.688 1.00 36.95 456 LYS F CA 1
ATOM 3343 C C . LYS F 1 41 ? 9.932 27.968 6.770 1.00 36.44 456 LYS F C 1
ATOM 3344 O O . LYS F 1 41 ? 11.038 28.441 6.526 1.00 34.84 456 LYS F O 1
ATOM 3350 N N . LYS F 1 42 ? 9.513 26.817 6.263 1.00 32.28 457 LYS F N 1
ATOM 3351 C CA . LYS F 1 42 ? 10.338 26.034 5.364 1.00 31.02 457 LYS F CA 1
ATOM 3352 C C . LYS F 1 42 ? 9.816 26.142 3.927 1.00 30.87 457 LYS F C 1
ATOM 3353 O O . LYS F 1 42 ? 8.679 25.782 3.628 1.00 29.70 457 LYS F O 1
ATOM 3359 N N . VAL F 1 43 ? 10.661 26.660 3.044 1.00 33.00 458 VAL F N 1
ATOM 3360 C CA . VAL F 1 43 ? 10.322 26.826 1.639 1.00 32.18 458 VAL F CA 1
ATOM 3361 C C . VAL F 1 43 ? 11.223 25.916 0.809 1.00 31.08 458 VAL F C 1
ATOM 3362 O O . VAL F 1 43 ? 12.427 26.136 0.723 1.00 32.40 458 VAL F O 1
ATOM 3366 N N . SER F 1 44 ? 10.631 24.889 0.212 1.00 30.26 459 SER F N 1
ATOM 3367 C CA . SER F 1 44 ? 11.369 23.934 -0.600 1.00 29.03 459 SER F CA 1
ATOM 3368 C C . SER F 1 44 ? 11.060 24.107 -2.082 1.00 28.27 459 SER F C 1
ATOM 3369 O O . SER F 1 44 ? 9.908 24.266 -2.461 1.00 30.54 459 SER F O 1
ATOM 3372 N N . VAL F 1 45 ? 12.086 24.069 -2.920 1.00 24.15 460 VAL F N 1
ATOM 3373 C CA . VAL F 1 45 ? 11.874 24.176 -4.353 1.00 21.90 460 VAL F CA 1
ATOM 3374 C C . VAL F 1 45 ? 12.138 22.808 -4.968 1.00 22.20 460 VAL F C 1
ATOM 3375 O O . VAL F 1 45 ? 13.242 22.272 -4.847 1.00 21.34 460 VAL F O 1
ATOM 3379 N N . TYR F 1 46 ? 11.129 22.243 -5.622 1.00 20.78 461 TYR F N 1
ATOM 3380 C CA . TYR F 1 46 ? 11.286 20.942 -6.248 1.00 18.49 461 TYR F CA 1
ATOM 3381 C C . TYR F 1 46 ? 11.339 21.042 -7.761 1.00 19.68 461 TYR F C 1
ATOM 3382 O O . TYR F 1 46 ? 10.934 22.045 -8.357 1.00 17.34 461 TYR F O 1
ATOM 3391 N N . GLN F 1 47 ? 11.853 19.992 -8.385 1.00 19.29 462 GLN F N 1
ATOM 3392 C CA . GLN F 1 47 ? 11.894 19.946 -9.828 1.00 19.50 462 GLN F CA 1
ATOM 3393 C C . GLN F 1 47 ? 11.211 18.658 -10.237 1.00 19.08 462 GLN F C 1
ATOM 3394 O O . GLN F 1 47 ? 11.645 17.574 -9.848 1.00 18.15 462 GLN F O 1
ATOM 3400 N N . ASP F 1 48 ? 10.120 18.783 -10.990 1.00 24.03 463 ASP F N 1
ATOM 3401 C CA . ASP F 1 48 ? 9.372 17.619 -11.454 1.00 27.82 463 ASP F CA 1
ATOM 3402 C C . ASP F 1 48 ? 9.788 17.286 -12.875 1.00 26.51 463 ASP F C 1
ATOM 3403 O O . ASP F 1 48 ? 9.946 18.181 -13.707 1.00 27.76 463 ASP F O 1
ATOM 3408 N N . VAL F 1 49 ? 9.961 16.007 -13.166 1.00 20.27 464 VAL F N 1
ATOM 3409 C CA . VAL F 1 49 ? 10.273 15.632 -14.530 1.00 23.26 464 VAL F CA 1
ATOM 3410 C C . VAL F 1 49 ? 8.918 15.218 -15.111 1.00 22.61 464 VAL F C 1
ATOM 3411 O O . VAL F 1 49 ? 8.203 14.407 -14.525 1.00 23.42 464 VAL F O 1
ATOM 3415 N N . ILE F 1 50 ? 8.544 15.813 -16.238 1.00 25.50 465 ILE F N 1
ATOM 3416 C CA . ILE F 1 50 ? 7.259 15.523 -16.866 1.00 26.56 465 ILE F CA 1
ATOM 3417 C C . ILE F 1 50 ? 7.402 14.754 -18.178 1.00 27.17 465 ILE F C 1
ATOM 3418 O O . ILE F 1 50 ? 8.155 15.155 -19.063 1.00 26.84 465 ILE F O 1
ATOM 3423 N N . VAL F 1 51 ? 6.676 13.644 -18.290 1.00 23.78 466 VAL F N 1
ATOM 3424 C CA . VAL F 1 51 ? 6.693 12.814 -19.494 1.00 24.29 466 VAL F CA 1
ATOM 3425 C C . VAL F 1 51 ? 5.266 12.656 -19.999 1.00 25.11 466 VAL F C 1
ATOM 3426 O O . VAL F 1 51 ? 4.399 12.191 -19.267 1.00 25.72 466 VAL F O 1
ATOM 3430 N N . ASP F 1 52 ? 5.023 13.039 -21.249 1.00 32.07 467 ASP F N 1
ATOM 3431 C CA . ASP F 1 52 ? 3.682 12.945 -21.821 1.00 34.34 467 ASP F CA 1
ATOM 3432 C C . ASP F 1 52 ? 2.681 13.726 -20.975 1.00 35.29 467 ASP F C 1
ATOM 3433 O O . ASP F 1 52 ? 1.558 13.289 -20.785 1.00 35.81 467 ASP F O 1
ATOM 3438 N N . GLY F 1 53 ? 3.095 14.874 -20.451 1.00 37.01 468 GLY F N 1
ATOM 3439 C CA . GLY F 1 53 ? 2.194 15.680 -19.644 1.00 37.36 468 GLY F CA 1
ATOM 3440 C C . GLY F 1 53 ? 2.036 15.325 -18.169 1.00 38.36 468 GLY F C 1
ATOM 3441 O O . GLY F 1 53 ? 1.353 16.041 -17.437 1.00 40.26 468 GLY F O 1
ATOM 3442 N N . LYS F 1 54 ? 2.651 14.244 -17.700 1.00 38.89 469 LYS F N 1
ATOM 3443 C CA . LYS F 1 54 ? 2.496 13.901 -16.288 1.00 40.07 469 LYS F CA 1
ATOM 3444 C C . LYS F 1 54 ? 3.795 13.825 -15.487 1.00 38.22 469 LYS F C 1
ATOM 3445 O O . LYS F 1 54 ? 4.845 13.425 -16.003 1.00 38.83 469 LYS F O 1
ATOM 3451 N N . VAL F 1 55 ? 3.704 14.212 -14.218 1.00 24.07 470 VAL F N 1
ATOM 3452 C CA . VAL F 1 55 ? 4.841 14.190 -13.312 1.00 21.36 470 VAL F CA 1
ATOM 3453 C C . VAL F 1 55 ? 5.196 12.740 -12.974 1.00 21.39 470 VAL F C 1
ATOM 3454 O O . VAL F 1 55 ? 4.397 12.026 -12.387 1.00 21.51 470 VAL F O 1
ATOM 3458 N N . MET F 1 56 ? 6.397 12.308 -13.337 1.00 26.03 471 MET F N 1
ATOM 3459 C CA . MET F 1 56 ? 6.824 10.931 -13.080 1.00 25.40 471 MET F CA 1
ATOM 3460 C C . MET F 1 56 ? 7.680 10.811 -11.823 1.00 25.04 471 MET F C 1
ATOM 3461 O O . MET F 1 56 ? 7.763 9.747 -11.214 1.00 25.13 471 MET F O 1
ATOM 3466 N N . ALA F 1 57 ? 8.324 11.912 -11.451 1.00 27.20 472 ALA F N 1
ATOM 3467 C CA . ALA F 1 57 ? 9.207 11.944 -10.291 1.00 26.45 472 ALA F CA 1
ATOM 3468 C C . ALA F 1 57 ? 9.555 13.393 -10.010 1.00 26.21 472 ALA F C 1
ATOM 3469 O O . ALA F 1 57 ? 9.269 14.274 -10.824 1.00 26.56 472 ALA F O 1
ATOM 3471 N N . THR F 1 58 ? 10.169 13.642 -8.860 1.00 21.75 473 THR F N 1
ATOM 3472 C CA . THR F 1 58 ? 10.555 14.995 -8.511 1.00 22.89 473 THR F CA 1
ATOM 3473 C C . THR F 1 58 ? 11.789 14.999 -7.609 1.00 21.40 473 THR F C 1
ATOM 3474 O O . THR F 1 58 ? 11.956 14.113 -6.771 1.00 20.36 473 THR F O 1
ATOM 3478 N N . ASN F 1 59 ? 12.670 15.975 -7.823 1.00 20.70 474 ASN F N 1
ATOM 3479 C CA . ASN F 1 59 ? 13.878 16.118 -7.017 1.00 20.17 474 ASN F CA 1
ATOM 3480 C C . ASN F 1 59 ? 13.802 17.432 -6.234 1.00 20.37 474 ASN F C 1
ATOM 3481 O O . ASN F 1 59 ? 13.046 18.332 -6.593 1.00 20.97 474 ASN F O 1
ATOM 3486 N N . LEU F 1 60 ? 14.582 17.528 -5.162 1.00 25.31 475 LEU F N 1
ATOM 3487 C CA . LEU F 1 60 ? 14.636 18.731 -4.339 1.00 26.07 475 LEU F CA 1
ATOM 3488 C C . LEU F 1 60 ? 15.831 19.543 -4.843 1.00 26.39 475 LEU F C 1
ATOM 3489 O O . LEU F 1 60 ? 16.916 19.008 -4.975 1.00 28.24 475 LEU F O 1
ATOM 3494 N N . LEU F 1 61 ? 15.625 20.824 -5.122 1.00 24.59 476 LEU F N 1
ATOM 3495 C CA . LEU F 1 61 ? 16.685 21.695 -5.622 1.00 25.28 476 LEU F CA 1
ATOM 3496 C C . LEU F 1 61 ? 17.246 22.644 -4.562 1.00 27.32 476 LEU F C 1
ATOM 3497 O O . LEU F 1 61 ? 18.406 23.049 -4.627 1.00 28.62 476 LEU F O 1
ATOM 3502 N N . SER F 1 62 ? 16.416 23.029 -3.604 1.00 30.18 477 SER F N 1
ATOM 3503 C CA . SER F 1 62 ? 16.852 23.938 -2.556 1.00 31.20 477 SER F CA 1
ATOM 3504 C C . SER F 1 62 ? 15.831 23.986 -1.436 1.00 32.60 477 SER F C 1
ATOM 3505 O O . SER F 1 62 ? 14.632 23.836 -1.659 1.00 32.88 477 SER F O 1
ATOM 3508 N N . GLU F 1 63 ? 16.319 24.199 -0.224 1.00 48.77 478 GLU F N 1
ATOM 3509 C CA . GLU F 1 63 ? 15.457 24.252 0.935 1.00 51.89 478 GLU F CA 1
ATOM 3510 C C . GLU F 1 63 ? 15.875 25.397 1.841 1.00 52.57 478 GLU F C 1
ATOM 3511 O O . GLU F 1 63 ? 17.020 25.457 2.302 1.00 52.91 478 GLU F O 1
ATOM 3517 N N . THR F 1 64 ? 14.940 26.311 2.082 1.00 36.84 479 THR F N 1
ATOM 3518 C CA . THR F 1 64 ? 15.195 27.458 2.940 1.00 35.10 479 THR F CA 1
ATOM 3519 C C . THR F 1 64 ? 14.400 27.359 4.229 1.00 35.02 479 THR F C 1
ATOM 3520 O O . THR F 1 64 ? 13.211 27.055 4.205 1.00 36.13 479 THR F O 1
ATOM 3524 N N . VAL F 1 65 ? 15.064 27.583 5.356 1.00 29.48 480 VAL F N 1
ATOM 3525 C CA . VAL F 1 65 ? 14.374 27.580 6.633 1.00 26.85 480 VAL F CA 1
ATOM 3526 C C . VAL F 1 65 ? 14.511 28.975 7.221 1.00 26.78 480 VAL F C 1
ATOM 3527 O O . VAL F 1 65 ? 15.615 29.439 7.490 1.00 25.63 480 VAL F O 1
ATOM 3531 N N . VAL F 1 66 ? 13.385 29.658 7.376 1.00 30.20 481 VAL F N 1
ATOM 3532 C CA . VAL F 1 66 ? 13.385 30.986 7.967 1.00 30.91 481 VAL F CA 1
ATOM 3533 C C . VAL F 1 66 ? 13.098 30.745 9.434 1.00 31.58 481 VAL F C 1
ATOM 3534 O O . VAL F 1 66 ? 11.978 30.406 9.801 1.00 33.62 481 VAL F O 1
ATOM 3538 N N . GLU F 1 67 ? 14.123 30.893 10.267 1.00 33.69 482 GLU F N 1
ATOM 3539 C CA . GLU F 1 67 ? 13.994 30.641 11.701 1.00 34.63 482 GLU F CA 1
ATOM 3540 C C . GLU F 1 67 ? 12.784 31.304 12.347 1.00 34.53 482 GLU F C 1
ATOM 3541 O O . GLU F 1 67 ? 12.339 32.383 11.938 1.00 31.36 482 GLU F O 1
ATOM 3547 N N . GLY F 1 68 ? 12.259 30.636 13.366 1.00 33.63 483 GLY F N 1
ATOM 3548 C CA . GLY F 1 68 ? 11.109 31.160 14.067 1.00 36.82 483 GLY F CA 1
ATOM 3549 C C . GLY F 1 68 ? 11.498 31.785 15.389 1.00 38.14 483 GLY F C 1
ATOM 3550 O O . GLY F 1 68 ? 12.579 32.368 15.528 1.00 38.84 483 GLY F O 1
ATOM 3551 N N . GLN F 1 69 ? 10.607 31.657 16.364 1.00 43.40 484 GLN F N 1
ATOM 3552 C CA . GLN F 1 69 ? 10.824 32.198 17.694 1.00 42.92 484 GLN F CA 1
ATOM 3553 C C . GLN F 1 69 ? 10.454 31.113 18.672 1.00 41.78 484 GLN F C 1
ATOM 3554 O O . GLN F 1 69 ? 9.334 30.613 18.661 1.00 41.59 484 GLN F O 1
ATOM 3560 N N . ASN F 1 70 ? 11.409 30.736 19.505 1.00 39.54 485 ASN F N 1
ATOM 3561 C CA . ASN F 1 70 ? 11.179 29.704 20.493 1.00 39.68 485 ASN F CA 1
ATOM 3562 C C . ASN F 1 70 ? 10.098 30.114 21.494 1.00 39.15 485 ASN F C 1
ATOM 3563 O O . ASN F 1 70 ? 9.923 31.297 21.784 1.00 37.71 485 ASN F O 1
ATOM 3568 N N . ARG F 1 71 ? 9.350 29.136 21.994 1.00 35.96 486 ARG F N 1
ATOM 3569 C CA . ARG F 1 71 ? 8.365 29.422 23.022 1.00 36.70 486 ARG F CA 1
ATOM 3570 C C . ARG F 1 71 ? 9.186 29.108 24.270 1.00 37.15 486 ARG F C 1
ATOM 3571 O O . ARG F 1 71 ? 9.720 28.002 24.402 1.00 35.68 486 ARG F O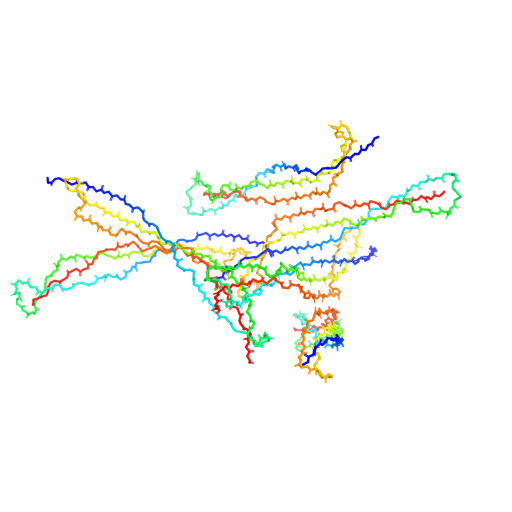 1
ATOM 3579 N N . ILE F 1 72 ? 9.321 30.071 25.170 1.00 32.16 487 ILE F N 1
ATOM 3580 C CA . ILE F 1 72 ? 10.104 29.820 26.368 1.00 33.33 487 ILE F CA 1
ATOM 3581 C C . ILE F 1 72 ? 9.241 29.814 27.628 1.00 33.42 487 ILE F C 1
ATOM 3582 O O . ILE F 1 72 ? 8.471 30.739 27.876 1.00 32.89 487 ILE F O 1
ATOM 3587 N N . LEU F 1 73 ? 9.387 28.758 28.418 1.00 46.48 488 LEU F N 1
ATOM 3588 C CA . LEU F 1 73 ? 8.611 28.579 29.630 1.00 49.49 488 LEU F CA 1
ATOM 3589 C C . LEU F 1 73 ? 9.514 28.385 30.845 1.00 51.87 488 LEU F C 1
ATOM 3590 O O . LEU F 1 73 ? 10.517 27.678 30.769 1.00 52.84 488 LEU F O 1
ATOM 3595 N N . VAL F 1 74 ? 9.148 29.003 31.967 1.00 45.41 489 VAL F N 1
ATOM 3596 C CA . VAL F 1 74 ? 9.925 28.875 33.203 1.00 47.06 489 VAL F CA 1
ATOM 3597 C C . VAL F 1 74 ? 9.221 27.871 34.106 1.00 49.14 489 VAL F C 1
ATOM 3598 O O . VAL F 1 74 ? 8.079 28.085 34.501 1.00 51.02 489 VAL F O 1
ATOM 3602 N N . LYS F 1 75 ? 9.902 26.785 34.440 1.00 55.40 490 LYS F N 1
ATOM 3603 C CA . LYS F 1 75 ? 9.314 25.769 35.298 1.00 58.92 490 LYS F CA 1
ATOM 3604 C C . LYS F 1 75 ? 10.080 25.672 36.615 1.00 62.22 490 LYS F C 1
ATOM 3605 O O . LYS F 1 75 ? 10.168 26.648 37.356 1.00 61.69 490 LYS F O 1
ATOM 3611 N N . GLY F 1 76 ? 10.616 24.486 36.902 1.00 104.16 491 GLY F N 1
ATOM 3612 C CA . GLY F 1 76 ? 11.382 24.266 38.121 1.00 107.67 491 GLY F CA 1
ATOM 3613 C C . GLY F 1 76 ? 10.539 24.479 39.364 1.00 109.48 491 GLY F C 1
ATOM 3614 O O . GLY F 1 76 ? 11.118 24.596 40.464 1.00 42.95 491 GLY F O 1
#

CATH classification: 2.20.230.10

B-factor: mean 42.91, std 16.01, range [9.83, 114.01]

Foldseek 3Di:
DDKDKDKDKDKDWADAAEAEAEDQPADAFDKDKPAQKDTWIKIWMKMFMDDPNDGPDMDTDDIDTGHITHTYMYHHDDD/DDKDKDKDKDKDWADAAEDEAEDQVDDAPDKDWPAQKFIKMKIWMKMFIDDPRDTPDMDTPDIDIGDIGHTYMYGHDD/DDKDKDKDKDKDWADAAADEAEDQVADAPDKDWPAQKFTKIKMWMKMFIDDPRDTPDIDTDDIDIGHIGHTYMYHHDDD/DDKDKDKDKDKDWADAAEEEAEDPVDDAPDKDWPAAWWIKMKIWMKMFIDDPNDGPDIDTDDIDIGDTGHTYMYGD/DDKDKDKDKDKDWADWAEAEAEDPPPDQPDKDWDAPTDTKIKIWMKMFIDDPRDGPDIDTPDIDIGDIGHGYMYGD/DDKDKDKDKDKDWAPAAEAEAEDPPDDAFDKDWPAQWFTKMKIWMKMFIDDPRDGPDIGTDDIDIGDIGHTYMYHD

Sequence (464 aa):
SEFTTKERKVEEALPIKEEIRYDASLPLGKSYLLQEGKAGKKVSVYQDVIVDGKVMATNLLSETVVEGQNRILVKGSLESEFTTKERKVEEALPIKEEIRYDASLPLGKSYLLQEGKAGKKVSVYQDVIVDGKVMATNLLSETVVEGQNRILVKGSLSEFTTKERKVEEALPIKEEIRYDASLPLGKSYLLQEGKAGKKVSVYQDVIVDGKVMATNLLSETVVEGQNRILVKGSLESEFTTKERKVEEALPIKEEIRYDASLPLGKSYLLQEGKAGKKVSVYQDVIVDGKVMATNLLSETVVEGQNRILVKGSEFTTKERKVEEALPIKEEIRYDASLPLGKSYLLQEGKAGKKVSVYQDVIVDGKVMATNLLSETVVEGQNRILVKGSEFTTKERKVEEALPIKEEIRYDASLPLGKSYLLQEGKAGKKVSVYQDVIVDGKVMATNLLSETVVEGQNRILVKG

Solvent-accessible surface area: 31621 Å² total; per-residue (Å²): 135,160,143,75,70,80,117,65,111,23,54,32,25,29,89,83,83,25,11,12,99,104,39,81,100,29,79,152,72,108,54,92,60,97,74,123,14,135,34,6,88,63,23,8,31,62,54,1,44,30,30,115,65,132,76,115,55,66,95,57,57,18,56,34,57,60,74,28,61,28,70,8,39,5,44,13,44,134,38,142,156,139,86,73,101,98,85,135,64,85,96,81,46,112,78,137,62,73,67,107,153,57,76,100,37,72,126,76,43,7,30,22,96,43,111,12,140,48,10,82,61,20,3,40,63,51,4,48,40,37,115,62,134,73,119,51,64,97,60,61,19,58,27,44,55,51,40,70,61,35,10,0,17,44,5,41,176,128,161,138,90,74,92,105,95,137,69,78,104,78,52,115,81,128,89,67,82,68,116,35,85,96,33,85,149,85,106,50,94,86,85,57,90,8,128,49,6,74,66,19,9,48,56,56,0,50,31,33,119,65,143,80,111,56,59,93,60,60,17,58,21,46,47,67,37,59,49,68,4,37,8,38,7,34,142,158,84,125,17,54,66,70,112,43,86,19,50,38,67,54,108,92,150,80,70,84,104,168,49,109,107,42,86,165,67,113,56,121,83,95,67,125,15,136,53,5,79,72,20,7,37,64,52,0,0,30,13,119,77,134,66,63,3,38,28,62,55,18,52,24,46,57,69,41,89,72,78,7,31,18,80,26,88,132,25,56,55,86,117,90,138,59,96,105,80,36,116,74,114,106,48,101,121,140,80,88,92,32,88,142,60,121,59,121,94,91,72,136,13,152,36,7,67,52,20,8,37,60,45,0,0,32,8,97,70,118,75,60,3,41,29,49,57,17,53,27,36,55,58,34,78,46,83,6,46,15,72,7,129,157,144,80,58,134,106,106,135,47,90,75,82,48,121,73,130,86,46,62,122,160,52,106,96,24,74,158,84,105,50,123,80,93,65,131,22,144,35,7,92,46,24,1,42,55,53,4,42,16,44,122,74,121,76,106,52,64,93,81,61,21,50,31,31,58,70,44,79,49,82,19,19,22,81,40

Secondary structure (DSSP, 8-state):
---EEEEEEEEEEPPPPEEEEE-TTS-SS-EEEEE-----EEEEEEEEEESSSSEEEEEEEEEEEE----EEEEESS--/--EEEEEEEEEEEPPPPEEEEEEEEEEET-EEEEE--B--EEEEEEEEEEETTEEEEEEEEEEEEE--B-EEEEEE--/---EEEEEEEEEE-PPPEEEEE-TTSPTT-EEEEE--B--EEEEEEEEEEETTEEEEEEEEEEEEE--B-EEEEESS--/---EEEEEEEEEEPPPPEEEEE-TTSPTT-EEEEE--B--EEEEEEEEEEETTEEEEEEEEEEEEE--B-EEEEE-/---EEEEEEEEEEPPPPEEEE--SS--BTBEEE----B--EEEEEEEEEEETTEEEEEEEEEEEEE--B-EEEEE-/--EEEEEEEEEEEPPPPEEEE--SSS-TT--EEEE--B--EEEEEEEEEEETTEEEEEEEEEEEEE--B-EEEE--